Protein 6VS4 (pdb70)

Secondary structure (DSSP, 8-state):
-GGGTTHHHHHHHHHHHHHHHHHHHHHHHHHTT-SS-EEEEEEEETTSSHHHHHHHHS-TTT--EEP-SSTTEEEEEETTEEEEEEEE--S-GGGGGGGGGGTT--EEEEEEESS-GGGHHHHHHHHHHHHHH-SSS-EEEEEE-GGGGT--HHHHHT-HHHHHHHHHHH----B--GGGSS-EEEEE--TTSGGGG-TTSHHHHHHHHHHHHHHHHHHHHT-/-HHHHHHHHHHHHHHHHHHHHHHHHHHHHHHHHHH-SS-EEEEEEEETTSSHHHHHHHHS-TTT--EEP-SSTTEEEEEETTEEEEEEEE-S--S-TTTTGGGGTT--EEEEEEESS-GGGHHHHHHHHHHHHHH-SSS-EEEEEE-GGGGT--HHHHHH-HHHHHHHHHHH----B--GGGSS-EEEEE--TTSGGGG-TTSHHHHHHHHHHHHHHHHHHH-

Radius of gyration: 28.8 Å; Cα contacts (8 Å, |Δi|>4): 722; chains: 2; bounding box: 73×77×48 Å

Nearest PDB structures (foldseek):
  6vs4-assembly1_A  TM=1.005E+00  e=1.409E-46  Encephalitozoon cuniculi GB-M1
  1hur-assembly1_B  TM=7.925E-01  e=3.790E-11  Homo sapiens
  3lrp-assembly1_A  TM=7.724E-01  e=7.446E-11  Plasmodium falciparum
  2h17-assembly1_A  TM=8.233E-01  e=2.619E-09  Homo sapiens
  1yzg-assembly1_A  TM=8.126E-01  e=1.374E-08  Homo sapiens

Foldseek 3Di:
DCVCPCVVVVVVVVVVVVLVVLLVVLLVLLLVLDPAQAEEEEEEAPPLCRVVLVVSNADPVPKDKDDDDDPQWTFIDSNSYTYIYGHDFFPDPCLVVCLVSQVRHAAYEYGGALVPLVCLVRLLRRVVSVCVSHFAHEYEYEHEPCVVVVDDQVVVVVPVVSVVVSCVSNVADADCDVVVGHGYYYGYHHSPDSCCSPCPDRVNVSSNSNSVRSVVVVVVVVD/DVVVVVVVVVVVVVVVVVVVLVVLLVVLLVLLLVLDPAQAEEEEEEAPPLCRVVLVVSNADPPPKDWDDDDDPQWTWIDSNSYTYIYGHFFDDDPVLVVCLVSCVRHAEYEYGGALVPLVRLVRLLVRVVSVCVSDFAHAYEYEHEDCVVVVDDQVRVVVPVVSVVVSCVSNVDDADCDVVVGHGYYYGYYYSPDSCCSPCPDRVVVSSNSNSVRSVVVVVVD

Structure (mmCIF, N/CA/C/O backbone):
data_6VS4
#
_entry.id   6VS4
#
_cell.length_a   65.190
_cell.length_b   65.190
_cell.length_c   307.710
_cell.angle_alpha   90.000
_cell.angle_beta   90.000
_cell.angle_gamma   90.000
#
_symmetry.space_group_name_H-M   'P 43 21 2'
#
loop_
_entity.id
_entity.type
_entity.pdbx_description
1 polymer 'Small COPII coat GTPase SAR1'
2 non-polymer DI(HYDROXYETHYL)ETHER
3 non-polymer "GUANOSINE-5'-DIPHOSPHATE"
4 non-polymer 'MAGNESIUM ION'
5 water water
#
loop_
_atom_site.group_PDB
_atom_site.id
_atom_site.type_symbol
_atom_site.label_atom_id
_atom_site.label_alt_id
_atom_site.label_comp_id
_atom_site.label_asym_id
_atom_site.label_entity_id
_atom_site.label_seq_id
_atom_site.pdbx_PDB_ins_code
_atom_site.Cartn_x
_atom_site.Cartn_y
_atom_site.Cartn_z
_atom_site.occupancy
_atom_site.B_iso_or_equiv
_atom_site.auth_seq_id
_atom_site.auth_comp_id
_atom_site.auth_asym_id
_atom_site.auth_atom_id
_atom_site.pdbx_PDB_model_num
ATOM 1 N N . GLY A 1 3 ? 47.36948 11.67603 154.84803 1.000 118.80987 -1 GLY A N 1
ATOM 2 C CA . GLY A 1 3 ? 46.35609 11.51974 153.81818 1.000 120.85269 -1 GLY A CA 1
ATOM 3 C C . GLY A 1 3 ? 44.94030 11.64550 154.35141 1.000 111.94847 -1 GLY A C 1
ATOM 4 O O . GLY A 1 3 ? 44.08977 12.30759 153.75226 1.000 102.62733 -1 GLY A O 1
ATOM 5 N N . SER A 1 4 ? 44.69926 11.01077 155.50057 1.000 109.62617 0 SER A N 1
ATOM 6 C CA . SER A 1 4 ? 43.40430 11.06116 156.16974 1.000 102.25782 0 SER A CA 1
ATOM 7 C C . SER A 1 4 ? 43.06753 12.45131 156.69521 1.000 84.59765 0 SER A C 1
ATOM 8 O O . SER A 1 4 ? 41.91372 12.69804 157.06283 1.000 86.93955 0 SER A O 1
ATOM 11 N N . MET A 1 5 ? 44.04491 13.35143 156.75519 1.000 64.06217 1 MET A N 1
ATOM 12 C CA . MET A 1 5 ? 43.82857 14.70596 157.24315 1.000 59.99611 1 MET A CA 1
ATOM 13 C C . MET A 1 5 ? 43.10966 15.59917 156.22835 1.000 59.22760 1 MET A C 1
ATOM 14 O O . MET A 1 5 ? 42.52396 16.61856 156.61485 1.000 53.30655 1 MET A O 1
ATOM 19 N N . LEU A 1 6 ? 43.17395 15.26505 154.94460 1.000 56.04687 2 LEU A N 1
ATOM 20 C CA . LEU A 1 6 ? 42.45433 15.95996 153.88343 1.000 57.36095 2 LEU A CA 1
ATOM 21 C C . LEU A 1 6 ? 41.03404 15.43534 153.67912 1.000 66.23923 2 LEU A C 1
ATOM 22 O O . LEU A 1 6 ? 40.32201 15.95009 152.81064 1.000 72.34032 2 LEU A O 1
ATOM 27 N N . ASP A 1 7 ? 40.62927 14.39755 154.41329 1.000 67.14206 3 ASP A N 1
ATOM 28 C CA . ASP A 1 7 ? 39.33313 13.75643 154.20295 1.000 71.97903 3 ASP A CA 1
ATOM 29 C C . ASP A 1 7 ? 38.16959 14.71931 154.38862 1.000 65.16331 3 ASP A C 1
ATOM 30 O O . ASP A 1 7 ? 38.01033 15.31648 155.45848 1.000 54.60233 3 ASP A O 1
ATOM 35 N N . ASN A 1 8 ? 37.35092 14.85182 153.33757 1.000 64.28957 4 ASN A N 1
ATOM 36 C CA . ASN A 1 8 ? 36.10585 15.61631 153.30732 1.000 56.25949 4 ASN A CA 1
ATOM 37 C C . ASN A 1 8 ? 36.30990 17.12007 153.32120 1.000 45.95380 4 ASN A C 1
ATOM 38 O O . ASN A 1 8 ? 35.32099 17.85485 153.34922 1.000 47.01180 4 ASN A O 1
ATOM 43 N N . ILE A 1 9 ? 37.54894 17.60465 153.34452 1.000 50.53052 5 ILE A N 1
ATOM 44 C CA . ILE A 1 9 ? 37.77819 19.04439 153.32273 1.000 42.91268 5 ILE A CA 1
ATOM 45 C C . ILE A 1 9 ? 37.19394 19.65677 152.05348 1.000 44.25652 5 ILE A C 1
ATOM 46 O O . ILE A 1 9 ? 36.54905 20.71106 152.09022 1.000 49.47530 5 ILE A O 1
ATOM 51 N N . GLN A 1 10 ? 37.40594 18.99998 150.91084 1.000 41.03621 6 GLN A N 1
ATOM 52 C CA . GLN A 1 10 ? 36.91699 19.52579 149.64527 1.000 44.23334 6 GLN A CA 1
ATOM 53 C C . GLN A 1 10 ? 35.38658 19.51694 149.58762 1.000 44.89807 6 GLN A C 1
ATOM 54 O O . GLN A 1 10 ? 34.77526 20.45477 149.05911 1.000 47.03262 6 GLN A O 1
ATOM 60 N N . GLU A 1 11 ? 34.74675 18.46672 150.11914 1.000 45.16215 7 GLU A N 1
ATOM 61 C CA . GLU A 1 11 ? 33.28293 18.41899 150.12770 1.000 46.52271 7 GLU A CA 1
ATOM 62 C C . GLU A 1 11 ? 32.68969 19.58184 150.91901 1.000 49.02963 7 GLU A C 1
ATOM 63 O O . GLU A 1 11 ? 31.66201 20.14358 150.52400 1.000 52.22263 7 GLU A O 1
ATOM 69 N N . TYR A 1 12 ? 33.32493 19.95858 152.03748 1.000 38.06507 8 TYR A N 1
ATOM 70 C CA . TYR A 1 12 ? 32.86138 21.11022 152.80897 1.000 43.91812 8 TYR A CA 1
ATOM 71 C C . TYR A 1 12 ? 33.07021 22.41845 152.05486 1.000 40.67471 8 TYR A C 1
ATOM 72 O O . TYR A 1 12 ? 32.20673 23.29933 152.09306 1.000 49.84747 8 TYR A O 1
ATOM 81 N N . LEU A 1 13 ? 34.21620 22.58461 151.38954 1.000 39.73847 9 LEU A N 1
ATOM 82 C CA . LEU A 1 13 ? 34.41029 23.78422 150.58202 1.000 37.68648 9 LEU A CA 1
ATOM 83 C C . LEU A 1 13 ? 33.33380 23.89235 149.50497 1.000 42.54692 9 LEU A C 1
ATOM 84 O O . LEU A 1 13 ? 32.81049 24.98115 149.24342 1.000 42.92875 9 LEU A O 1
ATOM 89 N N . GLY A 1 14 ? 32.95550 22.76262 148.90299 1.000 35.65681 10 GLY A N 1
ATOM 90 C CA . GLY A 1 14 ? 31.92211 22.79659 147.88252 1.000 36.80783 10 GLY A CA 1
ATOM 91 C C . GLY A 1 14 ? 30.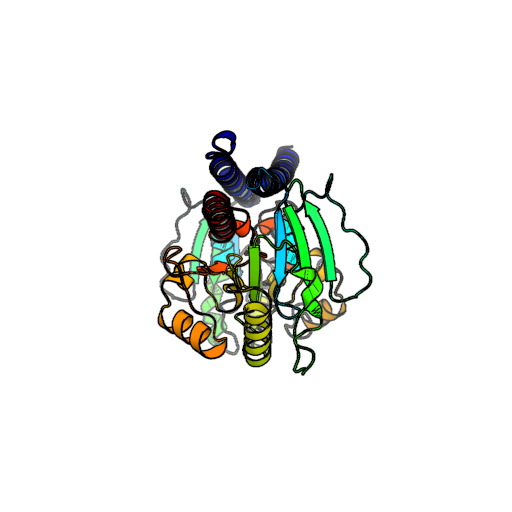55088 23.12716 148.43669 1.000 45.54428 10 GLY A C 1
ATOM 92 O O . GLY A 1 14 ? 29.80448 23.90865 147.83803 1.000 43.49808 10 GLY A O 1
ATOM 93 N N . VAL A 1 15 ? 30.20088 22.54471 149.58702 1.000 44.95791 11 VAL A N 1
ATOM 94 C CA . VAL A 1 15 ? 28.90895 22.82706 150.21287 1.000 39.13311 11 VAL A CA 1
ATOM 95 C C . VAL A 1 15 ? 28.80089 24.30533 150.57279 1.000 41.45856 11 VAL A C 1
ATOM 96 O O . VAL A 1 15 ? 27.77649 24.95368 150.31799 1.000 43.32887 11 VAL A O 1
ATOM 100 N N . VAL A 1 16 ? 29.86273 24.87027 151.14349 1.000 41.87948 12 VAL A N 1
ATOM 101 C CA . VAL A 1 16 ? 29.82559 26.27805 151.51801 1.000 38.92818 12 VAL A CA 1
ATOM 102 C C . VAL A 1 16 ? 29.73041 27.15178 150.27956 1.000 39.91958 12 VAL A C 1
ATOM 103 O O . VAL A 1 16 ? 28.93767 28.10037 150.23354 1.000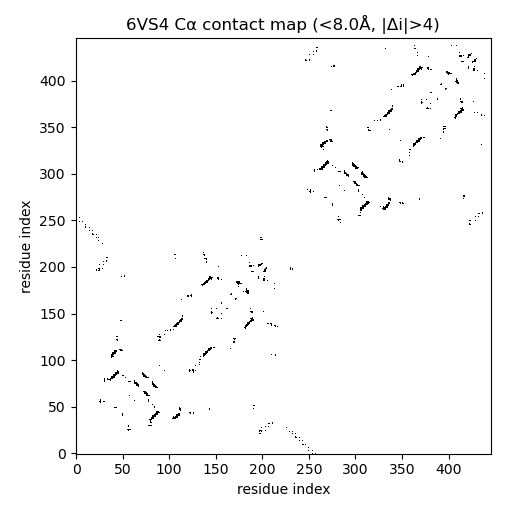 45.41089 12 VAL A O 1
ATOM 107 N N . LYS A 1 17 ? 30.53042 26.84575 149.25406 1.000 41.37447 13 LYS A N 1
ATOM 108 C CA . LYS A 1 17 ? 30.46216 27.61727 148.01956 1.000 40.27102 13 LYS A CA 1
ATOM 109 C C . LYS A 1 17 ? 29.05869 27.58139 147.43855 1.000 39.85877 13 LYS A C 1
ATOM 110 O O . LYS A 1 17 ? 28.54058 28.60732 146.98668 1.000 45.18370 13 LYS A O 1
ATOM 116 N N . ALA A 1 18 ? 28.39906 26.42533 147.50685 1.000 42.82351 14 ALA A N 1
ATOM 117 C CA . ALA A 1 18 ? 27.03944 26.33749 146.98929 1.000 45.46193 14 ALA A CA 1
ATOM 118 C C . ALA A 1 18 ? 26.08483 27.22488 147.78175 1.000 51.29193 14 ALA A C 1
ATOM 119 O O . ALA A 1 18 ? 25.22296 27.89181 147.19568 1.000 53.72239 14 ALA A O 1
ATOM 121 N N . LYS A 1 19 ? 26.22515 27.26183 149.11438 1.000 46.63198 15 LYS A N 1
ATOM 122 C CA . LYS A 1 19 ? 25.36288 28.14527 149.89763 1.000 43.29424 15 LYS A CA 1
ATOM 123 C C . LYS A 1 19 ? 25.64899 29.60266 149.57420 1.000 40.82507 15 LYS A C 1
ATOM 124 O O . LYS A 1 19 ? 24.72022 30.41087 149.47728 1.000 43.04690 15 LYS A O 1
ATOM 130 N N . LEU A 1 20 ? 26.92426 29.94791 149.35634 1.000 38.70938 16 LEU A N 1
ATOM 131 C CA . LEU A 1 20 ? 27.26258 31.32020 148.98619 1.000 39.09441 16 LEU A CA 1
ATOM 132 C C . LEU A 1 20 ? 26.64143 31.70517 147.64635 1.000 42.90457 16 LEU A C 1
ATOM 133 O O . LEU A 1 20 ? 26.16294 32.83424 147.47426 1.000 42.77586 16 LEU A O 1
ATOM 138 N N . THR A 1 21 ? 26.60932 30.77037 146.69730 1.000 42.71798 17 THR A N 1
ATOM 139 C CA . THR A 1 21 ? 26.00812 31.05227 145.39638 1.000 41.39187 17 THR A CA 1
ATOM 140 C C . THR A 1 21 ? 24.49751 31.27758 145.51264 1.000 49.32366 17 THR A C 1
ATOM 141 O O . THR A 1 21 ? 23.96099 32.23441 144.94178 1.000 49.84371 17 THR A O 1
ATOM 145 N N . GLU A 1 22 ? 23.79618 30.42077 146.26948 1.000 48.25908 18 GLU A N 1
ATOM 146 C CA . GLU A 1 22 ? 22.36657 30.63291 146.50052 1.000 48.70780 18 GLU A CA 1
ATOM 147 C C . GLU A 1 22 ? 22.11209 31.98028 147.16033 1.000 51.03809 18 GLU A C 1
ATOM 148 O O . GLU A 1 22 ? 21.17191 32.69384 146.79378 1.000 55.38021 18 GLU A O 1
ATOM 154 N N . PHE A 1 23 ? 22.93816 32.32791 148.15229 1.000 43.34610 19 PHE A N 1
ATOM 155 C CA . PHE A 1 23 ? 22.81452 33.60180 148.84735 1.000 41.24183 19 PHE A CA 1
ATOM 156 C C . PHE A 1 23 ? 23.01891 34.76730 147.88364 1.000 44.73748 19 PHE A C 1
ATOM 157 O O . PHE A 1 23 ? 22.22511 35.71542 147.85372 1.000 45.67769 19 PHE A O 1
ATOM 165 N N . TYR A 1 24 ? 24.05251 34.67420 147.04725 1.000 43.05668 20 TYR A N 1
ATOM 166 C CA . TYR A 1 24 ? 24.33137 35.69887 146.05218 1.000 40.57167 20 TYR A CA 1
ATOM 167 C C . TYR A 1 24 ? 23.13154 35.90782 145.13993 1.000 46.67682 20 TYR A C 1
ATOM 168 O O . TYR A 1 24 ? 22.74074 37.04751 144.86253 1.000 48.52157 20 TYR A O 1
ATOM 177 N N . GLU A 1 25 ? 22.49157 34.81556 144.71962 1.000 40.77099 21 GLU A N 1
ATOM 178 C CA . GLU A 1 25 ? 21.32380 34.93228 143.85337 1.000 43.59346 21 GLU A CA 1
ATOM 179 C C . GLU A 1 25 ? 20.13840 35.52472 144.59734 1.000 47.22291 21 GLU A C 1
ATOM 180 O O . GLU A 1 25 ? 19.35098 36.28056 144.01452 1.000 55.99435 21 GLU A O 1
ATOM 186 N N . LYS A 1 26 ? 19.97873 35.16962 145.87648 1.000 45.89560 22 LYS A N 1
ATOM 187 C CA . LYS A 1 26 ? 18.85117 35.67534 146.65356 1.000 43.87120 22 LYS A CA 1
ATOM 188 C C . LYS A 1 26 ? 18.89785 37.19171 146.77152 1.000 40.98233 22 LYS A C 1
ATOM 189 O O . LYS A 1 26 ? 17.86462 37.85919 146.65990 1.000 45.12625 22 LYS A O 1
ATOM 195 N N . VAL A 1 27 ? 20.09775 37.75501 146.94297 1.000 43.75876 23 VAL A N 1
ATOM 196 C CA . VAL A 1 27 ? 20.23833 39.20595 147.03401 1.000 44.33743 23 VAL A CA 1
ATOM 197 C C . VAL A 1 27 ? 19.75764 39.87173 145.75096 1.000 50.84584 23 VAL A C 1
ATOM 198 O O . VAL A 1 27 ? 19.07520 40.90231 145.78650 1.000 58.89373 23 VAL A O 1
ATOM 202 N N . PHE A 1 28 ? 20.08419 39.28240 144.60047 1.000 40.30878 24 PHE A N 1
ATOM 203 C CA . PHE A 1 28 ? 19.60537 39.82633 143.33692 1.000 43.85099 24 PHE A CA 1
ATOM 204 C C . PHE A 1 28 ? 18.08729 39.78338 143.26696 1.000 47.72562 24 PHE A C 1
ATOM 205 O O . PHE A 1 28 ? 17.44570 40.78371 142.93489 1.000 50.90244 24 PHE A O 1
ATOM 213 N N . GLN A 1 29 ? 17.49340 38.64655 143.63699 1.000 52.65562 25 GLN A N 1
ATOM 214 C CA . GLN A 1 29 ? 16.03875 38.52156 143.61744 1.000 45.38548 25 GLN A CA 1
ATOM 215 C C . GLN A 1 29 ? 15.38155 39.54239 144.53576 1.000 55.06834 25 GLN A C 1
ATOM 216 O O . GLN A 1 29 ? 14.34542 40.12006 144.19113 1.000 54.06289 25 GLN A O 1
ATOM 222 N N . ASN A 1 30 ? 15.96319 39.76656 145.71865 1.000 54.76516 26 ASN A N 1
ATOM 223 C CA . ASN A 1 30 ? 15.42507 40.76129 146.63948 1.000 50.05492 26 ASN A CA 1
ATOM 224 C C . ASN A 1 30 ? 15.57591 42.17064 146.08878 1.000 59.87742 26 ASN A C 1
ATOM 225 O O . ASN A 1 30 ? 14.64555 42.97874 146.16727 1.000 62.11464 26 ASN A O 1
ATOM 230 N N . PHE A 1 31 ? 16.74217 42.47911 145.52220 1.000 54.23221 27 PHE A N 1
ATOM 231 C CA . PHE A 1 31 ? 16.98139 43.82046 145.01196 1.000 57.88591 27 PHE A CA 1
ATOM 232 C C . PHE A 1 31 ? 15.99774 44.16915 143.90485 1.000 62.72429 27 PHE A C 1
ATOM 233 O O . PHE A 1 31 ? 15.43080 45.26782 143.88745 1.000 70.60087 27 PHE A O 1
ATOM 241 N N . VAL A 1 32 ? 15.76045 43.23249 142.99001 1.000 56.45073 28 VAL A N 1
ATOM 242 C CA . VAL A 1 32 ? 14.87299 43.49952 141.86695 1.000 61.32009 28 VAL A CA 1
ATOM 243 C C . VAL A 1 32 ? 13.43120 43.59633 142.33949 1.000 65.06638 28 VAL A C 1
ATOM 244 O O . VAL A 1 32 ? 12.69197 44.50380 141.94124 1.000 68.61787 28 VAL A O 1
ATOM 248 N N . LYS A 1 33 ? 13.01760 42.67823 143.21296 1.000 68.23535 29 LYS A N 1
ATOM 249 C CA . LYS A 1 33 ? 11.66260 42.70698 143.74881 1.000 67.12508 29 LYS A CA 1
ATOM 250 C C . LYS A 1 33 ? 11.37244 44.02060 144.47162 1.000 68.26039 29 LYS A C 1
ATOM 251 O O . LYS A 1 33 ? 10.22764 44.48650 144.47601 1.000 80.68504 29 LYS A O 1
ATOM 257 N N . SER A 1 34 ? 12.38933 44.63244 145.08144 1.000 61.97306 30 SER A N 1
ATOM 258 C CA . SER A 1 34 ? 12.21638 45.88098 145.81675 1.000 59.04549 30 SER A CA 1
ATOM 259 C C . SER A 1 34 ? 12.25122 47.11642 144.92600 1.000 66.30798 30 SER A C 1
ATOM 260 O O . SER A 1 34 ? 11.97940 48.21800 145.41496 1.000 66.92789 30 SER A O 1
ATOM 263 N N . LEU A 1 35 ? 12.58262 46.96359 143.64266 1.000 65.48415 31 LEU A N 1
ATOM 264 C CA . LEU A 1 35 ? 12.68705 48.11423 142.75112 1.000 64.39594 31 LEU A CA 1
ATOM 265 C C . LEU A 1 35 ? 11.33076 48.73976 142.47453 1.000 60.31744 31 LEU A C 1
ATOM 266 O O . LEU A 1 35 ? 11.23218 49.95898 142.30785 1.000 66.26508 31 LEU A O 1
ATOM 271 N N . PHE A 1 36 ? 10.28450 47.93313 142.42099 1.000 57.83530 32 PHE A N 1
ATOM 272 C CA . PHE A 1 36 ? 8.96752 48.38668 142.00878 1.000 59.86663 32 PHE A CA 1
ATOM 273 C C . PHE A 1 36 ? 8.11894 48.57599 143.25932 1.000 70.30782 32 PHE A C 1
ATOM 274 O O . PHE A 1 36 ? 7.75269 47.60046 143.92138 1.000 72.80365 32 PHE A O 1
ATOM 282 N N . GLY A 1 37 ? 7.81929 49.83792 143.58497 1.000 76.85843 33 GLY A N 1
ATOM 283 C CA . GLY A 1 37 ? 7.01155 50.14909 144.75073 1.000 75.67058 33 GLY A CA 1
ATOM 284 C C . GLY A 1 37 ? 5.52047 50.06987 144.52102 1.000 80.47701 33 GLY A C 1
ATOM 285 O O . GLY A 1 37 ? 4.76255 49.95376 145.48762 1.000 90.00682 33 GLY A O 1
ATOM 286 N N . LYS A 1 38 ? 5.08437 50.13820 143.27417 1.000 77.38051 34 LYS A N 1
ATOM 287 C CA . LYS A 1 38 ? 3.69349 49.96831 142.88870 1.000 73.16364 34 LYS A CA 1
ATOM 288 C C . LYS A 1 38 ? 3.63187 48.88859 141.82500 1.000 68.76956 34 LYS A C 1
ATOM 289 O O . LYS A 1 38 ? 4.63966 48.60005 141.16953 1.000 67.85653 34 LYS A O 1
ATOM 291 N N . PRO A 1 39 ? 2.47872 48.24223 141.64481 1.000 64.40556 35 PRO A N 1
ATOM 292 C CA . PRO A 1 39 ? 2.37475 47.21119 140.60485 1.000 65.65292 35 PRO A CA 1
ATOM 293 C C . PRO A 1 39 ? 2.71008 47.77425 139.22618 1.000 66.26240 35 PRO A C 1
ATOM 294 O O . PRO A 1 39 ? 2.15367 48.78466 138.78924 1.000 66.53730 35 PRO A O 1
ATOM 298 N N . SER A 1 40 ? 3.62534 47.10215 138.53681 1.000 54.95992 36 SER A N 1
ATOM 299 C CA . SER A 1 40 ? 4.15875 47.58830 137.27397 1.000 63.66748 36 SER A CA 1
ATOM 300 C C . SER A 1 40 ? 4.11718 46.46351 136.25424 1.000 60.93664 36 SER A C 1
ATOM 301 O O . SER A 1 40 ? 4.63988 45.37250 136.50757 1.000 60.23998 36 SER A O 1
ATOM 304 N N . SER A 1 41 ? 3.46303 46.71708 135.12501 1.000 55.85192 37 SER A N 1
ATOM 305 C CA . SER A 1 41 ? 3.43667 45.76456 134.02144 1.000 63.18481 37 SER A CA 1
ATOM 306 C C . SER A 1 41 ? 4.70198 45.94477 133.18724 1.000 61.52355 37 SER A C 1
ATOM 307 O O . SER A 1 41 ? 4.89056 46.98294 132.54503 1.000 60.92788 37 SER A O 1
ATOM 310 N N . ILE A 1 42 ? 5.57787 44.94472 133.20334 1.000 59.55799 38 ILE A N 1
ATOM 311 C CA . ILE A 1 42 ? 6.80113 44.95342 132.41424 1.000 57.45190 38 ILE A CA 1
ATOM 312 C C . ILE A 1 42 ? 6.68689 43.88180 131.33450 1.000 61.68742 38 ILE A C 1
ATOM 313 O O . ILE A 1 42 ? 6.40209 42.71516 131.63237 1.000 62.93162 38 ILE A O 1
ATOM 318 N N . LEU A 1 43 ? 6.91643 44.27292 130.08545 1.000 59.93694 39 LEU A N 1
ATOM 319 C CA . LEU A 1 43 ? 6.86252 43.35616 128.95269 1.000 54.46619 39 LEU A CA 1
ATOM 320 C C . LEU A 1 43 ? 8.27626 42.90881 128.59872 1.000 52.62397 39 LEU A C 1
ATOM 321 O O . LEU A 1 43 ? 9.15027 43.74351 128.33968 1.000 55.06166 39 LEU A O 1
ATOM 326 N N . PHE A 1 44 ? 8.49924 41.59704 128.58941 1.000 50.30952 40 PHE A N 1
ATOM 327 C CA . PHE A 1 44 ? 9.77773 41.01890 128.19147 1.000 44.85661 40 PHE A CA 1
ATOM 328 C C . PHE A 1 44 ? 9.61521 40.49822 126.76653 1.000 56.30925 40 PHE A C 1
ATOM 329 O O . PHE A 1 44 ? 8.85748 39.55183 126.52646 1.000 53.65871 40 PHE A O 1
ATOM 337 N N . LEU A 1 45 ? 10.32404 41.11642 125.82408 1.000 56.15230 41 LEU A N 1
ATOM 338 C CA . LEU A 1 45 ? 10.04054 40.94505 124.41057 1.000 56.72659 41 LEU A CA 1
ATOM 339 C C . LEU A 1 45 ? 11.31720 40.59464 123.65734 1.000 59.49357 41 LEU A C 1
ATOM 340 O O . LEU A 1 45 ? 12.43246 40.84545 124.12000 1.000 64.32509 41 LEU A O 1
ATOM 345 N N . GLY A 1 46 ? 11.13476 40.02824 122.46899 1.000 58.09505 42 GLY A N 1
ATOM 346 C CA . GLY A 1 46 ? 12.24127 39.54169 121.66904 1.000 51.13648 42 GLY A CA 1
ATOM 347 C C . GLY A 1 46 ? 11.84260 38.30743 120.88997 1.000 64.95643 42 GLY A C 1
ATOM 348 O O . GLY A 1 46 ? 10.80781 37.70510 121.18269 1.000 68.59979 42 GLY A O 1
ATOM 349 N N . ILE A 1 47 ? 12.63577 37.91126 119.89446 1.000 62.44932 43 ILE A N 1
ATOM 350 C CA . ILE A 1 47 ? 12.32276 36.68193 119.17550 1.000 63.16669 43 ILE A CA 1
ATOM 351 C C . ILE A 1 47 ? 12.70162 35.50933 120.07204 1.000 63.00066 43 ILE A C 1
ATOM 352 O O . ILE A 1 47 ? 13.38756 35.68833 121.08496 1.000 59.65501 43 ILE A O 1
ATOM 357 N N . ASP A 1 48 ? 12.24369 34.30945 119.72114 1.000 67.04992 44 ASP A N 1
ATOM 358 C CA . ASP A 1 48 ? 12.50512 33.13589 120.54571 1.000 72.56746 44 ASP A CA 1
ATOM 359 C C . ASP A 1 48 ? 13.99960 32.82150 120.60025 1.000 72.02235 44 ASP A C 1
ATOM 360 O O . ASP A 1 48 ? 14.76000 33.14535 119.68166 1.000 74.03253 44 ASP A O 1
ATOM 365 N N . ASN A 1 49 ? 14.41052 32.17204 121.69550 1.000 65.35983 45 ASN A N 1
ATOM 366 C CA . ASN A 1 49 ? 15.78414 31.76269 121.99022 1.000 66.64831 45 ASN A CA 1
ATOM 367 C C . ASN A 1 49 ? 16.67373 32.93454 122.39756 1.000 67.20297 45 ASN A C 1
ATOM 368 O O . ASN A 1 49 ? 17.89775 32.77159 122.49380 1.000 68.06391 45 ASN A O 1
ATOM 373 N N . ALA A 1 50 ? 16.09973 34.11643 122.64194 1.000 53.66056 46 ALA A N 1
ATOM 374 C CA . ALA A 1 50 ? 16.90262 35.27090 123.03472 1.000 60.60857 46 ALA A CA 1
ATOM 375 C C . ALA A 1 50 ? 17.31905 35.23630 124.50470 1.000 55.87372 46 ALA A C 1
ATOM 376 O O . ALA A 1 50 ? 18.32303 35.86169 124.86739 1.000 49.98537 46 ALA A O 1
ATOM 378 N N . GLY A 1 51 ? 16.58997 34.51650 125.34508 1.000 59.05158 47 GLY A N 1
ATOM 379 C CA . GLY A 1 51 ? 16.87592 34.43558 126.75681 1.000 55.77856 47 GLY A CA 1
ATOM 380 C C . GLY A 1 51 ? 15.82468 35.05023 127.66632 1.000 56.52820 47 GLY A C 1
ATOM 381 O O . GLY A 1 51 ? 16.14896 35.37872 128.81380 1.000 54.26861 47 GLY A O 1
ATOM 382 N N . LYS A 1 52 ? 14.58567 35.20468 127.19240 1.000 54.08720 48 LYS A N 1
ATOM 383 C CA . LYS A 1 52 ? 13.54288 35.85821 127.97723 1.000 52.50762 48 LYS A CA 1
ATOM 384 C C . LYS A 1 52 ? 13.12866 35.00238 129.16361 1.000 52.28178 48 LYS A C 1
ATOM 385 O O . LYS A 1 52 ? 13.09962 35.47680 130.30437 1.000 53.53240 48 LYS A O 1
ATOM 391 N N . THR A 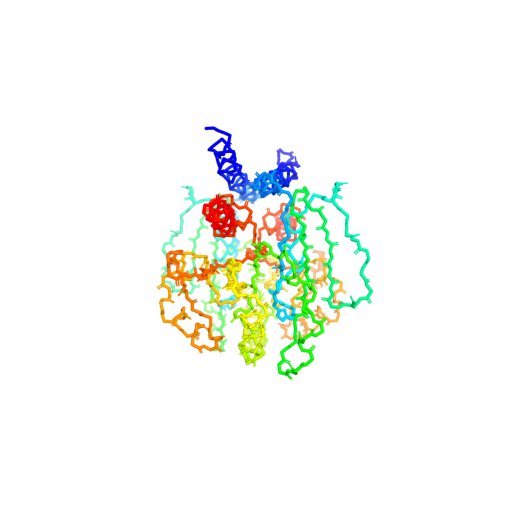1 53 ? 12.77852 33.74153 128.90107 1.000 55.10366 49 THR A N 1
ATOM 392 C CA . THR A 1 53 ? 12.37149 32.83372 129.96731 1.000 57.24076 49 THR A CA 1
ATOM 393 C C . THR A 1 53 ? 13.49486 32.63767 130.97704 1.000 53.20235 49 THR A C 1
ATOM 394 O O . THR A 1 53 ? 13.24791 32.54320 132.18590 1.000 54.41032 49 THR A O 1
ATOM 398 N N . THR A 1 54 ? 14.73914 32.60421 130.49546 1.000 46.98937 50 THR A N 1
ATOM 399 C CA . THR A 1 54 ? 15.89121 32.48695 131.38245 1.000 45.48957 50 THR A CA 1
ATOM 400 C C . THR A 1 54 ? 15.97912 33.67644 132.33111 1.000 47.19283 50 THR A C 1
ATOM 401 O O . THR A 1 54 ? 16.22679 33.50493 133.52994 1.000 47.86990 50 THR A O 1
ATOM 405 N N . LEU A 1 55 ? 15.76647 34.88892 131.81446 1.000 45.41572 51 LEU A N 1
ATOM 406 C CA . LEU A 1 55 ? 15.83906 36.07883 132.65418 1.000 40.09516 51 LEU A CA 1
ATOM 407 C C . LEU A 1 55 ? 14.73950 36.08396 133.70692 1.000 51.69329 51 LEU A C 1
ATOM 408 O O . LEU A 1 55 ? 14.99770 36.38324 134.88139 1.000 50.83122 51 LEU A O 1
ATOM 413 N N . VAL A 1 56 ? 13.50669 35.76103 133.30897 1.000 41.42364 52 VAL A N 1
ATOM 414 C CA . VAL A 1 56 ? 12.40513 35.81755 134.26151 1.000 41.90459 52 VAL A CA 1
ATOM 415 C C . VAL A 1 56 ? 12.57047 34.73957 135.32742 1.000 46.09489 52 VAL A C 1
ATOM 416 O O . VAL A 1 56 ? 12.28586 34.96862 136.51028 1.000 44.12394 52 VAL A O 1
ATOM 420 N N . ASN A 1 57 ? 13.06877 33.56333 134.93482 1.000 46.04532 53 ASN A N 1
ATOM 421 C CA . ASN A 1 57 ? 13.40094 32.54053 135.91681 1.000 52.20972 53 ASN A CA 1
ATOM 422 C C . ASN A 1 57 ? 14.49848 33.01418 136.85929 1.000 51.39251 53 ASN A C 1
ATOM 423 O O . ASN A 1 57 ? 14.54318 32.59688 138.02052 1.000 52.89970 53 ASN A O 1
ATOM 428 N N . LYS A 1 58 ? 15.38123 33.89003 136.38204 1.000 52.23006 54 LYS A N 1
ATOM 429 C CA . LYS A 1 58 ? 16.43253 34.42259 137.23603 1.000 55.47947 54 LYS A CA 1
ATOM 430 C C . LYS A 1 58 ? 15.87277 35.37735 138.28543 1.000 50.94199 54 LYS A C 1
ATOM 431 O O . LYS A 1 58 ? 16.38732 35.43207 139.40450 1.000 52.13606 54 LYS A O 1
ATOM 437 N N . LEU A 1 59 ? 14.79832 36.09802 137.95781 1.000 50.83022 55 LEU A N 1
ATOM 438 C CA . LEU A 1 59 ? 14.24538 37.10217 138.85694 1.000 51.21359 55 LEU A CA 1
ATOM 439 C C . LEU A 1 59 ? 13.32054 36.50521 139.90536 1.000 54.00924 55 LEU A C 1
ATOM 440 O O . LEU A 1 59 ? 13.19061 37.06552 140.99502 1.000 64.79781 55 LEU A O 1
ATOM 445 N N . LYS A 1 60 ? 12.67808 35.38443 139.60481 1.000 55.02491 56 LYS A N 1
ATOM 446 C CA . LYS A 1 60 ? 11.61656 34.87520 140.45493 1.000 58.44549 56 LYS A CA 1
ATOM 447 C C . LYS A 1 60 ? 12.17706 34.10645 141.64692 1.000 63.56691 56 LYS A C 1
ATOM 448 O O . LYS A 1 60 ? 13.28597 33.56627 141.60612 1.000 75.62203 56 LYS A O 1
ATOM 454 N N . SER A 1 61 ? 11.40076 34.08205 142.72643 1.000 68.98258 57 SER A N 1
ATOM 455 C CA . SER A 1 61 ? 11.66863 33.22258 143.87490 1.000 79.45963 57 SER A CA 1
ATOM 456 C C . SER A 1 61 ? 10.83587 31.95951 143.69803 1.000 82.07602 57 SER A C 1
ATOM 457 O O . SER A 1 61 ? 9.60191 32.01642 143.71738 1.000 79.33597 57 SER A O 1
ATOM 460 N N . ASP A 1 62 ? 11.51002 30.81896 143.53730 1.000 91.17424 58 ASP A N 1
ATOM 461 C CA . ASP A 1 62 ? 10.81142 29.56829 143.25725 1.000 103.14428 58 ASP A CA 1
ATOM 462 C C . ASP A 1 62 ? 9.80714 29.20830 144.34558 1.000 104.91264 58 ASP A C 1
ATOM 463 O O . ASP A 1 62 ? 8.91422 28.38952 144.10415 1.000 103.85413 58 ASP A O 1
ATOM 468 N N . SER A 1 63 ? 9.92450 29.81354 145.52854 1.000 105.81362 59 SER A N 1
ATOM 469 C CA . SER A 1 63 ? 9.03366 29.50174 146.64147 1.000 109.83001 59 SER A CA 1
ATOM 470 C C . SER A 1 63 ? 7.70015 30.23591 146.52953 1.000 108.59226 59 SER A C 1
ATOM 471 O O . SER A 1 63 ? 6.64005 29.64884 146.77230 1.000 115.50440 59 SER A O 1
ATOM 474 N N . THR A 1 64 ? 7.73208 31.52855 146.19588 1.000 94.85240 60 THR A N 1
ATOM 475 C CA . THR A 1 64 ? 6.54029 32.36277 146.26642 1.000 85.85638 60 THR A CA 1
ATOM 476 C C . THR A 1 64 ? 5.92542 32.72447 144.91769 1.000 87.69216 60 THR A C 1
ATOM 477 O O . THR A 1 64 ? 4.73678 33.05227 144.87693 1.000 87.32717 60 THR A O 1
ATOM 481 N N . ASP A 1 65 ? 6.68531 32.68383 143.82512 1.000 84.15316 61 ASP A N 1
ATOM 482 C CA . ASP A 1 65 ? 6.21772 33.17324 142.53312 1.000 81.84722 61 ASP A CA 1
ATOM 483 C C . ASP A 1 65 ? 5.87250 32.01039 141.60858 1.000 76.34630 61 ASP A C 1
ATOM 484 O O . ASP A 1 65 ? 6.66859 31.08166 141.44343 1.000 80.80051 61 ASP A O 1
ATOM 489 N N . VAL A 1 66 ? 4.69620 32.07826 140.98907 1.000 66.68334 62 VAL A N 1
ATOM 490 C CA . VAL A 1 66 ? 4.13942 30.96957 140.22339 1.000 64.59036 62 VAL A CA 1
ATOM 491 C C . VAL A 1 66 ? 3.69445 31.48011 138.85598 1.000 68.95856 62 VAL A C 1
ATOM 492 O O . VAL A 1 66 ? 2.93224 32.45121 138.76451 1.000 70.11078 62 VAL A O 1
ATOM 496 N N . TYR A 1 67 ? 4.14919 30.80961 137.79729 1.000 62.14245 63 TYR A N 1
ATOM 497 C CA . TYR A 1 67 ? 3.68562 31.13669 136.45601 1.000 62.78638 63 TYR A CA 1
ATOM 498 C C . TYR A 1 67 ? 2.19337 30.85402 136.33244 1.000 67.47171 63 TYR A C 1
ATOM 499 O O . TYR A 1 67 ? 1.68550 29.86236 136.86607 1.000 61.52949 63 TYR A O 1
ATOM 508 N N . MET A 1 68 ? 1.48975 31.73778 135.62201 1.000 58.01768 64 MET A N 1
ATOM 509 C CA . MET A 1 68 ? 0.06494 31.54470 135.38910 1.000 66.48802 64 MET A CA 1
ATOM 510 C C . MET A 1 68 ? -0.14088 30.99440 133.98803 1.000 75.07543 64 MET A C 1
ATOM 511 O O . MET A 1 68 ? 0.58241 31.37500 133.05758 1.000 68.91030 64 MET A O 1
ATOM 516 N N . PRO A 1 69 ? -1.08700 30.08365 133.78660 1.000 76.01717 65 PRO A N 1
ATOM 517 C CA . PRO A 1 69 ? -1.27756 29.53362 132.44257 1.000 74.04824 65 PRO A CA 1
ATOM 518 C C . PRO A 1 69 ? -1.85011 30.58004 131.50186 1.000 73.21343 65 PRO A C 1
ATOM 519 O O . PRO A 1 69 ? -2.86185 31.21953 131.79653 1.000 76.99060 65 PRO A O 1
ATOM 523 N N . THR A 1 70 ? -1.19798 30.73880 130.35999 1.000 70.52970 66 THR A N 1
ATOM 524 C CA . THR A 1 70 ? -1.74549 31.52037 129.27179 1.000 74.59783 66 THR A CA 1
ATOM 525 C C . THR A 1 70 ? -2.18913 30.51849 128.22445 1.000 87.52317 66 THR A C 1
ATOM 526 O O . THR A 1 70 ? -1.83776 29.33566 128.28123 1.000 95.96756 66 THR A O 1
ATOM 530 N N . HIS A 1 71 ? -3.00654 30.97647 127.29559 1.000 87.29830 67 HIS A N 1
ATOM 531 C CA . HIS A 1 71 ? -3.49149 30.05756 126.28285 1.000 102.09230 67 HIS A CA 1
ATOM 532 C C . HIS A 1 71 ? -2.72159 30.14464 124.96921 1.000 101.35355 67 HIS A C 1
ATOM 533 O O . HIS A 1 71 ? -2.66854 29.15509 124.23125 1.000 108.64641 67 HIS A O 1
ATOM 540 N N . HIS A 1 72 ? -2.11094 31.28592 124.66169 1.000 93.72897 68 HIS A N 1
ATOM 541 C CA . HIS A 1 72 ? -1.19692 31.32050 123.52511 1.000 91.32333 68 HIS A CA 1
ATOM 542 C C . HIS A 1 72 ? 0.13973 30.70827 123.93975 1.000 90.01407 68 HIS A C 1
ATOM 543 O O . HIS A 1 72 ? 0.68044 31.07269 124.98758 1.000 93.07546 68 HIS A O 1
ATOM 550 N N . PRO A 1 73 ? 0.71548 29.80508 123.13846 1.000 93.51408 69 PRO A N 1
ATOM 551 C CA . PRO A 1 73 ? 2.03104 29.23655 123.49231 1.000 88.55050 69 PRO A CA 1
ATOM 552 C C . PRO A 1 73 ? 3.18390 30.22758 123.43299 1.000 83.98521 69 PRO A C 1
ATOM 553 O O . PRO A 1 73 ? 4.26823 29.91133 123.93720 1.000 77.21433 69 PRO A O 1
ATOM 557 N N . SER A 1 74 ? 3.01288 31.38661 122.79693 1.000 83.42629 70 SER A N 1
ATOM 558 C CA . SER A 1 74 ? 4.09086 32.36402 122.69674 1.000 74.31272 70 SER A CA 1
ATOM 559 C C . SER A 1 74 ? 4.19869 33.27716 123.91252 1.000 71.18312 70 SER A C 1
ATOM 560 O O . SER A 1 74 ? 5.14093 34.07415 123.97701 1.000 70.74518 70 SER A O 1
ATOM 563 N N . THR A 1 75 ? 3.27356 33.18820 124.86691 1.000 69.59663 71 THR A N 1
ATOM 564 C CA . THR A 1 75 ? 3.22073 34.11422 125.98896 1.000 66.86773 71 THR A CA 1
ATOM 565 C C . THR A 1 75 ? 3.43566 33.39993 127.31657 1.000 66.78564 71 THR A C 1
ATOM 566 O O . THR A 1 75 ? 3.14941 32.20789 127.46528 1.000 69.90482 71 THR A O 1
ATOM 570 N N . SER A 1 76 ? 3.95101 34.15945 128.27716 1.000 67.22174 72 SER A N 1
ATOM 571 C CA . SER A 1 76 ? 4.13944 33.72419 129.64889 1.000 63.67178 72 SER A CA 1
ATOM 572 C C . SER A 1 76 ? 3.74713 34.87979 130.55304 1.000 67.48513 72 SER A C 1
ATOM 573 O O . SER A 1 76 ? 3.82880 36.04640 130.15662 1.000 62.42865 72 SER A O 1
ATOM 576 N N . TYR A 1 77 ? 3.32337 34.54998 131.77249 1.000 63.13703 73 TYR A N 1
ATOM 577 C CA . TYR A 1 77 ? 2.94446 35.57169 132.73728 1.000 60.43008 73 TYR A CA 1
ATOM 578 C C . TYR A 1 77 ? 3.23623 35.07790 134.14756 1.000 63.07118 73 TYR A C 1
ATOM 579 O O . TYR A 1 77 ? 2.82556 33.97328 134.52205 1.000 63.26034 73 TYR A O 1
ATOM 588 N N . ILE A 1 78 ? 3.93706 35.90208 134.92426 1.000 61.29587 74 ILE A N 1
ATOM 589 C CA . ILE A 1 78 ? 4.21230 35.59717 136.32541 1.000 57.07876 74 ILE A CA 1
ATOM 590 C C . ILE A 1 78 ? 4.28749 36.90506 137.10151 1.000 50.95872 74 ILE A C 1
ATOM 591 O O . ILE A 1 78 ? 4.85305 37.89601 136.62892 1.000 57.59741 74 ILE A O 1
ATOM 596 N N . GLU A 1 79 ? 3.70550 36.90795 138.29302 1.000 63.21413 75 GLU A N 1
ATOM 597 C CA . GLU A 1 79 ? 3.75975 38.05822 139.18332 1.000 65.85540 75 GLU A CA 1
ATOM 598 C C . GLU A 1 79 ? 4.90269 37.86275 140.16765 1.000 60.47140 75 GLU A C 1
ATOM 599 O O . GLU A 1 79 ? 4.87124 36.93771 140.98468 1.000 67.50144 75 GLU A O 1
ATOM 605 N N . ILE A 1 80 ? 5.90371 38.73120 140.08554 1.000 55.26122 76 ILE A N 1
ATOM 606 C CA . ILE A 1 80 ? 7.04149 38.70936 140.99571 1.000 51.18895 76 ILE A CA 1
ATOM 607 C C . ILE A 1 80 ? 6.97521 39.94176 141.88591 1.000 52.10552 76 ILE A C 1
ATOM 608 O O . ILE A 1 80 ? 7.51782 40.99587 141.53727 1.000 51.48905 76 ILE A O 1
ATOM 613 N N . GLY A 1 81 ? 6.30113 39.82976 143.02844 1.000 57.81730 77 GLY A N 1
ATOM 614 C CA . GLY A 1 81 ? 6.05637 41.02130 143.82479 1.000 58.43350 77 GLY A CA 1
ATOM 615 C C . GLY A 1 81 ? 5.22786 42.01315 143.02925 1.000 65.76268 77 GLY A C 1
ATOM 616 O O . GLY A 1 81 ? 4.17022 41.67868 142.48392 1.000 68.45869 77 GLY A O 1
ATOM 617 N N . ASN A 1 82 ? 5.72266 43.24563 142.92314 1.000 62.36912 78 ASN A N 1
ATOM 618 C CA . ASN A 1 82 ? 5.03394 44.25647 142.13104 1.000 63.37937 78 ASN A CA 1
ATOM 619 C C . ASN A 1 82 ? 5.34533 44.17026 140.63767 1.000 59.90324 78 ASN A C 1
ATOM 620 O O . ASN A 1 82 ? 4.73386 44.89410 139.84535 1.000 62.41294 78 ASN A O 1
ATOM 625 N N . LEU A 1 83 ? 6.27012 43.31103 140.23595 1.000 51.15057 79 LEU A N 1
ATOM 626 C CA . LEU A 1 83 ? 6.61649 43.14264 138.83228 1.000 55.98250 79 LEU A CA 1
ATOM 627 C C . LEU A 1 83 ? 5.60436 42.19868 138.19071 1.000 61.71602 79 LEU A C 1
ATOM 628 O O . LEU A 1 83 ? 5.57903 41.00232 138.49596 1.000 58.13185 79 LEU A O 1
ATOM 633 N N . LYS A 1 84 ? 4.74238 42.73090 137.33063 1.000 68.54777 80 LYS A N 1
ATOM 634 C CA . LYS A 1 84 ? 3.83802 41.88758 136.55420 1.000 54.13031 80 LYS A CA 1
ATOM 635 C C . LYS A 1 84 ? 4.53511 41.62424 135.22815 1.000 59.89250 80 LYS A C 1
ATOM 636 O O . LYS A 1 84 ? 4.49308 42.44516 134.30683 1.000 63.63079 80 LYS A O 1
ATOM 642 N N . ALA A 1 85 ? 5.19796 40.47728 135.14035 1.000 50.74191 81 ALA A N 1
ATOM 643 C CA . ALA A 1 85 ? 6.07795 40.17950 134.02109 1.000 47.63114 81 ALA A CA 1
ATOM 644 C C . ALA A 1 85 ? 5.28183 39.43659 132.95926 1.000 57.34622 81 ALA A C 1
ATOM 645 O O . ALA A 1 85 ? 4.80382 38.32182 133.19846 1.000 57.51088 81 ALA A O 1
ATOM 647 N N . GLN A 1 86 ? 5.12182 40.06967 131.80056 1.000 54.69514 82 GLN A N 1
ATOM 648 C CA . GLN A 1 86 ? 4.46076 39.47689 130.64652 1.000 52.51536 82 GLN A CA 1
ATOM 649 C C . GLN A 1 86 ? 5.53499 39.19013 129.60339 1.000 55.70835 82 GLN A C 1
ATOM 650 O O . GLN A 1 86 ? 6.18610 40.11774 129.10855 1.000 58.71403 82 GLN A O 1
ATOM 656 N N . VAL A 1 87 ? 5.72878 37.91477 129.27836 1.000 53.98388 83 VAL A N 1
ATOM 657 C CA . VAL A 1 87 ? 6.75720 37.49296 128.33222 1.000 58.82146 83 VAL A CA 1
ATOM 658 C C . VAL A 1 87 ? 6.09096 37.14207 127.00917 1.000 70.42006 83 VAL A C 1
ATOM 659 O O . VAL A 1 87 ? 5.09233 36.41514 126.98797 1.000 79.03023 83 VAL A O 1
ATOM 663 N N . ILE A 1 88 ? 6.63580 37.64958 125.90233 1.000 65.11195 84 ILE A N 1
ATOM 664 C CA . ILE A 1 88 ? 6.08591 37.38027 124.57479 1.000 60.06705 84 ILE A CA 1
ATOM 665 C C . ILE A 1 88 ? 7.21519 37.02928 123.61720 1.000 65.16057 84 ILE A C 1
ATOM 666 O O . ILE A 1 88 ? 8.12547 37.84023 123.39785 1.000 67.84572 84 ILE A O 1
ATOM 671 N N . ASP A 1 89 ? 7.13062 35.84632 123.01223 1.000 60.67936 85 ASP A N 1
ATOM 672 C CA . ASP A 1 89 ? 8.04333 35.46179 121.94152 1.000 59.67225 85 ASP A CA 1
ATOM 673 C C . ASP A 1 89 ? 7.54363 36.12842 120.66472 1.000 62.16095 85 ASP A C 1
ATOM 674 O O . ASP A 1 89 ? 6.50710 35.73842 120.11851 1.000 62.83779 85 ASP A O 1
ATOM 679 N N . LEU A 1 90 ? 8.26505 37.13807 120.18537 1.000 64.47512 86 LEU A N 1
ATOM 680 C CA . LEU A 1 90 ? 7.82358 37.80337 118.97177 1.000 75.97158 86 LEU A CA 1
ATOM 681 C C . LEU A 1 90 ? 8.22350 36.99619 117.73638 1.000 84.61307 86 LEU A C 1
ATOM 682 O O . LEU A 1 90 ? 9.01184 36.04883 117.80015 1.000 82.83545 86 LEU A O 1
ATOM 687 N N . GLY A 1 91 ? 7.71186 37.42039 116.58694 1.000 93.01181 87 GLY A N 1
ATOM 688 C CA . GLY A 1 91 ? 8.05282 36.76536 115.34201 1.000 99.74730 87 GLY A CA 1
ATOM 689 C C . GLY A 1 91 ? 8.57929 37.72287 114.29767 1.000 104.78609 87 GLY A C 1
ATOM 690 O O . GLY A 1 91 ? 9.64960 37.50810 113.72435 1.000 106.18624 87 GLY A O 1
ATOM 691 N N . GLY A 1 92 ? 7.84273 38.79791 114.05758 1.000 108.61839 88 GLY A N 1
ATOM 692 C CA . GLY A 1 92 ? 8.22151 39.78035 113.06868 1.000 112.61209 88 GLY A CA 1
ATOM 693 C C . GLY A 1 92 ? 7.77728 39.40014 111.66775 1.000 118.77822 88 GLY A C 1
ATOM 694 O O . GLY A 1 92 ? 7.35054 38.27646 111.38676 1.000 121.54846 88 GLY A O 1
ATOM 695 N N . HIS A 1 93 ? 7.90103 40.37861 110.76932 1.000 115.63019 89 HIS A N 1
ATOM 696 C CA . HIS A 1 93 ? 7.57053 40.21783 109.35311 1.000 115.00689 89 HIS A CA 1
ATOM 697 C C . HIS A 1 93 ? 6.12252 39.75970 109.17396 1.000 109.47009 89 HIS A C 1
ATOM 698 O O . HIS A 1 93 ? 5.83528 38.79273 108.46303 1.000 118.68832 89 HIS A O 1
ATOM 700 N N . THR A 1 94 ? 5.20265 40.46375 109.83346 1.000 94.07577 90 THR A N 1
ATOM 701 C CA . THR A 1 94 ? 3.78393 40.16681 109.68499 1.000 94.03744 90 THR A CA 1
ATOM 702 C C . THR A 1 94 ? 2.97372 41.34872 110.19262 1.000 85.34968 90 THR A C 1
ATOM 703 O O . THR A 1 94 ? 3.38075 42.04754 111.12529 1.000 100.71113 90 THR A O 1
ATOM 707 N N . ALA A 1 95 ? 1.82872 41.56720 109.55089 1.000 94.29999 91 ALA A N 1
ATOM 708 C CA . ALA A 1 95 ? 0.89104 42.60433 109.94629 1.000 95.20828 91 ALA A CA 1
ATOM 709 C C . ALA A 1 95 ? -0.06837 42.12628 111.02053 1.000 97.64026 91 ALA A C 1
ATOM 710 O O . ALA A 1 95 ? -0.87759 42.92131 111.51272 1.000 89.11263 91 ALA A O 1
ATOM 712 N N . ALA A 1 96 ? 0.03512 40.86058 111.42807 1.000 102.17559 92 ALA A N 1
ATOM 713 C CA . ALA A 1 96 ? -0.78819 40.35012 112.50633 1.000 86.78662 92 ALA A CA 1
ATOM 714 C C . ALA A 1 96 ? -0.22953 40.72939 113.84574 1.000 84.91416 92 ALA A C 1
ATOM 715 O O . ALA A 1 96 ? -0.64982 40.18654 114.87350 1.000 85.77853 92 ALA A O 1
ATOM 717 N N . ARG A 1 97 ? 0.69230 41.69178 113.82733 1.000 83.92680 93 ARG A N 1
ATOM 718 C CA . ARG A 1 97 ? 1.28261 42.24693 115.03014 1.000 78.12987 93 ARG A CA 1
ATOM 719 C C . ARG A 1 97 ? 0.25359 43.01879 115.83271 1.000 85.16603 93 ARG A C 1
ATOM 720 O O . ARG A 1 97 ? 0.46156 43.26789 117.02499 1.000 84.21992 93 ARG A O 1
ATOM 722 N N . LEU A 1 98 ? -0.86685 43.37432 115.20238 1.000 83.98587 94 LEU A N 1
ATOM 723 C CA . LEU A 1 98 ? -1.91648 44.10481 115.89025 1.000 86.69723 94 LEU A CA 1
ATOM 724 C C . LEU A 1 98 ? -2.66941 43.20101 116.85128 1.000 83.86511 94 LEU A C 1
ATOM 725 O O . LEU A 1 98 ? -3.43244 43.69795 117.68417 1.000 89.59603 94 LEU A O 1
ATOM 730 N N . ALA A 1 99 ? -2.48478 41.88275 116.72836 1.000 92.27228 95 ALA A N 1
ATOM 731 C CA . ALA A 1 99 ? -3.10556 40.93267 117.64540 1.000 90.87157 95 ALA A CA 1
ATOM 732 C C . ALA A 1 99 ? -2.64150 41.16105 119.07776 1.000 81.44933 95 ALA A C 1
ATOM 733 O O . ALA A 1 99 ? -3.36538 40.83084 120.02333 1.000 87.49526 95 ALA A O 1
ATOM 735 N N . TRP A 1 100 ? -1.43964 41.71305 119.25446 1.000 81.56002 96 TRP A N 1
ATOM 736 C CA . TRP A 1 100 ? -0.83070 41.89572 120.56597 1.000 88.80790 96 TRP A CA 1
ATOM 737 C C . TRP A 1 100 ? -1.09790 43.27446 121.14934 1.000 85.51458 96 TRP A C 1
ATOM 738 O O . TRP A 1 100 ? -0.55625 43.59375 122.21317 1.000 80.30026 96 TRP A O 1
ATOM 749 N N . ARG A 1 101 ? -1.92901 44.08680 120.49141 1.000 84.59757 97 ARG A N 1
ATOM 750 C CA . ARG A 1 101 ? -2.08481 45.47889 120.90451 1.000 85.08075 97 ARG A CA 1
ATOM 751 C C . ARG A 1 101 ? -2.56902 45.57944 122.35099 1.000 85.22724 97 ARG A C 1
ATOM 752 O O . ARG A 1 101 ? -2.14893 46.47546 123.09258 1.000 82.07920 97 ARG A O 1
ATOM 760 N N . ASP A 1 102 ? -3.42173 44.64530 122.78011 1.000 81.06377 98 ASP A N 1
ATOM 761 C CA . ASP A 1 102 ? -3.96458 44.70286 124.13236 1.000 91.93874 98 ASP A CA 1
ATOM 762 C C . ASP A 1 102 ? -2.86776 44.58545 125.18444 1.000 90.33661 98 ASP A C 1
ATOM 763 O O . ASP A 1 102 ? -2.99591 45.14669 126.27954 1.000 88.92360 98 ASP A O 1
ATOM 768 N N . TYR A 1 103 ? -1.78302 43.86925 124.87193 1.000 84.27606 99 TYR A N 1
ATOM 769 C CA . TYR A 1 103 ? -0.69512 43.70562 125.82867 1.000 77.86641 99 TYR A CA 1
ATOM 770 C C . TYR A 1 103 ? 0.04626 45.00553 126.10958 1.000 83.75734 99 TYR A C 1
ATOM 771 O O . TYR A 1 103 ? 0.78335 45.08039 127.09831 1.000 86.03204 99 TYR A O 1
ATOM 780 N N . PHE A 1 104 ? -0.11641 46.02239 125.26856 1.000 93.54136 100 PHE A N 1
ATOM 781 C CA . PHE A 1 104 ? 0.55723 47.29522 125.47270 1.000 95.86263 100 PHE A CA 1
ATOM 782 C C . PHE A 1 104 ? -0.34785 48.35119 126.09836 1.000 107.48615 100 PHE A C 1
ATOM 783 O O . PHE A 1 104 ? 0.07792 49.50020 126.25360 1.000 116.14989 100 PHE A O 1
ATOM 791 N N . TYR A 1 105 ? -1.58339 47.99698 126.45010 1.000 104.09031 101 TYR A N 1
ATOM 792 C CA . TYR A 1 105 ? -2.43033 48.89857 127.21972 1.000 103.54917 101 TYR A CA 1
ATOM 793 C C . TYR A 1 105 ? -1.92934 48.95778 128.65658 1.000 110.17306 101 TYR A C 1
ATOM 794 O O . TYR A 1 105 ? -1.72880 47.91989 129.29514 1.000 108.46398 101 TYR A O 1
ATOM 796 N N . ASP A 1 106 ? -1.71980 50.17488 129.16130 1.000 120.89167 102 ASP A N 1
ATOM 797 C CA . ASP A 1 106 ? -1.20218 50.39863 130.51678 1.000 121.48445 102 ASP A CA 1
ATOM 798 C C . ASP A 1 106 ? 0.10636 49.64123 130.75040 1.000 112.57965 102 ASP A C 1
ATOM 799 O O . ASP A 1 106 ? 0.41812 49.22251 131.86557 1.000 116.29061 102 ASP A O 1
ATOM 804 N N . CYS A 1 107 ? 0.87783 49.46704 129.68519 1.000 101.49639 103 CYS A N 1
ATOM 805 C CA . CYS A 1 107 ? 2.22689 48.93108 129.78166 1.000 83.34989 103 CYS A CA 1
ATOM 806 C C . CYS A 1 107 ? 3.15029 49.97119 130.40806 1.000 77.71959 103 CYS A C 1
ATOM 807 O O . CYS A 1 107 ? 3.18371 51.12432 129.96978 1.000 90.61148 103 CYS A O 1
ATOM 810 N N . HIS A 1 108 ? 3.90462 49.56962 131.43417 1.000 64.26220 104 HIS A N 1
ATOM 811 C CA . HIS A 1 108 ? 4.76898 50.51237 132.13889 1.000 66.10906 104 HIS A CA 1
ATOM 812 C C . HIS A 1 108 ? 6.20085 50.53192 131.62027 1.000 67.92316 104 HIS A C 1
ATOM 813 O O . HIS A 1 108 ? 6.85264 51.58162 131.66809 1.000 71.30103 104 HIS A O 1
ATOM 820 N N . GLY A 1 109 ? 6.71445 49.40083 131.15124 1.000 59.18051 105 GLY A N 1
ATOM 821 C CA . GLY A 1 109 ? 8.08187 49.34467 130.67696 1.000 56.69488 105 GLY A CA 1
ATOM 822 C C . GLY A 1 109 ? 8.30596 48.09170 129.86835 1.000 58.22899 105 GLY A C 1
ATOM 823 O O . GLY A 1 109 ? 7.55208 47.11911 129.96717 1.000 62.93884 105 GLY A O 1
ATOM 824 N N . ILE A 1 110 ? 9.36141 48.12210 129.06593 1.000 54.41323 106 ILE A N 1
ATOM 825 C CA . ILE A 1 110 ? 9.68711 47.02626 128.16917 1.000 54.07909 106 ILE A CA 1
ATOM 826 C C . ILE A 1 110 ? 11.13301 46.61053 128.38789 1.000 55.31290 106 ILE A C 1
ATOM 827 O O . ILE A 1 110 ? 12.02523 47.45738 128.51242 1.000 55.35556 106 ILE A O 1
ATOM 832 N N . VAL A 1 111 ? 11.35348 45.30260 128.45776 1.000 51.90722 107 VAL A N 1
ATOM 833 C CA . VAL A 1 111 ? 12.67949 44.70790 128.39869 1.000 45.63078 107 VAL A CA 1
ATOM 834 C C . VAL A 1 111 ? 12.76657 43.95027 127.07946 1.000 47.58759 107 VAL A C 1
ATOM 835 O O . VAL A 1 111 ? 12.09466 42.92897 126.88932 1.000 50.10959 107 VAL A O 1
ATOM 839 N N . PHE A 1 112 ? 13.57644 44.45952 126.15805 1.000 46.54101 108 PHE A N 1
ATOM 840 C CA . PHE A 1 112 ? 13.75842 43.85648 124.84666 1.000 46.30324 108 PHE A CA 1
ATOM 841 C C . PHE A 1 112 ? 15.11543 43.16258 124.81404 1.000 53.22827 108 PHE A C 1
ATOM 842 O O . PHE A 1 112 ? 16.14503 43.79906 125.06610 1.000 50.88952 108 PHE A O 1
ATOM 850 N N . ILE A 1 113 ? 15.11356 41.86376 124.51321 1.000 50.43370 109 ILE A N 1
ATOM 851 C CA . ILE A 1 113 ? 16.30139 41.02121 124.60733 1.000 48.54826 109 ILE A CA 1
ATOM 852 C C . ILE A 1 113 ? 16.71092 40.55178 123.21658 1.000 51.69754 109 ILE A C 1
ATOM 853 O O . ILE A 1 113 ? 15.87105 40.07307 122.44288 1.000 56.09181 109 ILE A O 1
ATOM 858 N N . VAL A 1 114 ? 18.00840 40.65527 122.91411 1.000 46.65617 110 VAL A N 1
ATOM 859 C CA . VAL A 1 114 ? 18.56966 40.24924 121.62978 1.000 44.92305 110 VAL A CA 1
ATOM 860 C C . VAL A 1 114 ? 19.69220 39.24547 121.86564 1.000 55.09275 110 VAL A C 1
ATOM 861 O O . VAL A 1 114 ? 20.54967 39.45169 122.73178 1.000 50.67336 110 VAL A O 1
ATOM 865 N N . ASP A 1 115 ? 19.70272 38.17330 121.07227 1.000 55.31702 111 ASP A N 1
ATOM 866 C CA . ASP A 1 115 ? 20.82008 37.23153 121.03851 1.000 53.28437 111 ASP A CA 1
ATOM 867 C C . ASP A 1 115 ? 21.86077 37.76699 120.05406 1.000 55.50293 111 ASP A C 1
ATOM 868 O O . ASP A 1 115 ? 21.66989 37.69207 118.83713 1.000 62.52189 111 ASP A O 1
ATOM 873 N N . VAL A 1 116 ? 22.97315 38.28613 120.57925 1.000 46.22124 112 VAL A N 1
ATOM 874 C CA . VAL A 1 116 ? 23.98997 38.89083 119.72757 1.000 55.10401 112 VAL A CA 1
ATOM 875 C C . VAL A 1 116 ? 24.72900 37.84984 118.90157 1.000 59.22330 112 VAL A C 1
ATOM 876 O O . VAL A 1 116 ? 25.39054 38.19930 117.91801 1.000 69.18516 112 VAL A O 1
ATOM 880 N N . HIS A 1 117 ? 24.62016 36.57216 119.26097 1.000 57.86241 113 HIS A N 1
ATOM 881 C CA . HIS A 1 117 ? 25.32821 35.53619 118.52065 1.000 67.65472 113 HIS A CA 1
ATOM 882 C C . HIS A 1 117 ? 24.56196 35.11373 117.26977 1.000 75.21737 113 HIS A C 1
ATOM 883 O O . HIS A 1 117 ? 25.17175 34.80254 116.23915 1.000 75.41811 113 HIS A O 1
ATOM 890 N N . ASP A 1 118 ? 23.22851 35.08007 117.34577 1.000 76.27439 114 ASP A N 1
ATOM 891 C CA . ASP A 1 118 ? 22.38093 34.64812 116.22980 1.000 75.11337 114 ASP A CA 1
ATOM 892 C C . ASP A 1 118 ? 22.28344 35.76193 115.18238 1.000 73.83244 114 ASP A C 1
ATOM 893 O O . ASP A 1 118 ? 21.25276 36.41624 115.00417 1.000 72.99742 114 ASP A O 1
ATOM 898 N N . VAL A 1 119 ? 23.39078 35.96090 114.46131 1.000 72.78771 115 VAL A N 1
ATOM 899 C CA . VAL A 1 119 ? 23.45552 37.07883 113.52097 1.000 70.60719 115 VAL A CA 1
ATOM 900 C C . VAL A 1 119 ? 22.51607 36.88228 112.33675 1.000 75.30927 115 VAL A C 1
ATOM 901 O O . VAL A 1 119 ? 21.97066 37.85788 111.80977 1.000 77.18464 115 VAL A O 1
ATOM 905 N N . GLU A 1 120 ? 22.29760 35.63821 111.90098 1.000 77.86232 116 GLU A N 1
ATOM 906 C CA . GLU A 1 120 ? 21.47144 35.40232 110.71693 1.000 82.62338 116 GLU A CA 1
ATOM 907 C C . GLU A 1 120 ? 20.01924 35.81788 110.92125 1.000 83.98467 116 GLU A C 1
ATOM 908 O O . GLU A 1 120 ? 19.32325 36.10499 109.93748 1.000 80.21123 116 GLU A O 1
ATOM 914 N N . ARG A 1 121 ? 19.54515 35.85155 112.16853 1.000 80.45815 117 ARG A N 1
ATOM 915 C CA . ARG A 1 121 ? 18.17026 36.21584 112.47466 1.000 80.79176 117 ARG A CA 1
ATOM 916 C C . ARG A 1 121 ? 18.03922 37.67941 112.87868 1.000 81.79788 117 ARG A C 1
ATOM 917 O O . ARG A 1 121 ? 17.01766 38.06894 113.45368 1.000 81.35233 117 ARG A O 1
ATOM 925 N N . PHE A 1 122 ? 19.04169 38.50316 112.55369 1.000 83.59541 118 PHE A N 1
ATOM 926 C CA . PHE A 1 122 ? 19.00017 39.92561 112.87729 1.000 79.77342 118 PHE A CA 1
ATOM 927 C C . PHE A 1 122 ? 17.89211 40.65088 112.13027 1.000 83.20264 118 PHE A C 1
ATOM 928 O O . PHE A 1 122 ? 17.43977 41.70651 112.58695 1.000 84.87688 118 PHE A O 1
ATOM 936 N N . GLN A 1 123 ? 17.45585 40.11510 110.98860 1.000 89.45780 119 GLN A N 1
ATOM 937 C CA . GLN A 1 123 ? 16.34524 40.72099 110.26524 1.000 86.98154 119 GLN A CA 1
ATOM 938 C C . GLN A 1 123 ? 15.03323 40.54909 111.02064 1.000 81.84794 119 GLN A C 1
ATOM 939 O O . GLN A 1 123 ? 14.21921 41.47793 111.07536 1.000 83.31764 119 GLN A O 1
ATOM 945 N N . GLU A 1 124 ? 14.81294 39.37601 111.62094 1.000 81.83240 120 GLU A N 1
ATOM 946 C CA . GLU A 1 124 ? 13.66074 39.21546 112.50275 1.000 87.77537 120 GLU A CA 1
ATOM 947 C C . GLU A 1 124 ? 13.73790 40.17021 113.68398 1.000 76.27142 120 GLU A C 1
ATOM 948 O O . GLU A 1 124 ? 12.72616 40.75647 114.08218 1.000 79.20178 120 GLU A O 1
ATOM 954 N N . VAL A 1 125 ? 14.93252 40.33955 114.25578 1.000 68.25552 121 VAL A N 1
ATOM 955 C CA . VAL A 1 125 ? 15.07989 41.19778 115.42995 1.000 67.32566 121 VAL A CA 1
ATOM 956 C C . VAL A 1 125 ? 14.67987 42.62625 115.09690 1.000 68.57814 121 VAL A C 1
ATOM 957 O O . VAL A 1 125 ? 13.94046 43.27176 115.84753 1.000 67.26402 121 VAL A O 1
ATOM 961 N N . ARG A 1 126 ? 15.15229 43.13934 113.96057 1.000 70.35099 122 ARG A N 1
ATOM 962 C CA . ARG A 1 126 ? 14.83652 44.52025 113.61542 1.000 77.10189 122 ARG A CA 1
ATOM 963 C C . ARG A 1 126 ? 13.34704 44.68101 113.33882 1.000 78.35690 122 ARG A C 1
ATOM 964 O O . ARG A 1 126 ? 12.75469 45.70759 113.69029 1.000 71.31700 122 ARG A O 1
ATOM 972 N N . GLU A 1 127 ? 12.72496 43.67751 112.70931 1.000 82.38445 123 GLU A N 1
ATOM 973 C CA . GLU A 1 127 ? 11.27682 43.70674 112.52152 1.000 83.77103 123 GLU A CA 1
ATOM 974 C C . GLU A 1 127 ? 10.55066 43.57339 113.85516 1.000 74.82848 123 GLU A C 1
ATOM 975 O O . GLU A 1 127 ? 9.59216 44.30623 114.12191 1.000 75.76538 123 GLU A O 1
ATOM 981 N N . ALA A 1 128 ? 10.99348 42.64898 114.71009 1.000 73.33689 124 ALA A N 1
ATOM 982 C CA . ALA A 1 128 ? 10.41067 42.56016 116.04668 1.000 73.08309 124 ALA A CA 1
ATOM 983 C C . ALA A 1 128 ? 10.55834 43.88280 116.79113 1.000 67.56335 124 ALA A C 1
ATOM 984 O O . ALA A 1 128 ? 9.60393 44.36028 117.41402 1.000 66.26595 124 ALA A O 1
ATOM 986 N N . TYR A 1 129 ? 11.73865 44.50827 116.70646 1.000 67.23138 125 TYR A N 1
ATOM 987 C CA . TYR A 1 129 ? 11.94956 45.78301 117.38729 1.000 68.39535 125 TYR A CA 1
ATOM 988 C C . TYR A 1 129 ? 11.08644 46.88356 116.79235 1.000 72.52925 125 TYR A C 1
ATOM 989 O O . TYR A 1 129 ? 10.50171 47.68654 117.53006 1.000 75.14233 125 TYR A O 1
ATOM 998 N N . GLU A 1 130 ? 10.99655 46.93701 115.46189 1.000 74.15858 126 GLU A N 1
ATOM 999 C CA . GLU A 1 130 ? 10.12979 47.91575 114.81686 1.000 75.41556 126 GLU A CA 1
ATOM 1000 C C . GLU A 1 130 ? 8.67709 47.70634 115.22139 1.000 77.90202 126 GLU A C 1
ATOM 1001 O O . GLU A 1 130 ? 7.93998 48.67553 115.43973 1.000 86.38615 126 GLU A O 1
ATOM 1003 N N . THR A 1 131 ? 8.25103 46.44522 115.33754 1.000 72.04112 127 THR A N 1
ATOM 1004 C CA . THR A 1 131 ? 6.89317 46.16427 115.79059 1.000 77.69197 127 THR A CA 1
ATOM 1005 C C . THR A 1 131 ? 6.63661 46.77238 117.16728 1.000 78.85742 127 THR A C 1
ATOM 1006 O O . THR A 1 131 ? 5.60014 47.41157 117.38788 1.000 77.82761 127 THR A O 1
ATOM 1010 N N . VAL A 1 132 ? 7.59037 46.61351 118.09237 1.000 65.49977 128 VAL A N 1
ATOM 1011 C CA . VAL A 1 132 ? 7.41780 47.11580 119.45501 1.000 75.74574 128 VAL A CA 1
ATOM 1012 C C . VAL A 1 132 ? 7.27494 48.63356 119.45828 1.000 75.52015 128 VAL A C 1
ATOM 1013 O O . VAL A 1 132 ? 6.36598 49.18472 120.09015 1.000 69.34496 128 VAL A O 1
ATOM 1017 N N . LEU A 1 133 ? 8.17927 49.33555 118.76422 1.000 76.61739 129 LEU A N 1
ATOM 1018 C CA . LEU A 1 133 ? 8.15750 50.79624 118.79768 1.000 78.72452 129 LEU A CA 1
ATOM 1019 C C . LEU A 1 133 ? 6.89294 51.38147 118.17396 1.000 84.62791 129 LEU A C 1
ATOM 1020 O O . LEU A 1 133 ? 6.54519 52.52954 118.47324 1.000 88.30062 129 LEU A O 1
ATOM 1025 N N . SER A 1 134 ? 6.19858 50.62950 117.31800 1.000 80.68462 130 SER A N 1
ATOM 1026 C CA . SER A 1 134 ? 4.95723 51.11488 116.72960 1.000 91.92332 130 SER A CA 1
ATOM 1027 C C . SER A 1 134 ? 3.72981 50.85299 117.59662 1.000 94.95795 130 SER A C 1
ATOM 1028 O O . SER A 1 134 ? 2.71671 51.54372 117.43266 1.000 96.22858 130 SER A O 1
ATOM 1031 N N . LEU A 1 135 ? 3.78960 49.88236 118.51038 1.000 91.64011 131 LEU A N 1
ATOM 1032 C CA . LEU A 1 135 ? 2.66297 49.60054 119.39471 1.000 90.23181 131 LEU A CA 1
ATOM 1033 C C . LEU A 1 135 ? 2.75290 50.33297 120.72663 1.000 88.36956 131 LEU A C 1
ATOM 1034 O O . LEU A 1 135 ? 1.71717 50.63716 121.32953 1.000 92.82804 131 LEU A O 1
ATOM 1039 N N . GLU A 1 136 ? 3.96300 50.62467 121.19608 1.000 82.81225 132 GLU A N 1
ATOM 1040 C CA . GLU A 1 136 ? 4.18665 51.34516 122.44704 1.000 83.87674 132 GLU A CA 1
ATOM 1041 C C . GLU A 1 136 ? 5.06155 52.55074 122.13368 1.000 81.87363 132 GLU A C 1
ATOM 1042 O O . GLU A 1 136 ? 6.23015 52.39258 121.76454 1.000 87.45534 132 GLU A O 1
ATOM 1048 N N . LYS A 1 137 ? 4.50146 53.75094 122.27706 1.000 74.46125 133 LYS A N 1
ATOM 1049 C CA . LYS A 1 137 ? 5.19002 54.97846 121.90116 1.000 79.73131 133 LYS A CA 1
ATOM 1050 C C . LYS A 1 137 ? 5.52836 55.87613 123.08678 1.000 90.44700 133 LYS A C 1
ATOM 1051 O O . LYS A 1 137 ? 6.00109 56.99952 122.88163 1.000 103.34154 133 LYS A O 1
ATOM 1057 N N . ARG A 1 138 ? 5.31505 55.41359 124.31025 1.000 86.73835 134 ARG A N 1
ATOM 1058 C CA . ARG A 1 138 ? 5.55402 56.22984 125.49661 1.000 86.73251 134 ARG A CA 1
ATOM 1059 C C . ARG A 1 138 ? 6.45666 55.55091 126.52068 1.000 83.03117 134 ARG A C 1
ATOM 1060 O O . ARG A 1 138 ? 7.26754 56.22795 127.15789 1.000 82.47452 134 ARG A O 1
ATOM 1062 N N . ALA A 1 139 ? 6.33911 54.23420 126.69149 1.000 73.82843 135 ALA A N 1
ATOM 1063 C CA . ALA A 1 139 ? 7.01538 53.54591 127.78121 1.000 63.61738 135 ALA A CA 1
ATOM 1064 C C . ALA A 1 139 ? 8.51829 53.41541 127.52695 1.000 68.26494 135 ALA A C 1
ATOM 1065 O O . ALA A 1 139 ? 8.95701 53.22733 126.38919 1.000 67.42892 135 ALA A O 1
ATOM 1067 N N . PRO A 1 140 ? 9.32690 53.47681 128.58249 1.000 65.60372 136 PRO A N 1
ATOM 1068 C CA . PRO A 1 140 ? 10.77108 53.28088 128.41487 1.000 56.07683 136 PRO A CA 1
ATOM 1069 C C . PRO A 1 140 ? 11.09942 51.87061 127.93819 1.000 57.76945 136 PRO A C 1
ATOM 1070 O O . PRO A 1 140 ? 10.43407 50.89352 128.28696 1.000 57.59772 136 PRO A O 1
ATOM 1074 N N . VAL A 1 141 ? 12.13908 51.77305 127.12040 1.000 52.19689 137 VAL A N 1
ATOM 1075 C CA . VAL A 1 141 ? 12.58824 50.50413 126.56061 1.000 52.25929 137 VAL A CA 1
ATOM 1076 C C . VAL A 1 141 ? 14.03897 50.30400 126.96915 1.000 51.77175 137 VAL A C 1
ATOM 1077 O O . VAL A 1 141 ? 14.90701 51.10923 126.61232 1.000 61.21394 137 VAL A O 1
ATOM 1081 N N . VAL A 1 142 ? 14.30462 49.23958 127.70859 1.000 44.91940 138 VAL A N 1
ATOM 1082 C CA . VAL A 1 142 ? 15.66817 48.82321 127.99722 1.000 43.43935 138 VAL A CA 1
ATOM 1083 C C . VAL A 1 142 ? 15.98990 47.63003 127.10706 1.000 48.62607 138 VAL A C 1
ATOM 1084 O O . VAL A 1 142 ? 15.18178 46.70191 126.97486 1.000 51.04252 138 VAL A O 1
ATOM 1088 N N . VAL A 1 143 ? 17.13720 47.68881 126.43740 1.000 43.61448 139 VAL A N 1
ATOM 1089 C CA . VAL A 1 143 ? 17.56090 46.65546 125.50342 1.000 43.93850 139 VAL A CA 1
ATOM 1090 C C . VAL A 1 143 ? 18.71685 45.87907 126.12032 1.000 44.28336 139 VAL A C 1
ATOM 1091 O O . VAL A 1 143 ? 19.73570 46.46354 126.51363 1.000 44.79552 139 VAL A O 1
ATOM 1095 N N . LEU A 1 144 ? 18.55611 44.56474 126.20613 1.000 37.95256 140 LEU A N 1
ATOM 1096 C CA . LEU A 1 144 ? 19.60451 43.67333 126.67794 1.000 38.14663 140 LEU A CA 1
ATOM 1097 C C . LEU A 1 144 ? 20.21828 42.97647 125.47426 1.000 41.33474 140 LEU A C 1
ATOM 1098 O O . LEU A 1 144 ? 19.57980 42.12988 124.84470 1.000 52.07208 140 LEU A O 1
ATOM 1103 N N . MET A 1 145 ? 21.43684 43.36015 125.12614 1.000 46.01230 141 MET A N 1
ATOM 1104 C CA . MET A 1 145 ? 22.21827 42.58357 124.16848 1.000 45.98941 141 MET A CA 1
ATOM 1105 C C . MET A 1 145 ? 22.79007 41.40026 124.94208 1.000 44.63257 141 MET A C 1
ATOM 1106 O O . MET A 1 145 ? 23.72424 41.54904 125.73377 1.000 45.69318 141 MET A O 1
ATOM 1111 N N . ASN A 1 146 ? 22.19798 40.22913 124.74842 1.000 41.59280 142 ASN A N 1
ATOM 1112 C CA . ASN A 1 146 ? 22.46357 39.06193 125.57502 1.000 43.70824 142 ASN A CA 1
ATOM 1113 C C . ASN A 1 146 ? 23.39909 38.09362 124.86090 1.000 48.43967 142 ASN A C 1
ATOM 1114 O O . ASN A 1 146 ? 23.60910 38.17731 123.64931 1.000 56.48058 142 ASN A O 1
ATOM 1119 N N . LYS A 1 147 ? 23.95889 37.16387 125.64433 1.000 52.37542 143 LYS A N 1
ATOM 1120 C CA . LYS A 1 147 ? 24.84431 36.10040 125.16406 1.000 48.55493 143 LYS A CA 1
ATOM 1121 C C . LYS A 1 147 ? 26.17808 36.63924 124.64818 1.000 50.79937 143 LYS A C 1
ATOM 1122 O O . LYS A 1 147 ? 26.78522 36.04918 123.75129 1.000 48.44154 143 LYS A O 1
ATOM 1128 N N . ILE A 1 148 ? 26.67428 37.73480 125.23227 1.000 45.09261 144 ILE A N 1
ATOM 1129 C CA . ILE A 1 148 ? 27.94849 38.28135 124.78769 1.000 44.94279 144 ILE A CA 1
ATOM 1130 C C . ILE A 1 148 ? 29.09562 37.32284 125.06046 1.000 57.67430 144 ILE A C 1
ATOM 1131 O O . ILE A 1 148 ? 30.16033 37.45281 124.44439 1.000 64.96747 144 ILE A O 1
ATOM 1136 N N . ASP A 1 149 ? 28.90885 36.35634 125.96704 1.000 55.92253 145 ASP A N 1
ATOM 1137 C CA . ASP A 1 149 ? 29.93530 35.34063 126.19588 1.000 55.73582 145 ASP A CA 1
ATOM 1138 C C . ASP A 1 149 ? 30.20378 34.51052 124.94095 1.000 59.78013 145 ASP A C 1
ATOM 1139 O O . ASP A 1 149 ? 31.31646 34.00173 124.76346 1.000 61.09430 145 ASP A O 1
ATOM 1144 N N . LEU A 1 150 ? 29.20300 34.35113 124.06655 1.000 60.95466 146 LEU A N 1
ATOM 1145 C CA . LEU A 1 150 ? 29.40854 33.58562 122.84118 1.000 60.18660 146 LEU A CA 1
ATOM 1146 C C . LEU A 1 150 ? 30.31990 34.30568 121.85454 1.000 59.05257 146 LEU A C 1
ATOM 1147 O O . LEU A 1 150 ? 30.84870 33.66351 120.93668 1.000 64.35515 146 LEU A O 1
ATOM 1152 N N . GLU A 1 151 ? 30.51316 35.61539 122.01777 1.000 53.21647 147 GLU A N 1
ATOM 1153 C CA . GLU A 1 151 ? 31.50881 36.36431 121.25839 1.000 52.62014 147 GLU A CA 1
ATOM 1154 C C . GLU A 1 151 ? 32.81782 36.51546 122.01416 1.000 55.36186 147 GLU A C 1
ATOM 1155 O O . GLU A 1 151 ? 33.70097 37.25246 121.56378 1.000 59.60848 147 GLU A O 1
ATOM 1161 N N . GLY A 1 152 ? 32.95177 35.84762 123.15859 1.000 56.21974 148 GLY A N 1
ATOM 1162 C CA . GLY A 1 152 ? 34.12654 35.96044 124.00101 1.000 56.74020 148 GLY A CA 1
ATOM 1163 C C . GLY A 1 152 ? 34.22274 37.23948 124.80267 1.000 52.12682 148 GLY A C 1
ATOM 1164 O O . GLY A 1 152 ? 35.30775 37.57565 125.28697 1.000 58.17617 148 GLY A O 1
ATOM 1165 N N . HIS A 1 153 ? 33.10842 37.93432 125.00710 1.000 49.34742 149 HIS A N 1
ATOM 1166 C CA . HIS A 1 153 ? 33.08392 39.21137 125.70503 1.000 51.73265 149 HIS A CA 1
ATOM 1167 C C . HIS A 1 153 ? 32.55920 39.04150 127.12506 1.000 53.82654 149 HIS A C 1
ATOM 1168 O O . HIS A 1 153 ? 31.70897 38.18446 127.39061 1.000 53.66544 149 HIS A O 1
ATOM 1175 N N . THR A 1 154 ? 33.10603 39.84208 128.02815 1.000 53.92105 150 THR A N 1
ATOM 1176 C CA . THR A 1 154 ? 32.47876 40.20117 129.29162 1.000 44.95006 150 THR A CA 1
ATOM 1177 C C . THR A 1 154 ? 31.75505 41.52594 129.12366 1.000 57.37963 150 THR A C 1
ATOM 1178 O O . THR A 1 154 ? 31.90773 42.20309 128.10349 1.000 60.25963 150 THR A O 1
ATOM 1182 N N . PRO A 1 155 ? 30.94015 41.93684 130.10004 1.000 56.90685 151 PRO A N 1
ATOM 1183 C CA . PRO A 1 155 ? 30.35044 43.28141 130.00596 1.000 52.69367 151 PRO A CA 1
ATOM 1184 C C . PRO A 1 155 ? 31.38046 44.39054 129.84712 1.000 51.30769 151 PRO A C 1
ATOM 1185 O O . PRO A 1 155 ? 31.09937 45.38928 129.17173 1.000 57.84731 151 PRO A O 1
ATOM 1189 N N . GLU A 1 156 ? 32.57712 44.23855 130.41868 1.000 56.54656 152 GLU A N 1
ATOM 1190 C CA . GLU A 1 156 ? 33.57010 45.30388 130.32371 1.000 60.33487 152 GLU A CA 1
ATOM 1191 C C . GLU A 1 156 ? 34.17930 45.37654 128.92759 1.000 61.80807 152 GLU A C 1
ATOM 1192 O O . GLU A 1 156 ? 34.22729 46.45410 128.32275 1.000 57.73422 152 GLU A O 1
ATOM 1194 N N . THR A 1 157 ? 34.63960 44.23770 128.39097 1.000 58.01485 153 THR A N 1
ATOM 1195 C CA . THR A 1 157 ? 35.26215 44.26553 127.06911 1.000 62.16219 153 THR A CA 1
ATOM 1196 C C . THR A 1 157 ? 34.23996 44.55169 125.97386 1.000 57.83608 153 THR A C 1
ATOM 1197 O O . THR A 1 157 ? 34.58795 45.15342 124.95424 1.000 64.36546 153 THR A O 1
ATOM 1201 N N . ALA A 1 158 ? 32.97710 44.16449 126.17713 1.000 54.34731 154 ALA A N 1
ATOM 1202 C CA . ALA A 1 158 ? 31.93558 44.51002 125.21498 1.000 59.61282 154 ALA A CA 1
ATOM 1203 C C . ALA A 1 158 ? 31.71373 46.01620 125.16625 1.000 70.74125 154 ALA A C 1
ATOM 1204 O O . ALA A 1 158 ? 31.53424 46.58849 124.08443 1.000 71.34369 154 ALA A O 1
ATOM 1206 N N . GLU A 1 159 ? 31.73871 46.67599 126.32823 1.000 70.77636 155 GLU A N 1
ATOM 1207 C CA . GLU A 1 159 ? 31.49376 48.11299 126.37657 1.000 73.60959 155 GLU A CA 1
ATOM 1208 C C . GLU A 1 159 ? 32.59644 48.89038 125.66890 1.000 72.20206 155 GLU A C 1
ATOM 1209 O O . GLU A 1 159 ? 32.36328 50.00864 125.19710 1.000 75.36742 155 GLU A O 1
ATOM 1215 N N . ALA A 1 160 ? 33.80028 48.32542 125.60099 1.000 66.39902 156 ALA A N 1
ATOM 1216 C CA . ALA A 1 160 ? 34.93064 48.95298 124.93602 1.000 65.18168 156 ALA A CA 1
ATOM 1217 C C . ALA A 1 160 ? 35.02412 48.60908 123.45193 1.000 67.27521 156 ALA A C 1
ATOM 1218 O O . ALA A 1 160 ? 35.86036 49.18805 122.75057 1.000 64.96048 156 ALA A O 1
ATOM 1220 N N . ASP A 1 161 ? 34.19702 47.68336 122.96385 1.000 64.84882 157 ASP A N 1
ATOM 1221 C CA . ASP A 1 161 ? 34.24151 47.23105 121.57051 1.000 64.37488 157 ASP A CA 1
ATOM 1222 C C . ASP A 1 161 ? 33.31688 48.10545 120.71952 1.000 61.23610 157 ASP A C 1
ATOM 1223 O O . ASP A 1 161 ? 32.25492 47.68459 120.25433 1.000 57.13300 157 ASP A O 1
ATOM 1228 N N . TYR A 1 162 ? 33.74807 49.35839 120.52467 1.000 62.03457 158 TYR A N 1
ATOM 1229 C CA . TYR A 1 162 ? 32.87546 50.34106 119.88792 1.000 65.56700 158 TYR A CA 1
ATOM 1230 C C . TYR A 1 162 ? 32.51397 49.95023 118.45821 1.000 67.40044 158 TYR A C 1
ATOM 1231 O O . TYR A 1 162 ? 31.41886 50.28602 117.99069 1.000 64.58790 158 TYR A O 1
ATOM 1240 N N . GLN A 1 163 ? 33.40434 49.24385 117.75160 1.000 61.51659 159 GLN A N 1
ATOM 1241 C CA . GLN A 1 163 ? 33.05989 48.75646 116.41771 1.000 63.78127 159 GLN A CA 1
ATOM 1242 C C . GLN A 1 163 ? 31.87339 47.79872 116.47181 1.000 62.62488 159 GLN A C 1
ATOM 1243 O O . GLN A 1 163 ? 30.89853 47.95329 115.73043 1.000 65.72742 159 GLN A O 1
ATOM 1249 N N . TRP A 1 164 ? 31.92128 46.82749 117.38413 1.000 61.91582 160 TRP A N 1
ATOM 1250 C CA . TRP A 1 164 ? 30.87794 45.81012 117.45671 1.000 57.71345 160 TRP A CA 1
ATOM 1251 C C . TRP A 1 164 ? 29.56623 46.39980 117.95730 1.000 62.77092 160 TRP A C 1
ATOM 1252 O O . TRP A 1 164 ? 28.48713 46.00282 117.50210 1.000 63.94366 160 TRP A O 1
ATOM 1263 N N . LYS A 1 165 ? 29.63467 47.35627 118.88563 1.000 64.97930 161 LYS A N 1
ATOM 1264 C CA . LYS A 1 165 ? 28.41483 48.02103 119.33273 1.000 59.85399 161 LYS A CA 1
ATOM 1265 C C . LYS A 1 165 ? 27.74766 48.77004 118.18249 1.000 61.68093 161 LYS A C 1
ATOM 1266 O O . LYS A 1 165 ? 26.52372 48.70843 118.02007 1.000 66.11371 161 LYS A O 1
ATOM 1272 N N . SER A 1 166 ? 28.53939 49.44404 117.34427 1.000 63.59408 162 SER A N 1
ATOM 1273 C CA . SER A 1 166 ? 27.96594 50.12219 116.18673 1.000 72.89268 162 SER A CA 1
ATOM 1274 C C . SER A 1 166 ? 27.34725 49.12900 115.21158 1.000 66.47412 162 SER A C 1
ATOM 1275 O O . SER A 1 166 ? 26.24965 49.36082 114.69750 1.000 66.26223 162 SER A O 1
ATOM 1278 N N . TRP A 1 167 ? 28.02242 48.00315 114.96871 1.000 66.25416 163 TRP A N 1
ATOM 1279 C CA . TRP A 1 167 ? 27.50861 47.01016 114.02773 1.000 69.66231 163 TRP A CA 1
ATOM 1280 C C . TRP A 1 167 ? 26.21139 46.38239 114.52912 1.000 71.64789 163 TRP A C 1
ATOM 1281 O O . TRP A 1 167 ? 25.29444 46.12924 113.73849 1.000 73.30716 163 TRP A O 1
ATOM 1292 N N . LEU A 1 168 ? 26.11748 46.11325 115.83558 1.000 70.19901 164 LEU A N 1
ATOM 1293 C CA . LEU A 1 168 ? 24.88074 45.57093 116.39166 1.000 61.18813 164 LEU A CA 1
ATOM 1294 C C . LEU A 1 168 ? 23.72970 46.54584 116.20154 1.000 61.82818 164 LEU A C 1
ATOM 1295 O O . LEU A 1 168 ? 22.63172 46.15644 115.78876 1.000 71.96832 164 LEU A O 1
ATOM 1300 N N . SER A 1 169 ? 23.96512 47.82416 116.50417 1.000 61.60443 165 SER A N 1
ATOM 1301 C CA A SER A 1 169 ? 22.92268 48.82489 116.31591 0.617 62.71090 165 SER A CA 1
ATOM 1302 C CA B SER A 1 169 ? 22.93117 48.83585 116.31282 0.383 62.94978 165 SER A CA 1
ATOM 1303 C C . SER A 1 169 ? 22.55377 48.96796 114.84412 1.000 64.88493 165 SER A C 1
ATOM 1304 O O . SER A 1 169 ? 21.38050 49.17453 114.51133 1.000 68.13428 165 SER A O 1
ATOM 1309 N N . GLN A 1 170 ? 23.53913 48.84871 113.94673 1.000 66.62909 166 GLN A N 1
ATOM 1310 C CA . GLN A 1 170 ? 23.26579 48.98941 112.51689 1.000 65.60738 166 GLN A CA 1
ATOM 1311 C C . GLN A 1 170 ? 22.38950 47.85117 112.00783 1.000 70.04849 166 GLN A C 1
ATOM 1312 O O . GLN A 1 170 ? 21.47614 48.07426 111.20851 1.000 74.55239 166 GLN A O 1
ATOM 1318 N N . GLU A 1 171 ? 22.62744 46.62954 112.48988 1.000 70.08765 167 GLU A N 1
ATOM 1319 C CA . GLU A 1 171 ? 21.92771 45.46450 111.96043 1.000 70.33138 167 GLU A CA 1
ATOM 1320 C C . GLU A 1 171 ? 20.54273 45.27756 112.57097 1.000 76.39312 167 GLU A C 1
ATOM 1321 O O . GLU A 1 171 ? 19.66803 44.70419 111.91612 1.000 81.93499 167 GLU A O 1
ATOM 1327 N N . THR A 1 172 ? 20.31169 45.74663 113.80234 1.000 70.77539 168 THR A N 1
ATOM 1328 C CA . THR A 1 172 ? 19.01169 45.57958 114.44376 1.000 69.07928 168 THR A CA 1
ATOM 1329 C C . THR A 1 172 ? 18.16675 46.84442 114.42413 1.000 73.99704 168 THR A C 1
ATOM 1330 O O . THR A 1 172 ? 16.98189 46.78273 114.76855 1.000 77.59592 168 THR A O 1
ATOM 1334 N N . GLY A 1 173 ? 18.74195 47.98719 114.06474 1.000 78.80071 169 GLY A N 1
ATOM 1335 C CA . GLY A 1 173 ? 18.00230 49.22813 114.10430 1.000 80.26287 169 GLY A CA 1
ATOM 1336 C C . GLY A 1 173 ? 17.79981 49.79808 115.48822 1.000 76.65606 169 GLY A C 1
ATOM 1337 O O . GLY A 1 173 ? 17.11913 50.82305 115.62449 1.000 79.37368 169 GLY A O 1
ATOM 1338 N N . ILE A 1 174 ? 18.35575 49.16482 116.51524 1.000 68.19847 170 ILE A N 1
ATOM 1339 C CA . ILE A 1 174 ? 18.18640 49.60466 117.89249 1.000 61.11441 170 ILE A CA 1
ATOM 1340 C C . ILE A 1 174 ? 19.23154 50.67054 118.19430 1.000 64.25626 170 ILE A C 1
ATOM 1341 O O . ILE A 1 174 ? 20.43716 50.41513 118.10191 1.000 69.71069 170 ILE A O 1
ATOM 1346 N N . GLU A 1 175 ? 18.77359 51.86843 118.54863 1.000 62.52865 171 GLU A N 1
ATOM 1347 C CA . GLU A 1 175 ? 19.66391 52.96669 118.89042 1.000 66.10800 171 GLU A CA 1
ATOM 1348 C C . GLU A 1 175 ? 19.25856 53.56063 120.23262 1.000 69.96689 171 GLU A C 1
ATOM 1349 O O . GLU A 1 175 ? 18.08818 53.52177 120.62159 1.000 74.06938 171 GLU A O 1
ATOM 1351 N N . ASN A 1 176 ? 20.23860 54.13548 120.92275 1.000 70.49959 172 ASN A N 1
ATOM 1352 C CA . ASN A 1 176 ? 20.00728 54.73580 122.22611 1.000 66.67655 172 ASN A CA 1
ATOM 1353 C C . ASN A 1 176 ? 19.31025 56.08461 122.08441 1.000 70.57925 172 ASN A C 1
ATOM 1354 O O . ASN A 1 176 ? 19.52590 56.82477 121.12099 1.000 70.74562 172 ASN A O 1
ATOM 1359 N N . GLN A 1 177 ? 18.45785 56.39350 123.06657 1.000 71.66684 173 GLN A N 1
ATOM 1360 C CA . GLN A 1 177 ? 17.81254 57.69516 123.24291 1.000 72.68122 173 GLN A CA 1
ATOM 1361 C C . GLN A 1 177 ? 17.65390 57.86329 124.75471 1.000 73.02294 173 GLN A C 1
ATOM 1362 O O . GLN A 1 177 ? 16.62394 57.53086 125.33904 1.000 71.68770 173 GLN A O 1
ATOM 1368 N N . GLU A 1 178 ? 18.71752 58.34182 125.39773 1.000 75.94505 174 GLU A N 1
ATOM 1369 C CA . GLU A 1 178 ? 18.78912 58.38287 126.85351 1.000 77.31154 174 GLU A CA 1
ATOM 1370 C C . GLU A 1 178 ? 18.29528 59.69404 127.45925 1.000 84.15719 174 GLU A C 1
ATOM 1371 O O . GLU A 1 178 ? 18.32838 59.83309 128.68618 1.000 85.38039 174 GLU A O 1
ATOM 1377 N N . ASP A 1 179 ? 17.83903 60.65372 126.64376 1.000 84.69545 175 ASP A N 1
ATOM 1378 C CA . ASP A 1 179 ? 17.35138 61.93011 127.15416 1.000 96.05472 175 ASP A CA 1
ATOM 1379 C C . ASP A 1 179 ? 15.83769 61.87317 127.31138 1.000 99.30755 175 ASP A C 1
ATOM 1380 O O . ASP A 1 179 ? 15.12137 61.83152 126.29663 1.000 97.00012 175 ASP A O 1
ATOM 1385 N N . PRO A 1 180 ? 15.30361 61.88858 128.53958 1.000 99.24841 176 PRO A N 1
ATOM 1386 C CA . PRO A 1 180 ? 13.84135 61.81628 128.71026 1.000 100.96305 176 PRO A CA 1
ATOM 1387 C C . PRO A 1 180 ? 13.10247 63.06208 128.25540 1.000 110.82829 176 PRO A C 1
ATOM 1388 O O . PRO A 1 180 ? 11.89509 62.98239 127.99129 1.000 111.22792 176 PRO A O 1
ATOM 1392 N N . GLU A 1 181 ? 13.77713 64.20974 128.16370 1.000 112.92566 177 GLU A N 1
ATOM 1393 C CA . GLU A 1 181 ? 13.12304 65.39824 127.63147 1.000 110.23238 177 GLU A CA 1
ATOM 1394 C C . GLU A 1 181 ? 12.84168 65.25917 126.14110 1.000 114.39189 177 GLU A C 1
ATOM 1395 O O . GLU A 1 181 ? 11.90668 65.88414 125.62973 1.000 122.56997 177 GLU A O 1
ATOM 1397 N N . ARG A 1 182 ? 13.62487 64.44415 125.43417 1.000 112.05904 178 ARG A N 1
ATOM 1398 C CA . ARG A 1 182 ? 13.49339 64.27489 123.99151 1.000 110.83446 178 ARG A CA 1
ATOM 1399 C C . ARG A 1 182 ? 12.47862 63.20413 123.59657 1.000 109.55533 178 ARG A C 1
ATOM 1400 O O . ARG A 1 182 ? 12.44107 62.80964 122.42652 1.000 108.64792 178 ARG A O 1
ATOM 1402 N N . GLY A 1 183 ? 11.66858 62.71393 124.54142 1.000 107.23536 179 GLY A N 1
ATOM 1403 C CA . GLY A 1 183 ? 10.59196 61.78718 124.24282 1.000 103.26152 179 GLY A CA 1
ATOM 1404 C C . GLY A 1 183 ? 10.81699 60.42068 124.87542 1.000 97.75589 179 GLY A C 1
ATOM 1405 O O . GLY A 1 183 ? 11.32803 60.31519 125.99977 1.000 99.96612 179 GLY A O 1
ATOM 1406 N N . GLN A 1 184 ? 10.41049 59.38011 124.15335 1.000 87.78384 180 GLN A N 1
ATOM 1407 C CA . GLN A 1 184 ? 10.58439 58.01126 124.61697 1.000 76.65018 180 GLN A CA 1
ATOM 1408 C C . GLN A 1 184 ? 12.06653 57.66774 124.73856 1.000 78.13008 180 GLN A C 1
ATOM 1409 O O . GLN A 1 184 ? 12.88216 58.07964 123.90964 1.000 87.48504 180 GLN A O 1
ATOM 1415 N N . VAL A 1 185 ? 12.41908 56.90450 125.77693 1.000 61.43840 181 VAL A N 1
ATOM 1416 C CA . VAL A 1 185 ? 13.81540 56.60520 126.06944 1.000 59.10026 181 VAL A CA 1
ATOM 1417 C C . VAL A 1 185 ? 14.12919 55.15162 125.72773 1.000 60.67422 181 VAL A C 1
ATOM 1418 O O . VAL A 1 185 ? 13.28766 54.25537 125.86476 1.000 59.47627 181 VAL A O 1
ATOM 1422 N N . VAL A 1 186 ? 15.36328 54.93082 125.27008 1.000 59.85361 182 VAL A N 1
ATOM 1423 C CA . VAL A 1 186 ? 15.89585 53.61205 124.93420 1.000 56.89914 182 VAL A CA 1
ATOM 1424 C C . VAL A 1 186 ? 17.33662 53.56065 125.43454 1.000 55.61511 182 VAL A C 1
ATOM 1425 O O . VAL A 1 186 ? 18.11360 54.48577 125.17810 1.000 59.31325 182 VAL A O 1
ATOM 1429 N N . LYS A 1 187 ? 17.70406 52.49075 126.14312 1.000 47.41262 183 LYS A N 1
ATOM 1430 C CA . LYS A 1 187 ? 19.08648 52.32808 126.57948 1.000 45.90709 183 LYS A CA 1
ATOM 1431 C C . LYS A 1 187 ? 19.52154 50.87874 126.42253 1.000 47.37893 183 LYS A C 1
ATOM 1432 O O . LYS A 1 187 ? 18.80905 49.95970 126.84082 1.000 47.93094 183 LYS A O 1
ATOM 1438 N N . ILE A 1 188 ? 20.71127 50.68697 125.85355 1.000 48.14000 184 ILE A N 1
ATOM 1439 C CA . ILE A 1 188 ? 21.23288 49.36996 125.50189 1.000 43.90448 184 ILE A CA 1
ATOM 1440 C C . ILE A 1 188 ? 22.21163 48.91127 126.57302 1.000 45.16451 184 ILE A C 1
ATOM 1441 O O . ILE A 1 188 ? 23.10455 49.66554 126.97862 1.000 49.51048 184 ILE A O 1
ATOM 1446 N N . PHE A 1 189 ? 22.05374 47.67357 127.02717 1.000 41.23421 185 PHE A N 1
ATOM 1447 C CA . PHE A 1 189 ? 22.98013 47.07008 127.97344 1.000 42.27173 185 PHE A CA 1
ATOM 1448 C C . PHE A 1 189 ? 23.50641 45.75973 127.40424 1.000 40.71121 185 PHE A C 1
ATOM 1449 O O . PHE A 1 189 ? 22.80320 45.05784 126.67055 1.000 50.45446 185 PHE A O 1
ATOM 1457 N N . TYR A 1 190 ? 24.75076 45.43837 127.74428 1.000 43.77312 186 TYR A N 1
ATOM 1458 C CA . TYR A 1 190 ? 25.42992 44.24598 127.24827 1.000 44.32460 186 TYR A CA 1
ATOM 1459 C C . TYR A 1 190 ? 25.63715 43.28976 128.41511 1.000 44.02774 186 TYR A C 1
ATOM 1460 O O . TYR A 1 190 ? 26.29587 43.63899 129.40095 1.000 47.54724 186 TYR A O 1
ATOM 1469 N N . VAL A 1 191 ? 25.04123 42.10056 128.31621 1.000 42.94470 187 VAL A N 1
ATOM 1470 C CA . VAL A 1 191 ? 24.92797 41.18416 129.44158 1.000 43.42850 187 VAL A CA 1
ATOM 1471 C C . VAL A 1 191 ? 25.13216 39.74785 128.97242 1.000 49.40789 187 VAL A C 1
ATOM 1472 O O . VAL A 1 191 ? 25.02940 39.43110 127.78464 1.000 54.68329 187 VAL A O 1
ATOM 1476 N N . THR A 1 192 ? 25.43153 38.87888 129.93582 1.000 48.91686 188 THR A N 1
ATOM 1477 C CA . THR A 1 192 ? 25.32381 37.42440 129.80221 1.000 51.99802 188 THR A CA 1
ATOM 1478 C C . THR A 1 192 ? 24.38584 36.99182 130.92162 1.000 55.34628 188 THR A C 1
ATOM 1479 O O . THR A 1 192 ? 24.78546 36.93065 132.08948 1.000 53.29058 188 THR A O 1
ATOM 1483 N N . ILE A 1 193 ? 23.13196 36.72098 130.56028 1.000 51.84090 189 ILE A N 1
ATOM 1484 C CA . ILE A 1 193 ? 22.10369 36.49187 131.56155 1.000 46.03866 189 ILE A CA 1
ATOM 1485 C C . ILE A 1 193 ? 22.37468 35.20688 132.32953 1.000 52.94181 189 ILE A C 1
ATOM 1486 O O . ILE A 1 193 ? 22.03804 35.10583 133.51320 1.000 58.03574 189 ILE A O 1
ATOM 1491 N N . THR A 1 194 ? 23.01929 34.22421 131.69701 1.000 51.30029 190 THR A N 1
ATOM 1492 C CA . THR A 1 194 ? 23.28899 32.94688 132.35002 1.000 53.43685 190 THR A CA 1
ATOM 1493 C C . THR A 1 194 ? 24.53917 32.94141 133.22747 1.000 54.72862 190 THR A C 1
ATOM 1494 O O . THR A 1 194 ? 24.79210 31.93242 133.88776 1.000 66.01819 190 THR A O 1
ATOM 1498 N N . SER A 1 195 ? 25.35706 33.98887 133.21614 1.000 51.96105 191 SER A N 1
ATOM 1499 C CA . SER A 1 195 ? 26.52937 33.97263 134.07891 1.000 57.71010 191 SER A CA 1
ATOM 1500 C C . SER A 1 195 ? 26.12885 34.23946 135.53022 1.000 65.07260 191 SER A C 1
ATOM 1501 O O . SER A 1 195 ? 25.10076 34.86119 135.82137 1.000 62.24742 191 SER A O 1
ATOM 1504 N N . GLY A 1 196 ? 26.96655 33.76078 136.45014 1.000 64.72831 192 GLY A N 1
ATOM 1505 C CA . GLY A 1 196 ? 26.69809 33.98323 137.85946 1.000 71.00337 192 GLY A CA 1
ATOM 1506 C C . GLY A 1 196 ? 26.87446 35.42819 138.27113 1.000 69.58922 192 GLY A C 1
ATOM 1507 O O . GLY A 1 196 ? 26.16181 35.91417 139.16025 1.000 55.16699 192 GLY A O 1
ATOM 1508 N N . SER A 1 197 ? 27.82504 36.12850 137.63740 1.000 68.78123 193 SER A N 1
ATOM 1509 C CA . SER A 1 197 ? 28.05283 37.54405 137.89956 1.000 64.51691 193 SER A CA 1
ATOM 1510 C C . SER A 1 197 ? 26.89612 38.41760 137.43808 1.000 57.22861 193 SER A C 1
ATOM 1511 O O . SER A 1 197 ? 26.80383 39.57593 137.86048 1.000 61.68095 193 SER A O 1
ATOM 1514 N N . ALA A 1 198 ? 26.01305 37.89838 136.58538 1.000 53.30614 194 ALA A N 1
ATOM 1515 C CA . ALA A 1 198 ? 24.83177 38.65899 136.20033 1.000 50.59746 194 ALA A CA 1
ATOM 1516 C C . ALA A 1 198 ? 23.89166 38.91480 137.37641 1.000 51.38295 194 ALA A C 1
ATOM 1517 O O . ALA A 1 198 ? 23.00033 39.76475 137.26303 1.000 51.39904 194 ALA A O 1
ATOM 1519 N N . ASN A 1 199 ? 24.06449 38.20423 138.49098 1.000 51.59646 195 ASN A N 1
ATOM 1520 C CA . ASN A 1 199 ? 23.29297 38.43656 139.70769 1.000 50.29536 195 ASN A CA 1
ATOM 1521 C C . ASN A 1 199 ? 23.82719 39.59870 140.54347 1.000 50.37724 195 ASN A C 1
ATOM 1522 O O . ASN A 1 199 ? 23.24781 39.90104 141.59253 1.000 61.70469 195 ASN A O 1
ATOM 1527 N N . SER A 1 200 ? 24.91752 40.23834 140.12685 1.000 48.35968 196 SER A N 1
ATOM 1528 C CA . SER A 1 200 ? 25.46650 41.36069 140.87928 1.000 49.58488 196 SER A CA 1
ATOM 1529 C C . SER A 1 200 ? 24.53381 42.55993 140.80624 1.000 53.55916 196 SER A C 1
ATOM 1530 O O . SER A 1 200 ? 24.18403 43.01907 139.71290 1.000 60.91285 196 SER A O 1
ATOM 1533 N N . ILE A 1 201 ? 24.14929 43.09429 141.97350 1.000 55.06542 197 ILE A N 1
ATOM 1534 C CA . ILE A 1 201 ? 23.20387 44.21126 141.98833 1.000 48.13075 197 ILE A CA 1
ATOM 1535 C C . ILE A 1 201 ? 23.83921 45.52850 141.57425 1.000 49.78121 197 ILE A C 1
ATOM 1536 O O . ILE A 1 201 ? 23.14494 46.55103 141.53077 1.000 52.49199 197 ILE A O 1
ATOM 1541 N N . THR A 1 202 ? 25.12467 45.53086 141.22547 1.000 52.79638 198 THR A N 1
ATOM 1542 C CA . THR A 1 202 ? 25.74792 46.65792 140.54546 1.000 54.15437 198 THR A CA 1
ATOM 1543 C C . THR A 1 202 ? 26.20915 46.29085 139.13969 1.000 56.69121 198 THR A C 1
ATOM 1544 O O . THR A 1 202 ? 26.86918 47.10379 138.48486 1.000 68.97612 198 THR A O 1
ATOM 1548 N N . GLY A 1 203 ? 25.89491 45.08651 138.66725 1.000 54.77454 199 GLY A N 1
ATOM 1549 C CA . GLY A 1 203 ? 26.24116 44.68096 137.32507 1.000 55.03533 199 GLY A CA 1
ATOM 1550 C C . GLY A 1 203 ? 25.27048 45.23236 136.30076 1.000 56.69220 199 GLY A C 1
ATOM 1551 O O . GLY A 1 203 ? 24.19593 45.77700 136.62252 1.000 55.35027 199 GLY A O 1
ATOM 1552 N N . PRO A 1 204 ? 25.64337 45.10000 135.02674 1.000 52.80362 200 PRO A N 1
ATOM 1553 C CA . PRO A 1 204 ? 24.80817 45.67378 133.95676 1.000 45.99146 200 PRO A CA 1
ATOM 1554 C C . PRO A 1 204 ? 23.36090 45.21331 133.97984 1.000 42.58137 200 PRO A C 1
ATOM 1555 O O . PRO A 1 204 ? 22.45792 46.03425 133.77528 1.000 46.74228 200 PRO A O 1
ATOM 1559 N N . LEU A 1 205 ? 23.10993 43.92494 134.21010 1.000 42.81467 201 LEU A N 1
ATOM 1560 C CA . LEU A 1 205 ? 21.73264 43.44447 134.24564 1.000 39.12479 201 LEU A CA 1
ATOM 1561 C C . LEU A 1 205 ? 20.92602 44.17757 135.31125 1.000 49.60469 201 LEU A C 1
ATOM 1562 O O . LEU A 1 205 ? 19.81399 44.65497 135.04528 1.000 50.25601 201 LEU A O 1
ATOM 1567 N N . ALA A 1 206 ? 21.48712 44.30579 136.52326 1.000 48.08245 202 ALA A N 1
ATOM 1568 C CA . ALA A 1 206 ? 20.78429 45.01344 137.59271 1.000 41.61197 202 ALA A CA 1
ATOM 1569 C C . ALA A 1 206 ? 20.69807 46.51056 137.31283 1.000 45.62447 202 ALA A C 1
ATOM 1570 O O . ALA A 1 206 ? 19.67611 47.14209 137.61032 1.000 49.02806 202 ALA A O 1
ATOM 1572 N N . ARG A 1 207 ? 21.74403 47.09757 136.71787 1.000 41.84498 203 ARG A N 1
ATOM 1573 C CA . ARG A 1 207 ? 21.66510 48.51852 136.38755 1.000 48.42797 203 ARG A CA 1
ATOM 1574 C C . ARG A 1 207 ? 20.62478 48.78215 135.30705 1.000 49.76903 203 ARG A C 1
ATOM 1575 O O . ARG A 1 207 ? 20.02372 49.86510 135.28042 1.000 47.97227 203 ARG A O 1
ATOM 1583 N N . ALA A 1 208 ? 20.37866 47.80073 134.43103 1.000 45.57654 204 ALA A N 1
ATOM 1584 C CA . ALA A 1 208 ? 19.33414 47.95852 133.42431 1.000 42.90831 204 ALA A CA 1
ATOM 1585 C C . ALA A 1 208 ? 17.96396 48.08275 134.07806 1.000 41.10704 204 ALA A C 1
ATOM 1586 O O . ALA A 1 208 ? 17.15193 48.92372 133.67779 1.000 44.29429 204 ALA A O 1
ATOM 1588 N N . PHE A 1 209 ? 17.69711 47.27607 135.10854 1.000 45.02895 205 PHE A N 1
ATOM 1589 C CA . PHE A 1 209 ? 16.41880 47.38620 135.80673 1.000 42.27258 205 PHE A CA 1
ATOM 1590 C C . PHE A 1 209 ? 16.32844 48.67210 136.62265 1.000 44.81423 205 PHE A C 1
ATOM 1591 O O . PHE A 1 209 ? 15.25025 49.26865 136.72206 1.000 52.23397 205 PHE A O 1
ATOM 1599 N N . LYS A 1 210 ? 17.43938 49.11726 137.21898 1.000 49.21520 206 LYS A N 1
ATOM 1600 C CA . LYS A 1 210 ? 17.39873 50.38228 137.95021 1.000 51.46711 206 LYS A CA 1
ATOM 1601 C C . LYS A 1 210 ? 17.16179 51.55324 137.00179 1.000 46.82611 206 LYS A C 1
ATOM 1602 O O . LYS A 1 210 ? 16.42040 52.48539 137.33194 1.000 56.54597 206 LYS A O 1
ATOM 1604 N N . TRP A 1 211 ? 17.75768 51.51371 135.80724 1.000 53.38531 207 TRP A N 1
ATOM 1605 C CA . TRP A 1 211 ? 17.48862 52.56109 134.82445 1.000 52.50586 207 TRP A CA 1
ATOM 1606 C C . TRP A 1 211 ? 16.03042 52.53019 134.38123 1.000 54.24534 207 TRP A C 1
ATOM 1607 O O . TRP A 1 211 ? 15.37021 53.57292 134.31742 1.000 58.45570 207 TRP A O 1
ATOM 1618 N N . LEU A 1 212 ? 15.49734 51.33703 134.11407 1.000 52.94413 208 LEU A N 1
ATOM 1619 C CA . LEU A 1 212 ? 14.10562 51.23243 133.69058 1.000 53.67664 208 LEU A CA 1
ATOM 1620 C C . LEU A 1 212 ? 13.16680 51.75520 134.76781 1.000 54.57340 208 LEU A C 1
ATOM 1621 O O . LEU A 1 212 ? 12.23066 52.51061 134.47159 1.000 56.48034 208 LEU A O 1
ATOM 1626 N N . GLU A 1 213 ? 13.42129 51.39222 136.02959 1.000 51.56746 209 GLU A N 1
ATOM 1627 C CA . GLU A 1 213 ? 12.57226 51.86431 137.12075 1.000 53.17758 209 GLU A CA 1
ATOM 1628 C C . GLU A 1 213 ? 12.62875 53.37939 137.25348 1.000 53.32995 209 GLU A C 1
ATOM 1629 O O . GLU A 1 213 ? 11.59398 54.03489 137.43206 1.000 60.21886 209 GLU A O 1
ATOM 1635 N N . ALA A 1 214 ? 13.82682 53.95747 137.15674 1.000 51.13880 210 ALA A N 1
ATOM 1636 C CA . ALA A 1 214 ? 13.94344 55.40835 137.25261 1.000 56.76471 210 ALA A CA 1
ATOM 1637 C C . ALA A 1 214 ? 13.18425 56.09447 136.12374 1.000 62.83372 210 ALA A C 1
ATOM 1638 O O . ALA A 1 214 ? 12.57163 57.14946 136.32672 1.000 73.32086 210 ALA A O 1
ATOM 1640 N N . MET A 1 215 ? 13.20176 55.49939 134.92813 1.000 60.16633 211 MET A N 1
ATOM 1641 C CA . MET A 1 215 ? 12.47925 56.07562 133.79977 1.000 60.51617 211 MET A CA 1
ATOM 1642 C C . MET A 1 215 ? 10.97200 55.93010 133.96881 1.000 63.81716 211 MET A C 1
ATOM 1643 O O . MET A 1 215 ? 10.21491 56.82190 133.57480 1.000 69.86669 211 MET A O 1
ATOM 1648 N N . ILE A 1 216 ? 10.51352 54.81411 134.54210 1.000 64.99446 212 ILE A N 1
ATOM 1649 C CA . ILE A 1 216 ? 9.08753 54.66821 134.82791 1.000 63.92344 212 ILE A CA 1
ATOM 1650 C C . ILE A 1 216 ? 8.65133 55.70100 135.86040 1.000 70.00905 212 ILE A C 1
ATOM 1651 O O . ILE A 1 216 ? 7.55132 56.26195 135.77416 1.000 70.50286 212 ILE A O 1
ATOM 1656 N N . THR A 1 217 ? 9.52070 55.98622 136.83776 1.000 68.43307 213 THR A N 1
ATOM 1657 C CA . THR A 1 217 ? 9.22355 57.00326 137.84328 1.000 67.63365 213 THR A CA 1
ATOM 1658 C C . THR A 1 217 ? 9.18352 58.39292 137.22005 1.000 73.46548 213 THR A C 1
ATOM 1659 O O . THR A 1 217 ? 8.36937 59.23388 137.61865 1.000 77.43138 213 THR A O 1
ATOM 1663 N N . TYR A 1 218 ? 10.06459 58.65240 136.24647 1.000 70.56882 214 TYR A N 1
ATOM 1664 C CA . TYR A 1 218 ? 10.01829 59.90953 135.50147 1.000 71.87225 214 TYR A CA 1
ATOM 1665 C C . TYR A 1 218 ? 8.68486 60.06659 134.77759 1.000 75.45154 214 TYR A C 1
ATOM 1666 O O . TYR A 1 218 ? 8.09537 61.15552 134.77121 1.000 74.52181 214 TYR A O 1
ATOM 1675 N N . ASN A 1 219 ? 8.20213 58.99174 134.14635 1.000 80.69017 215 ASN A N 1
ATOM 1676 C CA . ASN A 1 219 ? 6.90654 59.04621 133.47626 1.000 95.81784 215 ASN A CA 1
ATOM 1677 C C . ASN A 1 219 ? 5.77899 59.30839 134.46584 1.000 95.06844 215 ASN A C 1
ATOM 1678 O O . ASN A 1 219 ? 4.88594 60.12167 134.19951 1.000 98.67383 215 ASN A O 1
ATOM 1683 N N . ASN A 1 220 ? 5.79717 58.62300 135.61066 1.000 90.58496 216 ASN A N 1
ATOM 1684 C CA . ASN A 1 220 ? 4.71902 58.78776 136.57793 1.000 91.16324 216 ASN A CA 1
ATOM 1685 C C . ASN A 1 220 ? 4.70290 60.19198 137.17187 1.000 91.68565 216 ASN A C 1
ATOM 1686 O O . ASN A 1 220 ? 3.62889 60.71130 137.49575 1.000 97.95605 216 ASN A O 1
ATOM 1691 N N . LYS A 1 221 ? 5.87205 60.82393 137.31449 1.000 87.14583 217 LYS A N 1
ATOM 1692 C CA . LYS A 1 221 ? 5.92245 62.20042 137.79815 1.000 96.24365 217 LYS A CA 1
ATOM 1693 C C . LYS A 1 221 ? 5.52081 63.19785 136.72070 1.000 105.52201 217 LYS A C 1
ATOM 1694 O O . LYS A 1 221 ? 4.92310 64.23519 137.03202 1.000 110.03926 217 LYS A O 1
ATOM 1696 N N . LYS A 1 222 ? 5.82301 62.88724 135.45551 1.000 103.21210 218 LYS A N 1
ATOM 1697 C CA . LYS A 1 222 ? 5.46649 63.76696 134.34679 1.000 100.59796 218 LYS A CA 1
ATOM 1698 C C . LYS A 1 222 ? 3.97727 63.69998 134.04032 1.000 97.92561 218 LYS A C 1
ATOM 1699 O O . LYS A 1 222 ? 3.37279 64.71521 133.66904 1.000 97.58462 218 LYS A O 1
ATOM 1705 N N . GLU A 1 223 ? 3.37016 62.52149 134.20077 1.000 87.84714 219 GLU A N 1
ATOM 1706 C CA . GLU A 1 223 ? 1.93742 62.38389 133.98442 1.000 91.70703 219 GLU A CA 1
ATOM 1707 C C . GLU A 1 223 ? 1.12557 62.99652 135.11999 1.000 99.11567 219 GLU A C 1
ATOM 1708 O O . GLU A 1 223 ? -0.06028 63.28977 134.92650 1.000 102.96729 219 GLU A O 1
ATOM 1710 N N . SER A 1 224 ? 1.73705 63.21061 136.28751 1.000 100.96721 220 SER A N 1
ATOM 1711 C CA . SER A 1 224 ? 1.09206 63.89046 137.40596 1.000 108.18404 220 SER A CA 1
ATOM 1712 C C . SER A 1 224 ? 1.20099 65.40572 137.32119 1.000 118.92045 220 SER A C 1
ATOM 1713 O O . SER A 1 224 ? 0.64333 66.10141 138.17615 1.000 124.44494 220 SER A O 1
ATOM 1716 N N . LEU A 1 225 ? 1.90670 65.92804 136.32488 1.000 121.30997 221 LEU A N 1
ATOM 1717 C CA . LEU A 1 225 ? 2.07608 67.36510 136.16776 1.000 125.19210 221 LEU A CA 1
ATOM 1718 C C . LEU A 1 225 ? 1.61175 67.80215 134.77908 1.000 119.72599 221 LEU A C 1
ATOM 1719 O O . LEU A 1 225 ? 1.06378 67.00406 134.01624 1.000 112.84089 221 LEU A O 1
ATOM 1725 N N . GLY B 1 1 ? 21.86047 53.44725 153.19923 1.000 118.48698 -3 GLY B N 1
ATOM 1726 C CA . GLY B 1 1 ? 20.71092 52.58363 153.40011 1.000 113.44917 -3 GLY B CA 1
ATOM 1727 C C . GLY B 1 1 ? 20.97909 51.10173 153.18453 1.000 104.93662 -3 GLY B C 1
ATOM 1728 O O . GLY B 1 1 ? 22.11616 50.64008 153.30458 1.000 97.21852 -3 GLY B O 1
ATOM 1729 N N . PRO B 1 2 ? 19.93085 50.35036 152.85424 1.000 100.70781 -2 PRO B N 1
ATOM 1730 C CA . PRO B 1 2 ? 20.08681 48.89816 152.70202 1.000 89.01925 -2 PRO B CA 1
ATOM 1731 C C . PRO B 1 2 ? 20.69479 48.49746 151.36665 1.000 80.21301 -2 PRO B C 1
ATOM 1732 O O . PRO B 1 2 ? 21.31561 47.43269 151.26157 1.000 67.56901 -2 PRO B O 1
ATOM 1736 N N . GLY B 1 3 ? 20.50545 49.33275 150.33795 1.000 82.39309 -1 GLY B N 1
ATOM 1737 C CA . GLY B 1 3 ? 21.08222 49.03179 149.03605 1.000 79.21556 -1 GLY B CA 1
ATOM 1738 C C . GLY B 1 3 ? 22.59739 48.93623 149.07016 1.000 79.55465 -1 GLY B C 1
ATOM 1739 O O . GLY B 1 3 ? 23.18469 48.01321 148.49665 1.000 75.42812 -1 GLY B O 1
ATOM 1740 N N . SER B 1 4 ? 23.25386 49.88585 149.74536 1.000 86.33659 0 SER B N 1
ATOM 1741 C CA . SER B 1 4 ? 24.70116 49.80287 149.89079 1.000 80.54124 0 SER B CA 1
ATOM 1742 C C . SER B 1 4 ? 25.11477 48.65429 150.79620 1.000 66.55255 0 SER B C 1
ATOM 1743 O O . SER B 1 4 ? 26.23503 48.15183 150.66534 1.000 65.31477 0 SER B O 1
ATOM 1746 N N . MET B 1 5 ? 24.22186 48.19058 151.67185 1.000 59.17256 1 MET B N 1
ATOM 1747 C CA . MET B 1 5 ? 24.57448 47.06185 152.51820 1.000 53.07045 1 MET B CA 1
ATOM 1748 C C . MET B 1 5 ? 24.46439 45.74793 151.76352 1.000 50.37522 1 MET B C 1
ATOM 1749 O O . MET B 1 5 ? 25.24723 44.82446 152.00848 1.000 53.09260 1 MET B O 1
ATOM 1754 N N . LEU B 1 6 ? 23.56352 45.65680 150.79198 1.000 55.78228 2 LEU B N 1
ATOM 1755 C CA . LEU B 1 6 ? 23.49520 44.39046 150.08564 1.000 60.09976 2 LEU B CA 1
ATOM 1756 C C . LEU B 1 6 ? 24.59028 44.27736 149.04632 1.000 55.86777 2 LEU B C 1
ATOM 1757 O O . LEU B 1 6 ? 25.06241 43.16570 148.78052 1.000 51.60937 2 LEU B O 1
ATOM 1762 N N . ASP B 1 7 ? 25.04172 45.40496 148.48967 1.000 52.60665 3 ASP B N 1
ATOM 1763 C CA . ASP B 1 7 ? 26.16063 45.33186 147.56226 1.000 53.36914 3 ASP B CA 1
ATOM 1764 C C . ASP B 1 7 ? 27.42345 44.88841 148.28987 1.000 54.24632 3 ASP B C 1
ATOM 1765 O O . ASP B 1 7 ? 28.20821 44.09812 147.75029 1.000 58.62099 3 ASP B O 1
ATOM 1770 N N . ASN B 1 8 ? 27.61699 45.35860 149.53406 1.000 53.10927 4 ASN B N 1
ATOM 1771 C CA . ASN B 1 8 ? 28.77260 44.90744 150.30633 1.000 52.05197 4 ASN B CA 1
ATOM 1772 C C . ASN B 1 8 ? 28.66165 43.43565 150.67168 1.000 45.81733 4 ASN B C 1
ATOM 1773 O O . ASN B 1 8 ? 29.67140 42.72570 150.69149 1.000 53.42488 4 ASN B O 1
ATOM 1778 N N . ILE B 1 9 ? 27.44800 42.95582 150.95713 1.000 45.30569 5 ILE B N 1
ATOM 1779 C CA . ILE B 1 9 ? 27.26549 41.53059 151.22571 1.000 43.74369 5 ILE B CA 1
ATOM 1780 C C . ILE B 1 9 ? 27.59232 40.71019 149.98862 1.000 44.91093 5 ILE B C 1
ATOM 1781 O O . ILE B 1 9 ? 28.32267 39.71446 150.06439 1.000 49.29498 5 ILE B O 1
ATOM 1786 N N . GLN B 1 10 ? 27.09456 41.13556 148.82077 1.000 42.18548 6 GLN B N 1
ATOM 1787 C CA . GLN B 1 10 ? 27.37366 40.37583 147.60888 1.000 44.39915 6 GLN B CA 1
ATOM 1788 C C . GLN B 1 10 ? 28.85453 40.40708 147.26070 1.000 49.56491 6 GLN B C 1
ATOM 1789 O O . GLN B 1 10 ? 29.43766 39.36483 146.94729 1.000 54.80105 6 GLN B O 1
ATOM 1795 N N . GLU B 1 11 ? 29.49309 41.57727 147.35371 1.000 48.54120 7 GLU B N 1
ATOM 1796 C CA . GLU B 1 11 ? 30.91973 41.64762 147.05987 1.000 44.69326 7 GLU B CA 1
ATOM 1797 C C . GLU B 1 11 ? 31.71518 40.74636 148.00062 1.000 49.21836 7 GLU B C 1
ATOM 1798 O O . GLU B 1 11 ? 32.65670 40.06758 147.57619 1.000 60.89586 7 GLU B O 1
ATOM 1800 N N . TYR B 1 12 ? 31.32469 40.69032 149.27672 1.000 45.98982 8 TYR B N 1
ATOM 1801 C CA . TYR B 1 12 ? 32.04071 39.83639 150.21777 1.000 39.72574 8 TYR B CA 1
ATOM 1802 C C . TYR B 1 12 ? 31.82012 38.35960 149.90842 1.000 45.20059 8 TYR B C 1
ATOM 1803 O O . TYR B 1 12 ? 32.76055 37.56208 149.98440 1.000 42.85804 8 TYR B O 1
ATOM 1812 N N . LEU B 1 13 ? 30.59174 37.97129 149.55546 1.000 47.41941 9 LEU B N 1
ATOM 1813 C CA . LEU B 1 13 ? 30.34212 36.57211 149.20986 1.000 51.68835 9 LEU B CA 1
ATOM 1814 C C . LEU B 1 13 ? 31.21631 36.12447 148.04864 1.000 45.48710 9 LEU B C 1
ATOM 1815 O O . LEU B 1 13 ? 31.67324 34.97923 148.01168 1.000 46.03764 9 LEU B O 1
ATOM 1820 N N . GLY B 1 14 ? 31.43928 37.00965 147.07916 1.000 45.38180 10 GLY B N 1
ATOM 1821 C CA . GLY B 1 14 ? 32.29059 36.66213 145.95506 1.000 51.43045 10 GLY B CA 1
ATOM 1822 C C . GLY B 1 14 ? 33.74945 36.54392 146.34471 1.000 56.20450 10 GLY B C 1
ATOM 1823 O O . GLY B 1 14 ? 34.45846 35.65731 145.86502 1.000 62.31200 10 GLY B O 1
ATOM 1824 N N . VAL B 1 15 ? 34.22425 37.44925 147.20080 1.000 54.72689 11 VAL B N 1
ATOM 1825 C CA . VAL B 1 15 ? 35.60207 37.36980 147.67357 1.000 54.81020 11 VAL B CA 1
ATOM 1826 C C . VAL B 1 15 ? 35.83216 36.05626 148.41430 1.000 52.18093 11 VAL B C 1
ATOM 1827 O O . VAL B 1 15 ? 36.84384 35.37347 148.20665 1.000 54.61277 11 VAL B O 1
ATOM 1831 N N . VAL B 1 16 ? 34.88249 35.66883 149.26486 1.000 41.34649 12 VAL B N 1
ATOM 1832 C CA . VAL B 1 16 ? 35.00625 34.42325 150.01513 1.000 41.67200 12 VAL B CA 1
ATOM 1833 C C . VAL B 1 16 ? 34.97389 33.21969 149.08143 1.000 48.52052 12 VAL B C 1
ATOM 1834 O O . VAL B 1 16 ? 35.76903 32.28599 149.22239 1.000 50.17158 12 VAL B O 1
ATOM 1838 N N . LYS B 1 17 ? 34.04083 33.21257 148.12987 1.000 47.73238 13 LYS B N 1
ATOM 1839 C CA . LYS B 1 17 ? 33.93462 32.08286 147.21476 1.000 53.45822 13 LYS B CA 1
ATOM 1840 C C . LYS B 1 17 ? 35.23310 31.87269 146.43923 1.000 51.15122 13 LYS B C 1
ATOM 1841 O O . LYS B 1 17 ? 35.66591 30.73311 146.24071 1.000 49.55068 13 LYS B O 1
ATOM 1847 N N . ALA B 1 18 ? 35.88708 32.96052 146.02665 1.000 43.13188 14 ALA B N 1
ATOM 1848 C CA . ALA B 1 18 ? 37.16744 32.83950 145.33071 1.000 41.29243 14 ALA B CA 1
ATOM 1849 C C . ALA B 1 18 ? 38.25764 32.29869 146.24973 1.000 49.79092 14 ALA B C 1
ATOM 1850 O O . ALA B 1 18 ? 39.09176 31.49638 145.81951 1.000 49.59064 14 ALA B O 1
ATOM 1852 N N . LYS B 1 19 ? 38.28862 32.74251 147.51029 1.000 47.02674 15 LYS B N 1
ATOM 1853 C CA . LYS B 1 19 ? 39.28398 32.21840 148.44307 1.000 44.40433 15 LYS B CA 1
ATOM 1854 C C . LYS B 1 19 ? 39.03447 30.74416 148.74569 1.000 45.98523 15 LYS B C 1
ATOM 1855 O O . LYS B 1 19 ? 39.98304 29.96844 148.89176 1.000 50.22149 15 LYS B O 1
ATOM 1861 N N . LEU B 1 20 ? 37.76766 30.33800 148.86117 1.000 44.44877 16 LEU B N 1
ATOM 1862 C CA . LEU B 1 20 ? 37.47177 28.92120 149.05801 1.000 40.25080 16 LEU B CA 1
ATOM 1863 C C . LEU B 1 20 ? 37.89604 28.10542 147.83573 1.000 51.16567 16 LEU B C 1
ATOM 1864 O O . LEU B 1 20 ? 38.38857 26.97707 147.96745 1.000 48.73555 16 LEU B O 1
ATOM 1869 N N . THR B 1 21 ? 37.73753 28.67538 146.63860 1.000 50.37486 17 THR B N 1
ATOM 1870 C CA . THR B 1 21 ? 38.18699 27.99579 145.42804 1.000 48.48567 17 THR B CA 1
ATOM 1871 C C . THR B 1 21 ? 39.69474 27.79570 145.45361 1.000 48.64670 17 THR B C 1
ATOM 1872 O O . THR B 1 21 ? 40.19366 26.71512 145.12326 1.000 49.19428 17 THR B O 1
ATOM 1876 N N . GLU B 1 22 ? 40.43207 28.82501 145.86614 1.000 46.58850 18 GLU B N 1
ATOM 1877 C CA . GLU B 1 22 ? 41.87513 28.70071 146.02026 1.000 46.67043 18 GLU B CA 1
ATOM 1878 C C . GLU B 1 22 ? 42.23949 27.59619 147.01142 1.000 50.29139 18 GLU B C 1
ATOM 1879 O O . GLU B 1 22 ? 43.17978 26.83089 146.77564 1.000 59.08752 18 GLU B O 1
ATOM 1885 N N . PHE B 1 23 ? 41.5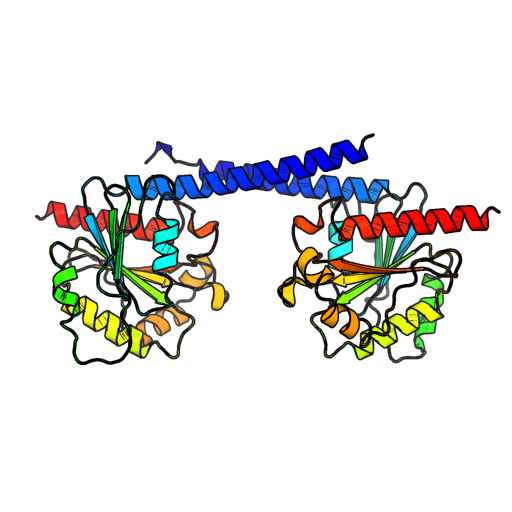0979 27.50112 148.12925 1.000 46.42738 19 PHE B N 1
ATOM 1886 C CA . PHE B 1 23 ? 41.75382 26.43366 149.10172 1.000 44.86370 19 PHE B CA 1
ATOM 1887 C C . PHE B 1 23 ? 41.48381 25.05942 148.49572 1.000 42.52944 19 PHE B C 1
ATOM 1888 O O . PHE B 1 23 ? 42.19797 24.09219 148.78112 1.000 46.17573 19 PHE B O 1
ATOM 1896 N N . TYR B 1 24 ? 40.42548 24.94867 147.69336 1.000 43.26480 20 TYR B N 1
ATOM 1897 C CA . TYR B 1 24 ? 40.12323 23.69688 147.00657 1.000 44.95314 20 TYR B CA 1
ATOM 1898 C C . TYR B 1 24 ? 41.31018 23.23555 146.15892 1.000 50.73979 20 TYR B C 1
ATOM 1899 O O . TYR B 1 24 ? 41.62031 22.03775 146.10375 1.000 54.07784 20 TYR B O 1
ATOM 1908 N N . GLU B 1 25 ? 41.98865 24.17652 145.49640 1.000 47.06278 21 GLU B N 1
ATOM 1909 C CA . GLU B 1 25 ? 43.16175 23.83172 144.70000 1.000 50.66256 21 GLU B CA 1
ATOM 1910 C C . GLU B 1 25 ? 44.33804 23.44468 145.59068 1.000 52.41618 21 GLU B C 1
ATOM 1911 O O . GLU B 1 25 ? 45.06394 22.48524 145.29613 1.000 55.80582 21 GLU B O 1
ATOM 1917 N N . LYS B 1 26 ? 44.53076 24.17249 146.69330 1.000 49.84158 22 LYS B N 1
ATOM 1918 C CA . LYS B 1 26 ? 45.62821 23.87323 147.60664 1.000 50.30230 22 LYS B CA 1
ATOM 1919 C C . LYS B 1 26 ? 45.49696 22.47519 148.19418 1.000 45.41568 22 LYS B C 1
ATOM 1920 O O . LYS B 1 26 ? 46.50967 21.80414 148.42344 1.000 52.88116 22 LYS B O 1
ATOM 1926 N N . VAL B 1 27 ? 44.26950 22.01300 148.43285 1.000 41.62401 23 VAL B N 1
ATOM 1927 C CA . VAL B 1 27 ? 44.08859 20.64482 148.91364 1.000 49.56039 23 VAL B CA 1
ATOM 1928 C C . VAL B 1 27 ? 44.59833 19.64667 147.87521 1.000 50.08909 23 VAL B C 1
ATOM 1929 O O . VAL B 1 27 ? 45.23176 18.64030 148.21699 1.000 52.76770 23 VAL B O 1
ATOM 1933 N N . PHE B 1 28 ? 44.33531 19.90922 146.58969 1.000 46.99684 24 PHE B N 1
ATOM 1934 C CA . PHE B 1 28 ? 44.85906 19.03623 145.54112 1.000 44.84059 24 PHE B CA 1
ATOM 1935 C C . PHE B 1 28 ? 46.38104 19.06357 145.52553 1.000 48.45261 24 PHE B C 1
ATOM 1936 O O . PHE B 1 28 ? 47.02683 18.01848 145.40325 1.000 51.92707 24 PHE B O 1
ATOM 1944 N N . GLN B 1 29 ? 46.97025 20.25384 145.65556 1.000 51.54079 25 GLN B N 1
ATOM 1945 C CA . GLN B 1 29 ? 48.42486 20.37194 145.64672 1.000 51.52491 25 GLN B CA 1
ATOM 1946 C C . GLN B 1 29 ? 49.05375 19.63170 146.81805 1.000 48.25258 25 GLN B C 1
ATOM 1947 O O . GLN B 1 29 ? 50.05040 18.92077 146.64609 1.000 54.81567 25 GLN B O 1
ATOM 1953 N N . ASN B 1 30 ? 48.47357 19.77209 148.01670 1.000 54.54890 26 ASN B N 1
ATOM 1954 C CA . ASN B 1 30 ? 49.00191 19.07475 149.18740 1.000 50.73850 26 ASN B CA 1
ATOM 1955 C C . ASN B 1 30 ? 48.81505 17.57039 149.06507 1.000 51.85475 26 ASN B C 1
ATOM 1956 O O . ASN B 1 30 ? 49.69151 16.79532 149.46943 1.000 54.71225 26 ASN B O 1
ATOM 1961 N N . PHE B 1 31 ? 47.68431 17.13954 148.50439 1.000 52.62184 27 PHE B N 1
ATOM 1962 C CA . PHE B 1 31 ? 47.45987 15.71437 148.29599 1.000 50.35677 27 PHE B CA 1
ATOM 1963 C C . PHE B 1 31 ? 48.54124 15.10721 147.40541 1.000 55.58275 27 PHE B C 1
ATOM 1964 O O . PHE B 1 31 ? 49.00548 13.98919 147.65353 1.000 56.24845 27 PHE B O 1
ATOM 1972 N N . VAL B 1 32 ? 48.95525 15.82744 146.36152 1.000 52.23181 28 VAL B N 1
ATOM 1973 C CA . VAL B 1 32 ? 49.94724 15.28558 145.43818 1.000 54.09533 28 VAL B CA 1
ATOM 1974 C C . VAL B 1 32 ? 51.32071 15.20269 146.09800 1.000 57.70092 28 VAL B C 1
ATOM 1975 O O . VAL B 1 32 ? 52.02404 14.19478 145.96774 1.000 60.75013 28 VAL B O 1
ATOM 1979 N N . LYS B 1 33 ? 51.72802 16.25230 146.81583 1.000 60.07538 29 LYS B N 1
ATOM 1980 C CA . LYS B 1 33 ? 53.01747 16.20724 147.50086 1.000 64.02772 29 LYS B CA 1
ATOM 1981 C C . LYS B 1 33 ? 53.08417 15.06688 148.51211 1.000 71.25124 29 LYS B C 1
ATOM 1982 O O . LYS B 1 33 ? 54.15481 14.47966 148.71912 1.000 69.91296 29 LYS B O 1
ATOM 1988 N N . SER B 1 34 ? 51.95663 14.72300 149.13217 1.000 66.91417 30 SER B N 1
ATOM 1989 C CA . SER B 1 34 ? 51.96876 13.68616 150.15118 1.000 71.12035 30 SER B CA 1
ATOM 1990 C C . SER B 1 34 ? 51.92966 12.28193 149.56807 1.000 74.58736 30 SER B C 1
ATOM 1991 O O . SER B 1 34 ? 52.12508 11.31620 150.31606 1.000 77.35489 30 SER B O 1
ATOM 1994 N N . LEU B 1 35 ? 51.70428 12.14538 148.25850 1.000 72.11549 31 LEU B N 1
ATOM 1995 C CA . LEU B 1 35 ? 51.65653 10.81879 147.65064 1.000 72.32618 31 LEU B CA 1
ATOM 1996 C C . LEU B 1 35 ? 53.03767 10.18031 147.60453 1.000 80.32794 31 LEU B C 1
ATOM 1997 O O . LEU B 1 35 ? 53.17501 8.96553 147.78511 1.000 86.54169 31 LEU B O 1
ATOM 2002 N N . PHE B 1 36 ? 54.07161 10.97845 147.37742 1.000 58.90359 32 PHE B N 1
ATOM 2003 C CA . PHE B 1 36 ? 55.41480 10.46773 147.14780 1.000 62.90721 32 PHE B CA 1
ATOM 2004 C C . PHE B 1 36 ? 56.23121 10.66082 148.41300 1.000 69.95929 32 PHE B C 1
ATOM 2005 O O . PHE B 1 36 ? 56.57811 11.79178 148.76806 1.000 77.81592 32 PHE B O 1
ATOM 2013 N N . GLY B 1 37 ? 56.53297 9.54833 149.09045 1.000 74.12825 33 GLY B N 1
ATOM 2014 C CA . GLY B 1 37 ? 57.31534 9.58420 150.31353 1.000 69.25724 33 GLY B CA 1
ATOM 2015 C C . GLY B 1 37 ? 58.81100 9.59481 150.10296 1.000 78.65003 33 GLY B C 1
ATOM 2016 O O . GLY B 1 37 ? 59.55238 9.95792 151.02105 1.000 87.37612 33 GLY B O 1
ATOM 2017 N N . LYS B 1 38 ? 59.27005 9.17651 148.93386 1.000 79.99476 34 LYS B N 1
ATOM 2018 C CA . LYS B 1 38 ? 60.66758 9.23115 148.54196 1.000 83.39505 34 LYS B CA 1
ATOM 2019 C C . LYS B 1 38 ? 60.76794 9.93897 147.19975 1.000 71.06216 34 LYS B C 1
ATOM 2020 O O . LYS B 1 38 ? 59.77732 10.03550 146.46791 1.000 60.72322 34 LYS B O 1
ATOM 2022 N N . PRO B 1 39 ? 61.93709 10.48716 146.87019 1.000 67.38708 35 PRO B N 1
ATOM 2023 C CA . PRO B 1 39 ? 62.10174 11.14253 145.56400 1.000 58.85083 35 PRO B CA 1
ATOM 2024 C C . PRO B 1 39 ? 61.81409 10.18217 144.41692 1.000 72.33008 35 PRO B C 1
ATOM 2025 O O . PRO B 1 39 ? 62.34440 9.07081 144.36929 1.000 78.89361 35 PRO B O 1
ATOM 2029 N N . SER B 1 40 ? 60.94818 10.61465 143.49702 1.000 58.66345 36 SER B N 1
ATOM 2030 C CA . SER B 1 40 ? 60.47657 9.77304 142.40462 1.000 61.38615 36 SER B CA 1
ATOM 2031 C C . SER B 1 40 ? 60.55314 10.55096 141.09845 1.000 59.48651 36 SER B C 1
ATOM 2032 O O . SER B 1 40 ? 59.91645 11.60006 140.95955 1.000 58.22833 36 SER B O 1
ATOM 2035 N N . SER B 1 41 ? 61.28916 10.01940 140.12872 1.000 60.16438 37 SER B N 1
ATOM 2036 C CA . SER B 1 41 ? 61.37546 10.65169 138.81684 1.000 56.98040 37 SER B CA 1
ATOM 2037 C C . SER B 1 41 ? 60.15601 10.25105 137.99981 1.000 53.75328 37 SER B C 1
ATOM 2038 O O . SER B 1 41 ? 60.00175 9.08202 137.62974 1.000 60.12800 37 SER B O 1
ATOM 2041 N N . ILE B 1 42 ? 59.28603 11.21724 137.72443 1.000 47.00998 38 ILE B N 1
ATOM 2042 C CA . ILE B 1 42 ? 58.09522 11.00946 136.91291 1.000 45.71794 38 ILE B CA 1
ATOM 2043 C C . ILE B 1 42 ? 58.25606 11.76946 135.60340 1.000 56.33707 38 ILE B C 1
ATOM 2044 O O . ILE B 1 42 ? 58.55059 12.97127 135.60114 1.000 56.67621 38 ILE B O 1
ATOM 2049 N N . LEU B 1 43 ? 58.06617 11.06852 134.49332 1.000 55.65607 39 LEU B N 1
ATOM 2050 C CA . LEU B 1 43 ? 58.14985 11.66396 133.16874 1.000 47.22451 39 LEU B CA 1
ATOM 2051 C C . LEU B 1 43 ? 56.74068 11.96375 132.67665 1.000 50.08931 39 LEU B C 1
ATOM 2052 O O . LEU B 1 43 ? 55.87235 11.08523 132.69735 1.000 49.75275 39 LEU B O 1
ATOM 2057 N N . PHE B 1 44 ? 56.50418 13.21898 132.30096 1.000 41.99551 40 PHE B N 1
ATOM 2058 C CA . PHE B 1 44 ? 55.23767 13.65356 131.72440 1.000 37.68677 40 PHE B CA 1
ATOM 2059 C C . PHE B 1 44 ? 55.45785 13.77237 130.22366 1.000 45.47246 40 PHE B C 1
ATOM 2060 O O . PHE B 1 44 ? 56.26868 14.58704 129.77092 1.000 45.19079 40 PHE B O 1
ATOM 2068 N N . LEU B 1 45 ? 54.77312 12.92734 129.46251 1.000 45.77713 41 LEU B N 1
ATOM 2069 C CA . LEU B 1 45 ? 55.08651 12.70532 128.05999 1.000 44.90920 41 LEU B CA 1
ATOM 2070 C C . LEU B 1 45 ? 53.83217 12.84153 127.20801 1.000 47.03704 41 LEU B C 1
ATOM 2071 O O . LEU B 1 45 ? 52.70358 12.78915 127.70474 1.000 49.19398 41 LEU B O 1
ATOM 2076 N N . GLY B 1 46 ? 54.05136 13.02471 125.91696 1.000 47.88944 42 GLY B N 1
ATOM 2077 C CA . GLY B 1 46 ? 52.97794 13.26384 124.96850 1.000 45.11071 42 GLY B CA 1
ATOM 2078 C C . GLY B 1 46 ? 53.44167 14.22076 123.89361 1.000 50.44969 42 GLY B C 1
ATOM 2079 O O . GLY B 1 46 ? 54.49231 14.84527 123.99838 1.000 59.59877 42 GLY B O 1
ATOM 2080 N N . ILE B 1 47 ? 52.65190 14.31302 122.82274 1.000 52.44494 43 ILE B N 1
ATOM 2081 C CA . ILE B 1 47 ? 53.00194 15.28118 121.78757 1.000 55.56649 43 ILE B CA 1
ATOM 2082 C C . ILE B 1 47 ? 52.61805 16.65532 122.32170 1.000 52.19308 43 ILE B C 1
ATOM 2083 O O . ILE B 1 47 ? 51.89991 16.75862 123.32245 1.000 51.53803 43 ILE B O 1
ATOM 2088 N N . ASP B 1 48 ? 53.09600 17.71653 121.67502 1.000 57.36724 44 ASP B N 1
ATOM 2089 C CA . ASP B 1 48 ? 52.78492 19.06269 122.13894 1.000 57.08179 44 ASP B CA 1
ATOM 2090 C C . ASP B 1 48 ? 51.28430 19.34774 122.02634 1.000 66.13266 44 ASP B C 1
ATOM 2091 O O . ASP B 1 48 ? 50.57265 18.75088 121.21029 1.000 68.82332 44 ASP B O 1
ATOM 2096 N N . ASN B 1 49 ? 50.80719 20.26291 122.87779 1.000 63.76974 45 ASN B N 1
ATOM 2097 C CA . ASN B 1 49 ? 49.41664 20.71368 122.97254 1.000 58.16506 45 ASN B CA 1
ATOM 2098 C C . ASN B 1 49 ? 48.49626 19.69289 123.63971 1.000 52.66763 45 ASN B C 1
ATOM 2099 O O . ASN B 1 49 ? 47.27358 19.86835 123.62289 1.000 57.27505 45 ASN B O 1
ATOM 2104 N N . ALA B 1 50 ? 49.04655 18.63066 124.22871 1.000 45.08502 46 ALA B N 1
ATOM 2105 C CA . ALA B 1 50 ? 48.24101 17.60095 124.87127 1.000 46.83267 46 ALA B CA 1
ATOM 2106 C C . ALA B 1 50 ? 47.75653 18.00612 126.25624 1.000 51.87908 46 ALA B C 1
ATOM 2107 O O . ALA B 1 50 ? 46.75085 17.46569 126.72385 1.000 55.29006 46 ALA B O 1
ATOM 2109 N N . GLY B 1 51 ? 48.43233 18.94156 126.90776 1.000 51.12862 47 GLY B N 1
ATOM 2110 C CA . GLY B 1 51 ? 48.08442 19.38270 128.24095 1.000 44.21364 47 GLY B CA 1
ATOM 2111 C C . GLY B 1 51 ? 49.10783 19.08316 129.34236 1.000 45.97240 47 GLY B C 1
ATOM 2112 O O . GLY B 1 51 ? 48.72808 19.06801 130.51778 1.000 49.46606 47 GLY B O 1
ATOM 2113 N N . LYS B 1 52 ? 50.37798 18.85771 128.99332 1.000 46.87854 48 LYS B N 1
ATOM 2114 C CA . LYS B 1 52 ? 51.38456 18.48156 129.97997 1.000 45.99985 48 LYS B CA 1
ATOM 2115 C C . LYS B 1 52 ? 51.73413 19.65521 130.88646 1.000 50.96607 48 LYS B C 1
ATOM 2116 O O . LYS B 1 52 ? 51.71626 19.53030 132.11614 1.000 49.61482 48 LYS B O 1
ATOM 2122 N N . THR B 1 53 ? 52.07693 20.79996 130.28873 1.000 44.67849 49 THR B N 1
ATOM 2123 C CA . THR B 1 53 ? 52.42193 21.98197 131.07204 1.000 46.71489 49 THR B CA 1
ATOM 2124 C C . THR B 1 53 ? 51.25532 22.42266 131.95052 1.000 50.68237 49 THR B C 1
ATOM 2125 O O . THR B 1 53 ? 51.45480 22.86779 133.08830 1.000 53.79309 49 THR B O 1
ATOM 2129 N N . THR B 1 54 ? 50.02837 22.28937 131.44213 1.000 50.25669 50 THR B N 1
ATOM 2130 C CA . THR B 1 54 ? 48.84436 22.61630 132.23055 1.000 44.97191 50 THR B CA 1
ATOM 2131 C C . THR B 1 54 ? 48.72589 21.71855 133.45687 1.000 49.04773 50 THR B C 1
ATOM 2132 O O . THR B 1 54 ? 48.40948 22.19200 134.55609 1.000 46.80516 50 THR B O 1
ATOM 2136 N N . LEU B 1 55 ? 48.97131 20.41778 133.28427 1.000 44.40545 51 LEU B N 1
ATOM 2137 C CA . LEU B 1 55 ? 48.85430 19.48407 134.39879 1.000 47.70617 51 LEU B CA 1
ATOM 2138 C C . LEU B 1 55 ? 49.88876 19.79142 135.47461 1.000 46.22201 51 LEU B C 1
ATOM 2139 O O . LEU B 1 55 ? 49.56137 19.87234 136.66410 1.000 52.92987 51 LEU B O 1
ATOM 2144 N N . VAL B 1 56 ? 51.13980 20.01054 135.06290 1.000 38.54428 52 VAL B N 1
ATOM 2145 C CA . VAL B 1 56 ? 52.21586 20.24424 136.01759 1.000 42.17257 52 VAL B CA 1
ATOM 2146 C C . VAL B 1 56 ? 52.02148 21.57549 136.74085 1.000 47.82106 52 VAL B C 1
ATOM 2147 O O . VAL B 1 56 ? 52.30091 21.68540 137.93893 1.000 51.97417 52 VAL B O 1
ATOM 2151 N N . ASN B 1 57 ? 51.51509 22.59838 136.04017 1.000 49.85906 53 ASN B N 1
ATOM 2152 C CA . ASN B 1 57 ? 51.17181 23.85406 136.70731 1.000 42.41903 53 ASN B CA 1
ATOM 2153 C C . ASN B 1 57 ? 50.06562 23.65826 137.73449 1.000 48.82697 53 ASN B C 1
ATOM 2154 O O . ASN B 1 57 ? 49.99611 24.39513 138.72099 1.000 47.98959 53 ASN B O 1
ATOM 2159 N N . LYS B 1 58 ? 49.16891 22.70307 137.49068 1.000 49.30511 54 LYS B N 1
ATOM 2160 C CA . LYS B 1 58 ? 48.10576 22.39310 138.43435 1.000 43.31627 54 LYS B CA 1
ATOM 2161 C C . LYS B 1 58 ? 48.66569 21.68825 139.66461 1.000 54.19522 54 LYS B C 1
ATOM 2162 O O . LYS B 1 58 ? 48.12747 21.83843 140.76631 1.000 57.02462 54 LYS B O 1
ATOM 2168 N N . LEU B 1 59 ? 49.76247 20.94344 139.49897 1.000 54.10286 55 LEU B N 1
ATOM 2169 C CA . LEU B 1 59 ? 50.33820 20.18765 140.60256 1.000 50.51518 55 LEU B CA 1
ATOM 2170 C C . LEU B 1 59 ? 51.21450 21.05353 141.49292 1.000 58.72181 55 LEU B C 1
ATOM 2171 O O . LEU B 1 59 ? 51.31872 20.78934 142.69611 1.000 57.36580 55 LEU B O 1
ATOM 2176 N N . LYS B 1 60 ? 51.83700 22.08656 140.93565 1.000 58.93706 56 LYS B N 1
ATOM 2177 C CA . LYS B 1 60 ? 52.84937 22.81949 141.67308 1.000 58.96996 56 LYS B CA 1
ATOM 2178 C C . LYS B 1 60 ? 52.20606 23.82854 142.60903 1.000 65.65823 56 LYS B C 1
ATOM 2179 O O . LYS B 1 60 ? 51.08922 24.30343 142.37925 1.000 78.18620 56 LYS B O 1
ATOM 2185 N N . SER B 1 61 ? 52.92525 24.14002 143.68059 1.000 62.84940 57 SER B N 1
ATOM 2186 C CA . SER B 1 61 ? 52.58698 25.23682 144.57327 1.000 71.78852 57 SER B CA 1
ATOM 2187 C C . SER B 1 61 ? 53.39085 26.45198 144.13416 1.000 78.47435 57 SER B C 1
ATOM 2188 O O . SER B 1 61 ? 54.62569 26.41920 144.15299 1.000 78.27326 57 SER B O 1
ATOM 2191 N N . ASP B 1 62 ? 52.69184 27.51033 143.71731 1.000 91.41390 58 ASP B N 1
ATOM 2192 C CA . ASP B 1 62 ? 53.35662 28.69487 143.18081 1.000 106.09574 58 ASP B CA 1
ATOM 2193 C C . ASP B 1 62 ? 54.33232 29.32870 144.16672 1.000 112.27783 58 ASP B C 1
ATOM 2194 O O . ASP B 1 62 ? 55.20802 30.09235 143.74686 1.000 118.49546 58 ASP B O 1
ATOM 2199 N N . SER B 1 63 ? 54.21144 29.02685 145.46113 1.000 111.53516 59 SER B N 1
ATOM 2200 C CA . SER B 1 63 ? 55.07258 29.65459 146.45783 1.000 113.13498 59 SER B CA 1
ATOM 2201 C C . SER B 1 63 ? 56.43584 28.97675 146.53870 1.000 112.15867 59 SER B C 1
ATOM 2202 O O . SER B 1 63 ? 57.47002 29.65150 146.58185 1.000 118.65543 59 SER B O 1
ATOM 2205 N N . THR B 1 64 ? 56.45824 27.64411 146.57148 1.000 104.68447 60 THR B N 1
ATOM 2206 C CA . THR B 1 64 ? 57.67984 26.90373 146.85239 1.000 99.51346 60 THR B CA 1
ATOM 2207 C C . THR B 1 64 ? 58.30015 26.21264 145.64380 1.000 95.47526 60 THR B C 1
ATOM 2208 O O . THR B 1 64 ? 59.49635 25.91040 145.67965 1.000 98.21772 60 THR B O 1
ATOM 2212 N N . ASP B 1 65 ? 57.53711 25.95028 144.58853 1.000 87.33240 61 ASP B N 1
ATOM 2213 C CA . ASP B 1 65 ? 58.01855 25.15642 143.46480 1.000 81.59408 61 ASP B CA 1
ATOM 2214 C C . ASP B 1 65 ? 58.36381 26.05816 142.28311 1.000 75.75062 61 ASP B C 1
ATOM 2215 O O . ASP B 1 65 ? 57.57164 26.92676 141.90061 1.000 67.56172 61 ASP B O 1
ATOM 2220 N N . VAL B 1 66 ? 59.55138 25.84704 141.71389 1.000 71.83065 62 VAL B N 1
ATOM 2221 C CA . VAL B 1 66 ? 60.12155 26.71864 140.69224 1.000 66.97316 62 VAL B CA 1
ATOM 2222 C C . VAL B 1 66 ? 60.62899 25.87419 139.52819 1.000 63.90301 62 VAL B C 1
ATOM 2223 O O . VAL B 1 66 ? 61.38902 24.91875 139.73138 1.000 59.57236 62 VAL B O 1
ATOM 2227 N N . TYR B 1 67 ? 60.22116 26.23333 138.31079 1.000 64.22448 63 TYR B N 1
ATOM 2228 C CA . TYR B 1 67 ? 60.76435 25.58199 137.12598 1.000 59.79853 63 TYR B CA 1
ATOM 2229 C C . TYR B 1 67 ? 62.25095 25.89072 136.98043 1.000 64.43996 63 TYR B C 1
ATOM 2230 O O . TYR B 1 67 ? 62.70043 27.01489 137.22385 1.000 63.21545 63 TYR B O 1
ATOM 2239 N N . MET B 1 68 ? 63.01432 24.88184 136.58682 1.000 58.58280 64 MET B N 1
ATOM 2240 C CA . MET B 1 68 ? 64.43499 25.06320 136.33892 1.000 62.42461 64 MET B CA 1
ATOM 2241 C C . MET B 1 68 ? 64.72596 25.10941 134.84303 1.000 66.32408 64 MET B C 1
ATOM 2242 O O . MET B 1 68 ? 64.06364 24.42258 134.05758 1.000 63.95164 64 MET B O 1
ATOM 2247 N N . PRO B 1 69 ? 65.68580 25.92778 134.41619 1.000 68.32232 65 PRO B N 1
ATOM 2248 C CA . PRO B 1 69 ? 65.97369 26.03418 132.98141 1.000 69.49612 65 PRO B CA 1
ATOM 2249 C C . PRO B 1 69 ? 66.56525 24.73985 132.44433 1.000 76.13874 65 PRO B C 1
ATOM 2250 O O . PRO B 1 69 ? 67.46474 24.14986 133.04568 1.000 78.65542 65 PRO B O 1
ATOM 2254 N N . THR B 1 70 ? 66.02421 24.29028 131.32026 1.000 74.06220 66 THR B N 1
ATOM 2255 C CA . THR B 1 70 ? 66.53641 23.15558 130.57767 1.000 70.01860 66 THR B CA 1
ATOM 2256 C C . THR B 1 70 ? 67.21607 23.65986 129.31751 1.000 75.55704 66 THR B C 1
ATOM 2257 O O . THR B 1 70 ? 67.09384 24.82743 128.93977 1.000 85.15005 66 THR B O 1
ATOM 2261 N N . HIS B 1 71 ? 67.94926 22.76861 128.66136 1.000 76.39304 67 HIS B N 1
ATOM 2262 C CA . HIS B 1 71 ? 68.64919 23.20564 127.46282 1.000 93.47029 67 HIS B CA 1
ATOM 2263 C C . HIS B 1 71 ? 67.80366 23.01467 126.20863 1.000 97.16981 67 HIS B C 1
ATOM 2264 O O . HIS B 1 71 ? 67.91809 23.80031 125.26127 1.000 105.45487 67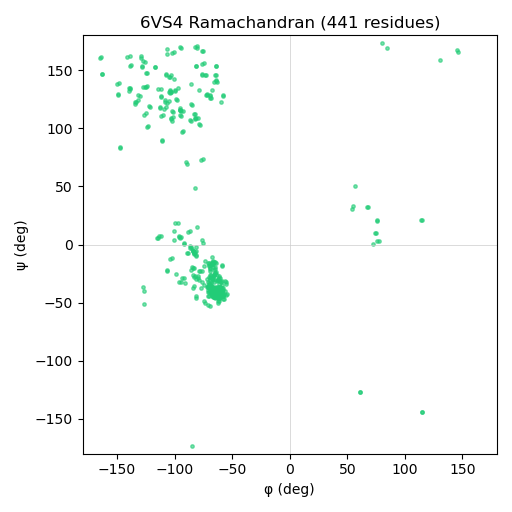 HIS B O 1
ATOM 2266 N N . HIS B 1 72 ? 66.96800 21.98100 126.17542 1.000 86.14259 68 HIS B N 1
ATOM 2267 C CA . HIS B 1 72 ? 66.06265 21.74226 125.06009 1.000 82.74571 68 HIS B CA 1
ATOM 2268 C C . HIS B 1 72 ? 64.76095 22.52984 125.22975 1.000 78.73308 68 HIS B C 1
ATOM 2269 O O . HIS B 1 72 ? 64.22970 22.61491 126.33851 1.000 78.40496 68 HIS B O 1
ATOM 2276 N N . PRO B 1 73 ? 64.24277 23.14117 124.15486 1.000 87.67786 69 PRO B N 1
ATOM 2277 C CA . PRO B 1 73 ? 62.92892 23.80579 124.24933 1.000 67.99642 69 PRO B CA 1
ATOM 2278 C C . PRO B 1 73 ? 61.76867 22.84110 124.44517 1.000 72.47708 69 PRO B C 1
ATOM 2279 O O . PRO B 1 73 ? 60.68613 23.27590 124.85870 1.000 69.36532 69 PRO B O 1
ATOM 2283 N N . SER B 1 74 ? 61.95264 21.55268 124.15408 1.000 73.86839 70 SER B N 1
ATOM 2284 C CA . SER B 1 74 ? 60.89524 20.56067 124.30155 1.000 57.51833 70 SER B CA 1
ATOM 2285 C C . SER B 1 74 ? 60.77939 20.02023 125.72213 1.000 53.77666 70 SER B C 1
ATOM 2286 O O . SER B 1 74 ? 59.85754 19.24402 125.99796 1.000 50.76833 70 SER B O 1
ATOM 2289 N N . THR B 1 75 ? 61.68222 20.39537 126.62437 1.000 50.46178 71 THR B N 1
ATOM 2290 C CA . THR B 1 75 ? 61.71126 19.82601 127.96012 1.000 51.94565 71 THR B CA 1
ATOM 2291 C C . THR B 1 75 ? 61.45052 20.89395 129.01601 1.000 56.78988 71 THR B C 1
ATOM 2292 O O . THR B 1 75 ? 61.73981 22.07858 128.81963 1.000 57.20444 71 THR B O 1
ATOM 2296 N N . SER B 1 76 ? 60.90335 20.44191 130.14301 1.000 56.75260 72 SER B N 1
ATOM 2297 C CA . SER B 1 76 ? 60.65219 21.24702 131.32906 1.000 51.15425 72 SER B CA 1
ATOM 2298 C C . SER B 1 76 ? 61.04125 20.41198 132.53241 1.000 53.51820 72 SER B C 1
ATOM 2299 O O . SER B 1 76 ? 61.01835 19.18093 132.47040 1.000 53.52154 72 SER B O 1
ATOM 2302 N N . TYR B 1 77 ? 61.39109 21.08272 133.62984 1.000 51.25251 73 TYR B N 1
ATOM 2303 C CA . TYR B 1 77 ? 61.76049 20.37471 134.84802 1.000 50.24618 73 TYR B CA 1
ATOM 2304 C C . TYR B 1 77 ? 61.38693 21.19508 136.07310 1.000 56.80393 73 TYR B C 1
ATOM 2305 O O . TYR B 1 77 ? 61.75453 22.36913 136.17343 1.000 60.59932 73 TYR B O 1
ATOM 2314 N N . ILE B 1 78 ? 60.67934 20.57129 137.00986 1.000 51.12821 74 ILE B N 1
ATOM 2315 C CA . ILE B 1 78 ? 60.33532 21.22250 138.26895 1.000 49.92445 74 ILE B CA 1
ATOM 2316 C C . ILE B 1 78 ? 60.23693 20.16546 139.36602 1.000 51.32258 74 ILE B C 1
ATOM 2317 O O . ILE B 1 78 ? 59.68948 19.07699 139.15771 1.000 47.77986 74 ILE B O 1
ATOM 2322 N N . GLU B 1 79 ? 60.77839 20.49234 140.53830 1.000 51.05894 75 GLU B N 1
ATOM 2323 C CA . GLU B 1 79 ? 60.70031 19.63540 141.71594 1.000 55.94764 75 GLU B CA 1
ATOM 2324 C C . GLU B 1 79 ? 59.52382 20.08406 142.56923 1.000 56.57574 75 GLU B C 1
ATOM 2325 O O . GLU B 1 79 ? 59.51253 21.20971 143.07549 1.000 59.15024 75 GLU B O 1
ATOM 2331 N N . ILE B 1 80 ? 58.53270 19.20983 142.70654 1.000 55.48983 76 ILE B N 1
ATOM 2332 C CA . ILE B 1 80 ? 57.34697 19.46993 143.51299 1.000 51.19023 76 ILE B CA 1
ATOM 2333 C C . ILE B 1 80 ? 57.40295 18.54615 144.71990 1.000 53.08212 76 ILE B C 1
ATOM 2334 O O . ILE B 1 80 ? 56.88257 17.42598 144.67644 1.000 49.18017 76 ILE B O 1
ATOM 2339 N N . GLY B 1 81 ? 58.04182 18.99543 145.79614 1.000 60.43166 77 GLY B N 1
ATOM 2340 C CA . GLY B 1 81 ? 58.28817 18.08703 146.90456 1.000 59.70890 77 GLY B CA 1
ATOM 2341 C C . GLY B 1 81 ? 59.15139 16.93270 146.43371 1.000 61.60506 77 GLY B C 1
ATOM 2342 O O . GLY B 1 81 ? 60.21689 17.12917 145.84287 1.000 68.53516 77 GLY B O 1
ATOM 2343 N N . ASN B 1 82 ? 58.68334 15.70744 146.67300 1.000 58.77710 78 ASN B N 1
ATOM 2344 C CA . ASN B 1 82 ? 59.38755 14.51774 146.21031 1.000 59.24874 78 ASN B CA 1
ATOM 2345 C C . ASN B 1 82 ? 59.08311 14.16877 144.75718 1.000 58.61787 78 ASN B C 1
ATOM 2346 O O . ASN B 1 82 ? 59.72153 13.26699 144.19980 1.000 59.19979 78 ASN B O 1
ATOM 2351 N N . LEU B 1 83 ? 58.13798 14.85535 144.13108 1.000 55.59001 79 LEU B N 1
ATOM 2352 C CA . LEU B 1 83 ? 57.81386 14.60459 142.73386 1.000 52.63405 79 LEU B CA 1
ATOM 2353 C C . LEU B 1 83 ? 58.82464 15.35918 141.87788 1.000 54.85304 79 LEU B C 1
ATOM 2354 O O . LEU B 1 83 ? 58.79517 16.59116 141.81813 1.000 61.62580 79 LEU B O 1
ATOM 2359 N N . LYS B 1 84 ? 59.73664 14.62871 141.23842 1.000 51.48545 80 LYS B N 1
ATOM 2360 C CA . LYS B 1 84 ? 60.69313 15.20872 140.29306 1.000 51.53520 80 LYS B CA 1
ATOM 2361 C C . LYS B 1 84 ? 60.07190 15.09427 138.90487 1.000 46.92538 80 LYS B C 1
ATOM 2362 O O . LYS B 1 84 ? 60.08587 14.02640 138.29371 1.000 50.72301 80 LYS B O 1
ATOM 2368 N N . ALA B 1 85 ? 59.46063 16.18115 138.43752 1.000 44.28562 81 ALA B N 1
ATOM 2369 C CA . ALA B 1 85 ? 58.64364 16.15939 137.22850 1.000 44.15073 81 ALA B CA 1
ATOM 2370 C C . ALA B 1 85 ? 59.48392 16.57971 136.02619 1.000 49.85332 81 ALA B C 1
ATOM 2371 O O . ALA B 1 85 ? 59.92059 17.73314 135.93349 1.000 50.67810 81 ALA B O 1
ATOM 2373 N N . GLN B 1 86 ? 59.68810 15.64914 135.09937 1.000 49.14178 82 GLN B N 1
ATOM 2374 C CA . GLN B 1 86 ? 60.37240 15.91022 133.84073 1.000 51.67585 82 GLN B CA 1
ATOM 2375 C C . GLN B 1 86 ? 59.33549 15.89094 132.72529 1.000 45.42229 82 GLN B C 1
ATOM 2376 O O . GLN B 1 86 ? 58.67216 14.87149 132.51039 1.000 50.09150 82 GLN B O 1
ATOM 2382 N N . VAL B 1 87 ? 59.17373 17.02191 132.04430 1.000 43.71615 83 VAL B N 1
ATOM 2383 C CA . VAL B 1 87 ? 58.20150 17.16188 130.96302 1.000 46.90620 83 VAL B CA 1
ATOM 2384 C C . VAL B 1 87 ? 58.94152 17.12631 129.62929 1.000 50.42071 83 VAL B C 1
ATOM 2385 O O . VAL B 1 87 ? 59.95991 17.80688 129.46508 1.000 53.60858 83 VAL B O 1
ATOM 2389 N N . ILE B 1 88 ? 58.44552 16.32974 128.67833 1.000 48.15204 84 ILE B N 1
ATOM 2390 C CA . ILE B 1 88 ? 59.04732 16.23396 127.34469 1.000 47.21773 84 ILE B CA 1
ATOM 2391 C C . ILE B 1 88 ? 57.94941 16.29936 126.29048 1.000 43.16061 84 ILE B C 1
ATOM 2392 O O . ILE B 1 88 ? 57.05929 15.43972 126.26544 1.000 49.28213 84 ILE B O 1
ATOM 2397 N N . ASP B 1 89 ? 58.03651 17.28825 125.39793 1.000 45.07525 85 ASP B N 1
ATOM 2398 C CA . ASP B 1 89 ? 57.15103 17.37997 124.23152 1.000 47.67643 85 ASP B CA 1
ATOM 2399 C C . ASP B 1 89 ? 57.66852 16.46701 123.12036 1.000 52.41113 85 ASP B C 1
ATOM 2400 O O . ASP B 1 89 ? 58.73006 16.71349 122.54116 1.000 63.55688 85 ASP B O 1
ATOM 2405 N N . LEU B 1 90 ? 56.94998 15.37772 122.88091 1.000 60.88014 86 LEU B N 1
ATOM 2406 C CA . LEU B 1 90 ? 57.19623 14.43444 121.79753 1.000 60.79402 86 LEU B CA 1
ATOM 2407 C C . LEU B 1 90 ? 56.50664 14.94593 120.52502 1.000 68.56630 86 LEU B C 1
ATOM 2408 O O . LEU B 1 90 ? 56.03020 16.08349 120.45704 1.000 68.09474 86 LEU B O 1
ATOM 2413 N N . GLY B 1 91 ? 56.50953 14.14944 119.46294 1.000 69.31873 87 GLY B N 1
ATOM 2414 C CA . GLY B 1 91 ? 55.70294 14.53847 118.32182 1.000 71.26205 87 GLY B CA 1
ATOM 2415 C C . GLY B 1 91 ? 56.38573 14.52063 116.97317 1.000 62.65543 87 GLY B C 1
ATOM 2416 O O . GLY B 1 91 ? 57.61647 14.54732 116.88968 1.000 65.20827 87 GLY B O 1
ATOM 2417 N N . GLY B 1 92 ? 55.59857 14.44778 115.90482 1.000 63.25803 88 GLY B N 1
ATOM 2418 C CA . GLY B 1 92 ? 56.15932 14.43202 114.57335 1.000 69.79655 88 GLY B CA 1
ATOM 2419 C C . GLY B 1 92 ? 56.65193 13.04531 114.20986 1.000 77.06579 88 GLY B C 1
ATOM 2420 O O . GLY B 1 92 ? 56.64621 12.10935 115.01093 1.000 93.04326 88 GLY B O 1
ATOM 2421 N N . HIS B 1 93 ? 57.06476 12.90482 112.96301 1.000 77.06171 89 HIS B N 1
ATOM 2422 C CA . HIS B 1 93 ? 57.67671 11.67134 112.49867 1.000 73.25920 89 HIS B CA 1
ATOM 2423 C C . HIS B 1 93 ? 59.18908 11.83395 112.55516 1.000 70.80296 89 HIS B C 1
ATOM 2424 O O . HIS B 1 93 ? 59.72183 12.86815 112.14525 1.000 85.88949 89 HIS B O 1
ATOM 2431 N N . THR B 1 94 ? 59.87933 10.81951 113.07211 1.000 64.03868 90 THR B N 1
ATOM 2432 C CA . THR B 1 94 ? 61.33295 10.88669 113.15288 1.000 62.09137 90 THR B CA 1
ATOM 2433 C C . THR B 1 94 ? 61.92002 9.49645 113.36715 1.000 65.23088 90 THR B C 1
ATOM 2434 O O . THR B 1 94 ? 61.29822 8.62645 113.98138 1.000 70.71255 90 THR B O 1
ATOM 2438 N N . ALA B 1 95 ? 63.11036 9.28823 112.80744 1.000 65.34395 91 ALA B N 1
ATOM 2439 C CA . ALA B 1 95 ? 63.88000 8.07581 113.04300 1.000 63.13303 91 ALA B CA 1
ATOM 2440 C C . ALA B 1 95 ? 64.75848 8.18208 114.28971 1.000 66.19056 91 ALA B C 1
ATOM 2441 O O . ALA B 1 95 ? 65.42345 7.20630 114.65279 1.000 66.96241 91 ALA B O 1
ATOM 2443 N N . ALA B 1 96 ? 64.73945 9.33261 114.96307 1.000 57.16941 92 ALA B N 1
ATOM 2444 C CA . ALA B 1 96 ? 65.50705 9.60969 116.17088 1.000 66.90271 92 ALA B CA 1
ATOM 2445 C C . ALA B 1 96 ? 64.82266 9.06875 117.42250 1.000 61.63916 92 ALA B C 1
ATOM 2446 O O . ALA B 1 96 ? 64.67706 9.79493 118.41008 1.000 55.07955 92 ALA B O 1
ATOM 2448 N N . ARG B 1 97 ? 64.39509 7.80101 117.39225 1.000 68.34297 93 ARG B N 1
ATOM 2449 C CA . ARG B 1 97 ? 63.65513 7.24011 118.51981 1.000 71.45165 93 ARG B CA 1
ATOM 2450 C C . ARG B 1 97 ? 64.47492 7.17450 119.80706 1.000 68.31631 93 ARG B C 1
ATOM 2451 O O . ARG B 1 97 ? 63.89496 7.15993 120.89757 1.000 80.42833 93 ARG B O 1
ATOM 2459 N N . LEU B 1 98 ? 65.79920 7.14945 119.70513 1.000 56.89056 94 LEU B N 1
ATOM 2460 C CA . LEU B 1 98 ? 66.71400 7.12175 120.84029 1.000 60.47902 94 LEU B CA 1
ATOM 2461 C C . LEU B 1 98 ? 67.02594 8.49600 121.42630 1.000 61.30553 94 LEU B C 1
ATOM 2462 O O . LEU B 1 98 ? 67.75699 8.56313 122.41757 1.000 65.51537 94 LEU B O 1
ATOM 2467 N N . ALA B 1 99 ? 66.54932 9.58773 120.82066 1.000 58.13821 95 ALA B N 1
ATOM 2468 C CA . ALA B 1 99 ? 66.96832 10.92239 121.25163 1.000 58.31663 95 ALA B CA 1
ATOM 2469 C C . ALA B 1 99 ? 66.73034 11.20605 122.73356 1.000 58.51896 95 ALA B C 1
ATOM 2470 O O . ALA B 1 99 ? 67.52311 11.91966 123.35612 1.000 60.25361 95 ALA B O 1
ATOM 2472 N N . TRP B 1 100 ? 65.66875 10.66360 123.32189 1.000 58.91551 96 TRP B N 1
ATOM 2473 C CA . TRP B 1 100 ? 65.32220 10.97097 124.70606 1.000 63.76728 96 TRP B CA 1
ATOM 2474 C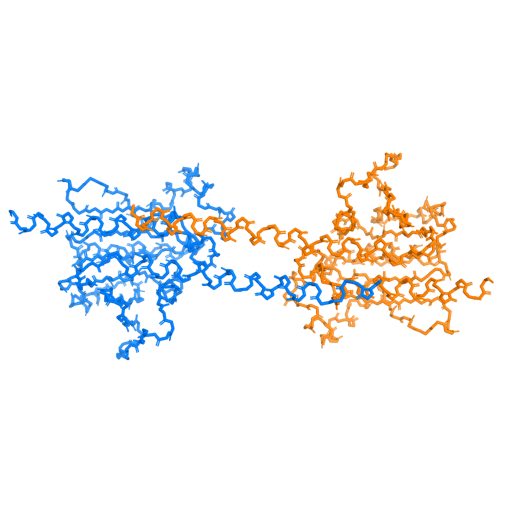 C . TRP B 1 100 ? 65.74202 9.89747 125.71040 1.000 65.79485 96 TRP B C 1
ATOM 2475 O O . TRP B 1 100 ? 65.32076 9.96058 126.87064 1.000 71.81412 96 TRP B O 1
ATOM 2486 N N . ARG B 1 101 ? 66.56338 8.92817 125.30291 1.000 70.26232 97 ARG B N 1
ATOM 2487 C CA . ARG B 1 101 ? 66.81547 7.76432 126.14965 1.000 72.10961 97 ARG B CA 1
ATOM 2488 C C . ARG B 1 101 ? 67.38879 8.14060 127.51526 1.000 69.21823 97 ARG B C 1
ATOM 2489 O O . ARG B 1 101 ? 67.03082 7.52500 128.52511 1.000 69.31505 97 ARG B O 1
ATOM 2497 N N . ASP B 1 102 ? 68.25921 9.15740 127.57371 1.000 70.86852 98 ASP B N 1
ATOM 2498 C CA . ASP B 1 102 ? 68.92232 9.49816 128.83486 1.000 69.77012 98 ASP B CA 1
ATOM 2499 C C . ASP B 1 102 ? 67.94027 9.94102 129.91530 1.000 72.46795 98 ASP B C 1
ATOM 2500 O O . ASP B 1 102 ? 68.19153 9.72587 131.10500 1.000 61.93291 98 ASP B O 1
ATOM 2505 N N . TYR B 1 103 ? 66.83006 10.56491 129.52718 1.000 68.75330 99 TYR B N 1
ATOM 2506 C CA . TYR B 1 103 ? 65.82800 11.03501 130.47486 1.000 62.72131 99 TYR B CA 1
ATOM 2507 C C . TYR B 1 103 ? 65.11087 9.89655 131.18631 1.000 66.96086 99 TYR B C 1
ATOM 2508 O O . TYR B 1 103 ? 64.38748 10.15398 132.15325 1.000 67.01319 99 TYR B O 1
ATOM 2517 N N . PHE B 1 104 ? 65.28669 8.65724 130.73336 1.000 66.85226 100 PHE B N 1
ATOM 2518 C CA . PHE B 1 104 ? 64.63928 7.49578 131.32629 1.000 66.42685 100 PHE B CA 1
ATOM 2519 C C . PHE B 1 104 ? 65.52607 6.77059 132.33110 1.000 76.05178 100 PHE B C 1
ATOM 2520 O O . PHE B 1 104 ? 65.12880 5.72061 132.84988 1.000 79.80159 100 PHE B O 1
ATOM 2528 N N . TYR B 1 105 ? 66.69500 7.32510 132.64516 1.000 77.52386 101 TYR B N 1
ATOM 2529 C CA . TYR B 1 105 ? 67.53233 6.76327 133.69543 1.000 81.91875 101 TYR B CA 1
ATOM 2530 C C . TYR B 1 105 ? 66.87075 6.98511 135.04770 1.000 80.75097 101 TYR B C 1
ATOM 2531 O O . TYR B 1 105 ? 66.50857 8.11242 135.39499 1.000 82.62382 101 TYR B O 1
ATOM 2540 N N . ASP B 1 106 ? 66.72894 5.90376 135.81439 1.000 86.98912 102 ASP B N 1
ATOM 2541 C CA . ASP B 1 106 ? 66.06762 5.93335 137.12116 1.000 91.90198 102 ASP B CA 1
ATOM 2542 C C . ASP B 1 106 ? 64.66228 6.52447 137.02817 1.000 81.78892 102 ASP B C 1
ATOM 2543 O O . ASP B 1 106 ? 64.19049 7.19476 137.94788 1.000 85.02260 102 ASP B O 1
ATOM 2548 N N . CYS B 1 107 ? 63.98677 6.29550 135.90690 1.000 69.55394 103 CYS B N 1
ATOM 2549 C CA . CYS B 1 107 ? 62.59275 6.69395 135.78831 1.000 59.29599 103 CYS B CA 1
ATOM 2550 C C . CYS B 1 107 ? 61.70579 5.78691 136.63557 1.000 61.47434 103 CYS B C 1
ATOM 2551 O O . CYS B 1 107 ? 61.78193 4.55802 136.54077 1.000 68.29056 103 CYS B O 1
ATOM 2554 N N . HIS B 1 108 ? 60.85813 6.39256 137.46472 1.000 56.08948 104 HIS B N 1
ATOM 2555 C CA . HIS B 1 108 ? 59.98723 5.62777 138.35067 1.000 57.67483 104 HIS B CA 1
ATOM 2556 C C . HIS B 1 108 ? 58.59651 5.42161 137.78236 1.000 53.06224 104 HIS B C 1
ATOM 2557 O O . HIS B 1 108 ? 57.98657 4.37825 138.02559 1.000 47.31741 104 HIS B O 1
ATOM 2564 N N . GLY B 1 109 ? 58.09358 6.37874 137.01740 1.000 46.14955 105 GLY B N 1
ATOM 2565 C CA . GLY B 1 109 ? 56.76512 6.26110 136.45448 1.000 47.42135 105 GLY B CA 1
ATOM 2566 C C . GLY B 1 109 ? 56.58994 7.25554 135.33420 1.000 49.48722 105 GLY B C 1
ATOM 2567 O O . GLY B 1 109 ? 57.34069 8.22750 135.21158 1.000 47.99853 105 GLY B O 1
ATOM 2568 N N . ILE B 1 110 ? 55.59031 6.99590 134.50771 1.000 45.71241 106 ILE B N 1
ATOM 2569 C CA . ILE B 1 110 ? 55.30614 7.81731 133.34476 1.000 43.70341 106 ILE B CA 1
ATOM 2570 C C . ILE B 1 110 ? 53.85192 8.25027 133.40904 1.000 42.91708 106 ILE B C 1
ATOM 2571 O O . ILE B 1 110 ? 52.96715 7.44297 133.71711 1.000 47.80936 106 ILE B O 1
ATOM 2576 N N . VAL B 1 111 ? 53.61199 9.52892 133.13169 1.000 42.01439 107 VAL B N 1
ATOM 2577 C CA . VAL B 1 111 ? 52.28254 10.05630 132.85320 1.000 43.68765 107 VAL B CA 1
ATOM 2578 C C . VAL B 1 111 ? 52.26730 10.42104 131.37293 1.000 46.80868 107 VAL B C 1
ATOM 2579 O O . VAL B 1 111 ? 52.96605 11.34613 130.94512 1.000 52.18833 107 VAL B O 1
ATOM 2583 N N . PHE B 1 112 ? 51.50483 9.68140 130.57826 1.000 44.96354 108 PHE B N 1
ATOM 2584 C CA . PHE B 1 112 ? 51.41217 9.91440 129.14088 1.000 44.44253 108 PHE B CA 1
ATOM 2585 C C . PHE B 1 112 ? 50.06019 10.54562 128.83333 1.000 45.93828 108 PHE B C 1
ATOM 2586 O O . PHE B 1 112 ? 49.01581 9.94299 129.10867 1.000 46.98565 108 PHE B O 1
ATOM 2594 N N . ILE B 1 113 ? 50.07615 11.73517 128.23372 1.000 40.79381 109 ILE B N 1
ATOM 2595 C CA . ILE B 1 113 ? 48.86986 12.53922 128.05189 1.000 41.41835 109 ILE B CA 1
ATOM 2596 C C . ILE B 1 113 ? 48.52250 12.60300 126.57142 1.000 48.16012 109 ILE B C 1
ATOM 2597 O O . ILE B 1 113 ? 49.38792 12.87975 125.73344 1.000 51.91181 109 ILE B O 1
ATOM 2602 N N . VAL B 1 114 ? 47.24772 12.38115 126.26029 1.000 47.58761 110 VAL B N 1
ATOM 2603 C CA . VAL B 1 114 ? 46.73259 12.37883 124.89711 1.000 51.48834 110 VAL B CA 1
ATOM 2604 C C . VAL B 1 114 ? 45.58995 13.38207 124.79046 1.000 56.12085 110 VAL B C 1
ATOM 2605 O O . VAL B 1 114 ? 44.72847 13.44923 125.67329 1.000 60.79754 110 VAL B O 1
ATOM 2609 N N . ASP B 1 115 ? 45.58896 14.16586 123.70928 1.000 50.41221 111 ASP B N 1
ATOM 2610 C CA . ASP B 1 115 ? 44.46295 15.03084 123.36593 1.000 49.24099 111 ASP B CA 1
ATOM 2611 C C . ASP B 1 115 ? 43.46402 14.21818 122.54173 1.000 54.13122 111 ASP B C 1
ATOM 2612 O O . ASP B 1 115 ? 43.71438 13.91807 121.37027 1.000 62.56647 111 ASP B O 1
ATOM 2617 N N . VAL B 1 116 ? 42.32477 13.87030 123.14968 1.000 53.25682 112 VAL B N 1
ATOM 2618 C CA . VAL B 1 116 ? 41.33322 13.03041 122.47502 1.000 52.08599 112 VAL B CA 1
ATOM 2619 C C . VAL B 1 116 ? 40.60601 13.76711 121.35456 1.000 55.04222 112 VAL B C 1
ATOM 2620 O O . VAL B 1 116 ? 39.96139 13.12539 120.51677 1.000 62.08827 112 VAL B O 1
ATOM 2624 N N . HIS B 1 117 ? 40.68176 15.09886 121.31012 1.000 57.75904 113 HIS B N 1
ATOM 2625 C CA . HIS B 1 117 ? 40.00007 15.83534 120.24694 1.000 67.77952 113 HIS B CA 1
ATOM 2626 C C . HIS B 1 117 ? 40.82093 15.91454 118.96129 1.000 68.71311 113 HIS B C 1
ATOM 2627 O O . HIS B 1 117 ? 40.25606 15.86269 117.86377 1.000 73.52987 113 HIS B O 1
ATOM 2634 N N . ASP B 1 118 ? 42.14389 16.05572 119.07026 1.000 65.74434 114 ASP B N 1
ATOM 2635 C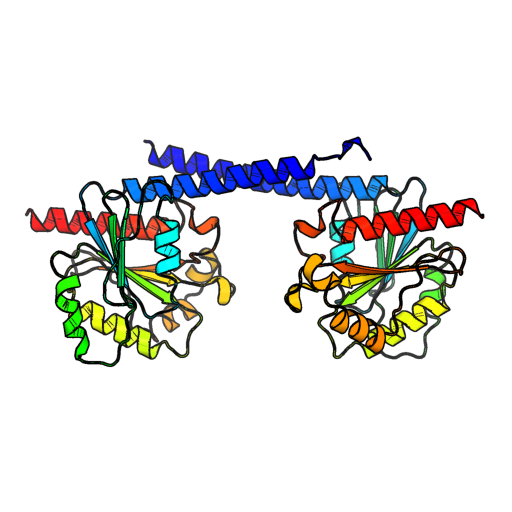 CA . ASP B 1 118 ? 43.01406 16.23695 117.90438 1.000 69.52495 114 ASP B CA 1
ATOM 2636 C C . ASP B 1 118 ? 43.19388 14.90922 117.16968 1.000 69.24111 114 ASP B C 1
ATOM 2637 O O . ASP B 1 118 ? 44.25258 14.28447 117.19120 1.000 68.59445 114 ASP B O 1
ATOM 2642 N N . VAL B 1 119 ? 42.13363 14.49838 116.47460 1.000 67.41121 115 VAL B N 1
ATOM 2643 C CA . VAL B 1 119 ? 42.12971 13.18979 115.82856 1.000 72.94257 115 VAL B CA 1
ATOM 2644 C C . VAL B 1 119 ? 43.15845 13.12791 114.69728 1.000 72.98575 115 VAL B C 1
ATOM 2645 O O . VAL B 1 119 ? 43.73835 12.06588 114.43355 1.000 68.78151 115 VAL B O 1
ATOM 2649 N N . GLU B 1 120 ? 43.42876 14.25883 114.03624 1.000 67.99227 116 GLU B N 1
ATOM 2650 C CA . GLU B 1 120 ? 44.37770 14.26366 112.92465 1.000 71.52989 116 GLU B CA 1
ATOM 2651 C C . GLU B 1 120 ? 45.78838 13.88869 113.36861 1.000 68.42207 116 GLU B C 1
ATOM 2652 O O . GLU B 1 120 ? 46.58035 13.39193 112.55946 1.000 66.66709 116 GLU B O 1
ATOM 2658 N N . ARG B 1 121 ? 46.13592 14.12356 114.63384 1.000 62.72356 117 ARG B N 1
ATOM 2659 C CA . ARG B 1 121 ? 47.48616 13.83809 115.09362 1.000 63.99370 117 ARG B CA 1
ATOM 2660 C C . ARG B 1 121 ? 47.58677 12.51429 115.84331 1.000 64.91538 117 ARG B C 1
ATOM 2661 O O . ARG B 1 121 ? 48.58511 12.27226 116.53175 1.000 62.76783 117 ARG B O 1
ATOM 2669 N N . PHE B 1 122 ? 46.60334 11.62699 115.67126 1.000 68.56925 118 PHE B N 1
ATOM 2670 C CA . PHE B 1 122 ? 46.63465 10.34556 116.37077 1.000 68.44449 118 PHE B CA 1
ATOM 2671 C C . PHE B 1 122 ? 47.78902 9.46717 115.90575 1.000 66.79664 118 PHE B C 1
ATOM 2672 O O . PHE B 1 122 ? 48.24249 8.59827 116.65878 1.000 61.57996 118 PHE B O 1
ATOM 2680 N N . GLN B 1 123 ? 48.26495 9.65572 114.67148 1.000 69.10351 119 GLN B N 1
ATOM 2681 C CA . GLN B 1 123 ? 49.41536 8.88297 114.21519 1.000 67.34025 119 GLN B CA 1
ATOM 2682 C C . GLN B 1 123 ? 50.69337 9.33315 114.91606 1.000 65.81486 119 GLN B C 1
ATOM 2683 O O . GLN B 1 123 ? 51.54533 8.50414 115.25392 1.000 66.66481 119 GLN B O 1
ATOM 2689 N N . GLU B 1 124 ? 50.85076 10.64381 115.13075 1.000 63.79424 120 GLU B N 1
ATOM 2690 C CA . GLU B 1 124 ? 51.95596 11.13201 115.94923 1.000 61.92480 120 GLU B CA 1
ATOM 2691 C C . GLU B 1 124 ? 51.86864 10.57275 117.36218 1.000 59.45074 120 GLU B C 1
ATOM 2692 O O . GLU B 1 124 ? 52.88724 10.20928 117.96286 1.000 53.78519 120 GLU B O 1
ATOM 2698 N N . VAL B 1 125 ? 50.65864 10.51584 117.91769 1.000 56.93291 121 VAL B N 1
ATOM 2699 C CA . VAL B 1 125 ? 50.49254 9.96792 119.25956 1.000 51.49549 121 VAL B CA 1
ATOM 2700 C C . VAL B 1 125 ? 50.91322 8.50945 119.28188 1.000 56.55094 121 VAL B C 1
ATOM 2701 O O . VAL B 1 125 ? 51.61285 8.06278 120.19799 1.000 52.94760 121 VAL B O 1
ATOM 2705 N N . ARG B 1 126 ? 50.50443 7.74456 118.26757 1.000 51.99038 122 ARG B N 1
ATOM 2706 C CA . ARG B 1 126 ? 50.82530 6.32361 118.26327 1.000 62.75218 122 ARG B CA 1
ATOM 2707 C C . ARG B 1 126 ? 52.32922 6.09848 118.17010 1.000 64.92811 122 ARG B C 1
ATOM 2708 O O . ARG B 1 126 ? 52.88087 5.24977 118.88064 1.000 65.30513 122 ARG B O 1
ATOM 2716 N N . GLU B 1 127 ? 53.01631 6.89054 117.34429 1.000 61.33686 123 GLU B N 1
ATOM 2717 C CA . GLU B 1 127 ? 54.46887 6.78797 117.25221 1.000 62.96946 123 GLU B CA 1
ATOM 2718 C C . GLU B 1 127 ? 55.14203 7.22633 118.55033 1.000 63.86145 123 GLU B C 1
ATOM 2719 O O . GLU B 1 127 ? 56.07460 6.56669 119.02585 1.000 57.26694 123 GLU B O 1
ATOM 2725 N N . ALA B 1 128 ? 54.68221 8.33670 119.13513 1.000 49.75803 124 ALA B N 1
ATOM 2726 C CA . ALA B 1 128 ? 55.22461 8.78951 120.41238 1.000 54.30993 124 ALA B CA 1
ATOM 2727 C C . ALA B 1 128 ? 55.08095 7.71949 121.49079 1.000 53.18057 124 ALA B C 1
ATOM 2728 O O . ALA B 1 128 ? 56.02802 7.44946 122.23790 1.000 55.82902 124 ALA B O 1
ATOM 2730 N N . TYR B 1 129 ? 53.91371 7.07939 121.56583 1.000 53.96013 125 TYR B N 1
ATOM 2731 C CA . TYR B 1 129 ? 53.69522 6.04697 122.57256 1.000 53.70323 125 TYR B CA 1
ATOM 2732 C C . TYR B 1 129 ? 54.58818 4.83524 122.33015 1.000 58.50212 125 TYR B C 1
ATOM 2733 O O . TYR B 1 129 ? 55.15367 4.27977 123.27998 1.000 68.56037 125 TYR B O 1
ATOM 2742 N N . GLU B 1 130 ? 54.72566 4.40767 121.06823 1.000 58.11136 126 GLU B N 1
ATOM 2743 C CA . GLU B 1 130 ? 55.62225 3.29687 120.75693 1.000 63.52249 126 GLU B CA 1
ATOM 2744 C C . GLU B 1 130 ? 57.06037 3.63042 121.12240 1.000 62.11851 126 GLU B C 1
ATOM 2745 O O . GLU B 1 130 ? 57.79857 2.76718 121.61042 1.000 62.61385 126 GLU B O 1
ATOM 2751 N N . THR B 1 131 ? 57.48551 4.87003 120.85702 1.000 53.79949 127 THR B N 1
ATOM 2752 C CA . THR B 1 131 ? 58.82452 5.30022 121.24776 1.000 66.84703 127 THR B CA 1
ATOM 2753 C C . THR B 1 131 ? 59.01104 5.20433 122.75835 1.000 64.37209 127 THR B C 1
ATOM 2754 O O . THR B 1 131 ? 60.04971 4.72962 123.23617 1.000 64.49625 127 THR B O 1
ATOM 2758 N N . VAL B 1 132 ? 58.00891 5.64032 123.52458 1.000 59.71132 128 VAL B N 1
ATOM 2759 C CA . VAL B 1 132 ? 58.10969 5.60679 124.98366 1.000 57.71000 128 VAL B CA 1
ATOM 2760 C C . VAL B 1 132 ? 58.25480 4.17366 125.47762 1.000 62.26182 128 VAL B C 1
ATOM 2761 O O . VAL B 1 132 ? 59.15035 3.86024 126.27089 1.000 66.83114 128 VAL B O 1
ATOM 2765 N N . LEU B 1 133 ? 57.37908 3.27845 125.01496 1.000 58.38746 129 LEU B N 1
ATOM 2766 C CA . LEU B 1 133 ? 57.41524 1.91353 125.52317 1.000 60.54537 129 LEU B CA 1
ATOM 2767 C C . LEU B 1 133 ? 58.69723 1.18435 125.14692 1.000 70.20629 129 LEU B C 1
ATOM 2768 O O . LEU B 1 133 ? 59.06571 0.22504 125.83538 1.000 76.27030 129 LEU B O 1
ATOM 2773 N N . SER B 1 134 ? 59.40041 1.62727 124.09538 1.000 67.12559 130 SER B N 1
ATOM 2774 C CA . SER B 1 134 ? 60.64906 0.97052 123.72432 1.000 68.82622 130 SER B CA 1
ATOM 2775 C C . SER B 1 134 ? 61.82665 1.47883 124.54586 1.000 62.01012 130 SER B C 1
ATOM 2776 O O . SER B 1 134 ? 62.83863 0.78028 124.64996 1.000 66.50264 130 SER B O 1
ATOM 2779 N N . LEU B 1 135 ? 61.70150 2.65955 125.15150 1.000 64.53805 131 LEU B N 1
ATOM 2780 C CA . LEU B 1 135 ? 62.73414 3.21416 126.01895 1.000 69.83543 131 LEU B CA 1
ATOM 2781 C C . LEU B 1 135 ? 62.53608 2.84806 127.48736 1.000 69.03812 131 LEU B C 1
ATOM 2782 O O . LEU B 1 135 ? 63.51541 2.77144 128.23819 1.000 74.04035 131 LEU B O 1
ATOM 2787 N N . GLU B 1 136 ? 61.29613 2.63437 127.92141 1.000 65.63469 132 GLU B N 1
ATOM 2788 C CA . GLU B 1 136 ? 61.00220 2.26040 129.30173 1.000 65.29846 132 GLU B CA 1
ATOM 2789 C C . GLU B 1 136 ? 60.15352 0.99784 129.31361 1.000 63.05488 132 GLU B C 1
ATOM 2790 O O . GLU B 1 136 ? 58.96798 1.04265 128.96695 1.000 61.88998 132 GLU B O 1
ATOM 2796 N N . LYS B 1 137 ? 60.73099 -0.10562 129.78606 1.000 59.96802 133 LYS B N 1
ATOM 2797 C CA . LYS B 1 137 ? 60.06075 -1.39664 129.76425 1.000 69.06650 133 LYS B CA 1
ATOM 2798 C C . LYS B 1 137 ? 59.69772 -1.89134 131.15709 1.000 73.68577 133 LYS B C 1
ATOM 2799 O O . LYS B 1 137 ? 59.23391 -3.02726 131.29832 1.000 81.88437 133 LYS B O 1
ATOM 2805 N N . ARG B 1 138 ? 59.88312 -1.07374 132.17418 1.000 59.63039 134 ARG B N 1
ATOM 2806 C CA . ARG B 1 138 ? 59.65435 -1.49368 133.55242 1.000 68.11981 134 ARG B CA 1
ATOM 2807 C C . ARG B 1 138 ? 58.71888 -0.57267 134.32265 1.000 57.96356 134 ARG B C 1
ATOM 2808 O O . ARG B 1 138 ? 57.85568 -1.05984 135.05100 1.000 63.40868 134 ARG B O 1
ATOM 2816 N N . ALA B 1 139 ? 58.82648 0.73784 134.13379 1.000 59.16372 135 ALA B N 1
ATOM 2817 C CA . ALA B 1 139 ? 58.10299 1.67614 134.97388 1.000 59.41176 135 ALA B CA 1
ATOM 2818 C C . ALA B 1 139 ? 56.61136 1.66445 134.64417 1.000 61.56696 135 ALA B C 1
ATOM 2819 O O . ALA B 1 139 ? 56.22315 1.46444 133.49092 1.000 61.95029 135 ALA B O 1
ATOM 2821 N N . PRO B 1 140 ? 55.75578 1.86365 135.64685 1.000 62.50772 136 PRO B N 1
ATOM 2822 C CA . PRO B 1 140 ? 54.31626 1.94159 135.38211 1.000 54.90794 136 PRO B CA 1
ATOM 2823 C C . PRO B 1 140 ? 53.97213 3.15843 134.53898 1.000 51.57507 136 PRO B C 1
ATOM 2824 O O . PRO B 1 140 ? 54.56962 4.22984 134.66446 1.000 46.99286 136 PRO B O 1
ATOM 2828 N N . VAL B 1 141 ? 52.97310 2.98619 133.68336 1.000 54.18146 137 VAL B N 1
ATOM 2829 C CA . VAL B 1 141 ? 52.54632 4.01691 132.74752 1.000 47.19987 137 VAL B CA 1
ATOM 2830 C C . VAL B 1 141 ? 51.08570 4.31261 133.01940 1.000 47.27457 137 VAL B C 1
ATOM 2831 O O . VAL B 1 141 ? 50.23169 3.42993 132.86839 1.000 54.07190 137 VAL B O 1
ATOM 2835 N N . VAL B 1 142 ? 50.79141 5.54765 133.40139 1.000 45.02180 138 VAL B N 1
ATOM 2836 C CA . VAL B 1 142 ? 49.41786 6.00732 133.51704 1.000 46.25696 138 VAL B CA 1
ATOM 2837 C C . VAL B 1 142 ? 49.13251 6.88707 132.30666 1.000 44.61775 138 VAL B C 1
ATOM 2838 O O . VAL B 1 142 ? 49.94871 7.74056 131.93526 1.000 46.11134 138 VAL B O 1
ATOM 2842 N N . VAL B 1 143 ? 48.02028 6.62164 131.63733 1.000 45.83183 139 VAL B N 1
ATOM 2843 C CA . VAL B 1 143 ? 47.65088 7.32778 130.41977 1.000 47.50996 139 VAL B CA 1
ATOM 2844 C C . VAL B 1 143 ? 46.47727 8.23610 130.74442 1.000 45.79229 139 VAL B C 1
ATOM 2845 O O . VAL B 1 143 ? 45.42302 7.76532 131.19372 1.000 44.48547 139 VAL B O 1
ATOM 2849 N N . LEU B 1 144 ? 46.65156 9.53202 130.50299 1.000 37.61135 140 LEU B N 1
ATOM 2850 C CA . LEU B 1 144 ? 45.58071 10.50300 130.67220 1.000 41.84054 140 LEU B CA 1
ATOM 2851 C C . LEU B 1 144 ? 45.02813 10.83866 129.29377 1.000 46.58707 140 LEU B C 1
ATOM 2852 O O . LEU B 1 144 ? 45.67199 11.54940 128.51461 1.000 45.91156 140 LEU B O 1
ATOM 2857 N N . MET B 1 145 ? 43.84175 10.32010 128.99239 1.000 50.96092 141 MET B N 1
ATOM 2858 C CA . MET B 1 145 ? 43.08297 10.77053 127.82973 1.000 46.99263 141 MET B CA 1
ATOM 2859 C C . MET B 1 145 ? 42.43494 12.09046 128.22630 1.000 49.15673 141 MET B C 1
ATOM 2860 O O . MET B 1 145 ? 41.44651 12.11821 128.96679 1.000 47.40687 141 MET B O 1
ATOM 2865 N N . ASN B 1 146 ? 43.00723 13.18783 127.74564 1.000 40.69944 142 ASN B N 1
ATOM 2866 C CA . ASN B 1 146 ? 42.67393 14.53094 128.18993 1.000 40.47821 142 ASN B CA 1
ATOM 2867 C C . ASN B 1 146 ? 41.74028 15.22147 127.19220 1.000 46.65049 142 ASN B C 1
ATOM 2868 O O . ASN B 1 146 ? 41.54684 14.76917 126.06015 1.000 49.75033 142 ASN B O 1
ATOM 2873 N N . LYS B 1 147 ? 41.13785 16.32511 127.65008 1.000 50.03084 143 LYS B N 1
ATOM 2874 C CA . LYS B 1 147 ? 40.26378 17.18641 126.84669 1.000 51.47788 143 LYS B CA 1
ATOM 2875 C C . LYS B 1 147 ? 38.95659 16.49634 126.46309 1.000 56.66194 143 LYS B C 1
ATOM 2876 O O . LYS B 1 147 ? 38.39603 16.76439 125.39732 1.000 53.71562 143 LYS B O 1
ATOM 2882 N N . ILE B 1 148 ? 38.44466 15.61286 127.32496 1.000 54.74462 144 ILE B N 1
ATOM 2883 C CA . ILE B 1 148 ? 37.19449 14.92741 127.01181 1.000 57.92455 144 ILE B CA 1
ATOM 2884 C C . ILE B 1 148 ? 36.01559 15.89221 126.97432 1.000 63.73345 144 ILE B C 1
ATOM 2885 O O . ILE B 1 148 ? 34.97765 15.57564 126.38008 1.000 65.85969 144 ILE B O 1
ATOM 2890 N N . ASP B 1 149 ? 36.15208 17.07206 127.58746 1.000 61.34642 145 ASP B N 1
ATOM 2891 C CA . ASP B 1 149 ? 35.10337 18.08352 127.50130 1.000 57.29522 145 ASP B CA 1
ATOM 2892 C C . ASP B 1 149 ? 34.85094 18.51805 126.06204 1.000 57.75643 145 ASP B C 1
ATOM 2893 O O . ASP B 1 149 ? 33.73170 18.91563 125.72506 1.000 67.26190 145 ASP B O 1
ATOM 2898 N N . LEU B 1 150 ? 35.87165 18.45863 125.20156 1.000 57.14390 146 LEU B N 1
ATOM 2899 C CA . LEU B 1 150 ? 35.68551 18.84577 123.80231 1.000 63.32364 146 LEU B CA 1
ATOM 2900 C C . LEU B 1 150 ? 34.82946 17.85264 123.03077 1.000 64.18515 146 LEU B C 1
ATOM 2901 O O . LEU B 1 150 ? 34.31106 18.20035 121.96243 1.000 66.49785 146 LEU B O 1
ATOM 2906 N N . GLU B 1 151 ? 34.67320 16.63296 123.54239 1.000 59.56063 147 GLU B N 1
ATOM 2907 C CA . GLU B 1 151 ? 33.75998 15.64800 122.98348 1.000 57.86999 147 GLU B CA 1
ATOM 2908 C C . GLU B 1 151 ? 32.40620 15.65512 123.67776 1.000 67.65916 147 GLU B C 1
ATOM 2909 O O . GLU B 1 151 ? 31.55565 14.81445 123.36769 1.000 76.20377 147 GLU B O 1
ATOM 2915 N N . GLY B 1 152 ? 32.18249 16.59557 124.59391 1.000 67.63741 148 GLY B N 1
ATOM 2916 C CA . GLY B 1 152 ? 30.96145 16.62617 125.37152 1.000 61.47987 148 GLY B CA 1
ATOM 2917 C C . GLY B 1 152 ? 30.88705 15.59918 126.47795 1.000 64.29471 148 GLY B C 1
ATOM 2918 O O . GLY B 1 152 ? 29.79037 15.28169 126.94230 1.000 77.92393 148 GLY B O 1
ATOM 2919 N N . HIS B 1 153 ? 32.01872 15.08175 126.93247 1.000 60.73483 149 HIS B N 1
ATOM 2920 C CA . HIS B 1 153 ? 32.05223 14.05340 127.95811 1.000 61.45365 149 HIS B CA 1
ATOM 2921 C C . HIS B 1 153 ? 32.47459 14.64534 129.29630 1.000 59.82116 149 HIS B C 1
ATOM 2922 O O . HIS B 1 153 ? 33.30576 15.55612 129.35241 1.000 65.98067 149 HIS B O 1
ATOM 2929 N N . THR B 1 154 ? 31.89434 14.12765 130.36374 1.000 58.49017 150 THR B N 1
ATOM 2930 C CA . THR B 1 154 ? 32.46281 14.18871 131.70235 1.000 58.20233 150 THR B CA 1
ATOM 2931 C C . THR B 1 154 ? 33.23361 12.90713 131.95645 1.000 62.65245 150 THR B C 1
ATOM 2932 O O . THR B 1 154 ? 33.15308 11.96021 131.16842 1.000 67.23302 150 THR B O 1
ATOM 2936 N N . PRO B 1 155 ? 34.01957 12.83487 133.03669 1.000 63.17049 151 PRO B N 1
ATOM 2937 C CA . PRO B 1 155 ? 34.66958 11.55285 133.35180 1.000 58.51619 151 PRO B CA 1
ATOM 2938 C C . PRO B 1 155 ? 33.69028 10.40187 133.49701 1.000 60.79781 151 PRO B C 1
ATOM 2939 O O . PRO B 1 155 ? 34.03774 9.26089 133.15893 1.000 67.65166 151 PRO B O 1
ATOM 2943 N N . GLU B 1 156 ? 32.46522 10.67467 133.96086 1.000 58.42013 152 GLU B N 1
ATOM 2944 C CA . GLU B 1 156 ? 31.48351 9.61292 134.16090 1.000 63.80470 152 GLU B CA 1
ATOM 2945 C C . GLU B 1 156 ? 30.91791 9.12255 132.83045 1.000 65.02011 152 GLU B C 1
ATOM 2946 O O . GLU B 1 156 ? 30.85940 7.91265 132.57836 1.000 64.95825 152 GLU B O 1
ATOM 2948 N N . THR B 1 157 ? 30.48695 10.04328 131.96348 1.000 66.17642 153 THR B N 1
ATOM 2949 C CA . THR B 1 157 ? 29.96223 9.61236 130.66869 1.000 68.39981 153 THR B CA 1
ATOM 2950 C C . THR B 1 157 ? 31.06980 9.06908 129.76882 1.000 66.96360 153 THR B C 1
ATOM 2951 O O . THR B 1 157 ? 30.80593 8.21299 128.91938 1.000 68.81252 153 THR B O 1
ATOM 2955 N N . ALA B 1 158 ? 32.31199 9.53004 129.94743 1.000 62.24149 154 ALA B N 1
ATOM 2956 C CA . ALA B 1 158 ? 33.41255 8.97371 129.16259 1.000 66.62157 154 ALA B CA 1
ATOM 2957 C C . ALA B 1 158 ? 33.65403 7.50853 129.50473 1.000 73.29789 154 ALA B C 1
ATOM 2958 O O . ALA B 1 158 ? 33.90307 6.69134 128.61124 1.000 72.06134 154 ALA B O 1
ATOM 2960 N N . GLU B 1 159 ? 33.57649 7.15408 130.79070 1.000 73.74218 155 GLU B N 1
ATOM 2961 C CA . GLU B 1 159 ? 33.86975 5.78246 131.18977 1.000 75.53667 155 GLU B CA 1
ATOM 2962 C C . GLU B 1 159 ? 32.84364 4.79495 130.65170 1.000 76.70660 155 GLU B C 1
ATOM 2963 O O . GLU B 1 159 ? 33.17961 3.63002 130.41276 1.000 87.33552 155 GLU B O 1
ATOM 2969 N N . ALA B 1 160 ? 31.60738 5.23385 130.42724 1.000 73.05619 156 ALA B N 1
ATOM 2970 C CA . ALA B 1 160 ? 30.57030 4.34407 129.92101 1.000 74.65631 156 ALA B CA 1
ATOM 2971 C C . ALA B 1 160 ? 30.52111 4.26908 128.39630 1.000 77.61986 156 ALA B C 1
ATOM 2972 O O . ALA B 1 160 ? 29.77761 3.44209 127.85680 1.000 87.21996 156 ALA B O 1
ATOM 2974 N N . ASP B 1 161 ? 31.29103 5.09683 127.69129 1.000 70.10026 157 ASP B N 1
ATOM 2975 C CA . ASP B 1 161 ? 31.26801 5.12486 126.22788 1.000 77.48066 157 ASP B CA 1
ATOM 2976 C C . ASP B 1 161 ? 32.29150 4.12523 125.68631 1.000 79.19342 157 ASP B C 1
ATOM 2977 O O . ASP B 1 161 ? 33.31543 4.48117 125.09940 1.000 79.09837 157 ASP B O 1
ATOM 2982 N N . TYR B 1 162 ? 31.97682 2.84020 125.87799 1.000 83.33208 158 TYR B N 1
ATOM 2983 C CA . TYR B 1 162 ? 32.93940 1.79109 125.55493 1.000 87.02666 158 TYR B CA 1
ATOM 2984 C C . TYR B 1 162 ? 33.31064 1.80120 124.07998 1.000 90.65536 158 TYR B C 1
ATOM 2985 O O . TYR B 1 162 ? 34.45310 1.48743 123.72727 1.000 88.90337 158 TYR B O 1
ATOM 2994 N N . GLN B 1 163 ? 32.37335 2.19622 123.21705 1.000 91.81343 159 GLN B N 1
ATOM 2995 C CA . GLN B 1 163 ? 32.65079 2.30957 121.78866 1.000 92.72025 159 GLN B CA 1
ATOM 2996 C C . GLN B 1 163 ? 33.75673 3.32493 121.52518 1.000 85.81057 159 GLN B C 1
ATOM 2997 O O . GLN B 1 163 ? 34.67225 3.07716 120.73342 1.000 82.27529 159 GLN B O 1
ATOM 3003 N N . TRP B 1 164 ? 33.67006 4.48824 122.16886 1.000 82.22364 160 TRP B N 1
ATOM 3004 C CA . TRP B 1 164 ? 34.67336 5.53240 121.99143 1.000 77.83424 160 TRP B CA 1
ATOM 3005 C C . TRP B 1 164 ? 35.99556 5.14549 122.64310 1.000 81.41781 160 TRP B C 1
ATOM 3006 O O . TRP B 1 164 ? 37.06959 5.46287 122.11989 1.000 83.26238 160 TRP B O 1
ATOM 3017 N N . LYS B 1 165 ? 35.93490 4.46472 123.79041 1.000 77.31458 161 LYS B N 1
ATOM 3018 C CA . LYS B 1 165 ? 37.15141 3.99679 124.44547 1.000 72.94102 161 LYS B CA 1
ATOM 3019 C C . LYS B 1 165 ? 37.89321 2.98025 123.58321 1.000 77.05274 161 LYS B C 1
ATOM 3020 O O . LYS B 1 165 ? 39.12556 3.01170 123.49850 1.000 75.57349 161 LYS B O 1
ATOM 3026 N N . SER B 1 166 ? 37.16308 2.06260 122.94370 1.000 79.12938 162 SER B N 1
ATOM 3027 C CA . SER B 1 166 ? 37.80491 1.10897 122.04090 1.000 77.74252 162 SER B CA 1
ATOM 3028 C C . SER B 1 166 ? 38.40634 1.81122 120.83189 1.000 83.76126 162 SER B C 1
ATOM 3029 O O . SER B 1 166 ? 39.48739 1.43743 120.36165 1.000 84.02693 162 SER B O 1
ATOM 3032 N N . TRP B 1 167 ? 37.70895 2.81574 120.30223 1.000 85.25860 163 TRP B N 1
ATOM 3033 C CA . TRP B 1 167 ? 38.22003 3.53852 119.14458 1.000 79.81297 163 TRP B CA 1
ATOM 3034 C C . TRP B 1 167 ? 39.50330 4.28967 119.47896 1.000 78.74492 163 TRP B C 1
ATOM 3035 O O . TRP B 1 167 ? 40.44426 4.30657 118.67687 1.000 77.03774 163 TRP B O 1
ATOM 3046 N N . LEU B 1 168 ? 39.56980 4.90267 120.66564 1.000 73.97376 164 LEU B N 1
ATOM 3047 C CA . LEU B 1 168 ? 40.79187 5.59480 121.06567 1.000 69.47079 164 LEU B CA 1
ATOM 3048 C C . LEU B 1 168 ? 41.96176 4.62748 121.17582 1.000 71.92612 164 LEU B C 1
ATOM 3049 O O . LEU B 1 168 ? 43.07454 4.93029 120.72615 1.000 73.21388 164 LEU B O 1
ATOM 3054 N N . SER B 1 169 ? 41.72972 3.45777 121.77416 1.000 70.36758 165 SER B N 1
ATOM 3055 C CA . SER B 1 169 ? 42.79036 2.46389 121.88040 1.000 71.41292 165 SER B CA 1
ATOM 3056 C C . SER B 1 169 ? 43.22866 1.98235 120.50654 1.000 73.69935 165 SER B C 1
ATOM 3057 O O . SER B 1 169 ? 44.42446 1.78784 120.26247 1.000 77.38953 165 SER B O 1
ATOM 3060 N N . GLN B 1 170 ? 42.27273 1.79611 119.59319 1.000 78.34887 166 GLN B N 1
ATOM 3061 C CA . GLN B 1 170 ? 42.59522 1.32304 118.24840 1.000 76.10307 166 GLN B CA 1
ATOM 3062 C C . GLN B 1 170 ? 43.44973 2.33187 117.48796 1.000 73.84253 166 GLN B C 1
ATOM 3063 O O . GLN B 1 170 ? 44.38397 1.95032 116.77694 1.000 78.82313 166 GLN B O 1
ATOM 3069 N N . GLU B 1 171 ? 43.15735 3.62602 117.63881 1.000 75.08091 167 GLU B N 1
ATOM 3070 C CA . GLU B 1 171 ? 43.82887 4.64761 116.84092 1.000 73.98362 167 GLU B CA 1
ATOM 3071 C C . GLU B 1 171 ? 45.17784 5.06949 117.41566 1.000 71.83866 167 GLU B C 1
ATOM 3072 O O . GLU B 1 171 ? 46.04160 5.52712 116.66133 1.000 72.61615 167 GLU B O 1
ATOM 3078 N N . THR B 1 172 ? 45.38168 4.94744 118.72993 1.000 69.17165 168 THR B N 1
ATOM 3079 C CA . THR B 1 172 ? 46.64438 5.34203 119.34407 1.000 65.03238 168 THR B CA 1
ATOM 3080 C C . THR B 1 172 ? 47.54097 4.16245 119.70490 1.000 67.22858 168 THR B C 1
ATOM 3081 O O . THR B 1 172 ? 48.72286 4.37202 119.99541 1.000 68.54015 168 THR B O 1
ATOM 3085 N N . GLY B 1 173 ? 47.02430 2.93702 119.67617 1.000 69.32897 169 GLY B N 1
ATOM 3086 C CA . GLY B 1 173 ? 47.77835 1.77944 120.10775 1.000 66.97238 169 GLY B CA 1
ATOM 3087 C C . GLY B 1 173 ? 47.88994 1.61243 121.60725 1.000 67.14526 169 GLY B C 1
ATOM 3088 O O . GLY B 1 173 ? 48.55074 0.67056 122.06134 1.000 76.32374 169 GLY B O 1
ATOM 3089 N N . ILE B 1 174 ? 47.26007 2.48222 122.38709 1.000 62.37934 170 ILE B N 1
ATOM 3090 C CA . ILE B 1 174 ? 47.34736 2.44569 123.84138 1.000 62.34352 170 ILE B CA 1
ATOM 3091 C C . ILE B 1 174 ? 46.30196 1.47475 124.37478 1.000 65.65255 170 ILE B C 1
ATOM 3092 O O . ILE B 1 174 ? 45.10268 1.65171 124.13860 1.000 70.02998 170 ILE B O 1
ATOM 3097 N N . GLU B 1 175 ? 46.75396 0.45177 125.09848 1.000 62.38709 171 GLU B N 1
ATOM 3098 C CA . GLU B 1 175 ? 45.86926 -0.54348 125.68641 1.000 66.39251 171 GLU B CA 1
ATOM 3099 C C . GLU B 1 175 ? 46.16695 -0.69341 127.17148 1.000 67.60502 171 GLU B C 1
ATOM 3100 O O . GLU B 1 175 ? 47.28559 -0.43932 127.62620 1.000 69.81366 171 GLU B O 1
ATOM 3102 N N . ASN B 1 176 ? 45.14969 -1.10687 127.92378 1.000 69.39986 172 ASN B N 1
ATOM 3103 C CA . ASN B 1 176 ? 45.30697 -1.31205 129.35393 1.000 68.89487 172 ASN B CA 1
ATOM 3104 C C . ASN B 1 176 ? 46.04821 -2.61377 129.62667 1.000 69.25576 172 ASN B C 1
ATOM 3105 O O . ASN B 1 176 ? 45.90151 -3.60244 128.90620 1.000 73.81082 172 ASN B O 1
ATOM 3110 N N . GLN B 1 177 ? 46.84416 -2.60486 130.69634 1.000 69.62765 173 GLN B N 1
ATOM 3111 C CA . GLN B 1 177 ? 47.50850 -3.79722 131.21447 1.000 73.64298 173 GLN B CA 1
ATOM 3112 C C . GLN B 1 177 ? 47.57654 -3.60115 132.73190 1.000 76.64176 173 GLN B C 1
ATOM 3113 O O . GLN B 1 177 ? 48.57238 -3.14409 133.29110 1.000 76.70716 173 GLN B O 1
ATOM 3119 N N . GLU B 1 178 ? 46.48427 -3.93736 133.40859 1.000 81.29240 174 GLU B N 1
ATOM 3120 C CA . GLU B 1 178 ? 46.33726 -3.60497 134.81911 1.000 84.65409 174 GLU B CA 1
ATOM 3121 C C . GLU B 1 178 ? 46.82603 -4.69666 135.76144 1.000 87.22890 174 GLU B C 1
ATOM 3122 O O . GLU B 1 178 ? 46.73193 -4.52127 136.97931 1.000 88.88276 174 GLU B O 1
ATOM 3128 N N . ASP B 1 179 ? 47.35340 -5.80665 135.24421 1.000 89.97501 175 ASP B N 1
ATOM 3129 C CA . ASP B 1 179 ? 47.82676 -6.88725 136.10081 1.000 93.78356 175 ASP B CA 1
ATOM 3130 C C . ASP B 1 179 ? 49.31986 -6.72205 136.34992 1.000 94.57628 175 ASP B C 1
ATOM 3131 O O . ASP B 1 179 ? 50.11657 -6.92266 135.41979 1.000 95.86096 175 ASP B O 1
ATOM 3136 N N . PRO B 1 180 ? 49.74885 -6.38040 137.56874 1.000 92.36611 176 PRO B N 1
ATOM 3137 C CA . PRO B 1 180 ? 51.19211 -6.24645 137.82402 1.000 89.66085 176 PRO B CA 1
ATOM 3138 C C . PRO B 1 180 ? 51.93370 -7.56663 137.79990 1.000 99.33397 176 PRO B C 1
ATOM 3139 O O . PRO B 1 180 ? 53.15677 -7.56395 137.61883 1.000 102.02556 176 PRO B O 1
ATOM 3143 N N . GLU B 1 181 ? 51.23964 -8.69329 137.97407 1.000 107.24427 177 GLU B N 1
ATOM 3144 C CA . GLU B 1 181 ? 51.90006 -9.98680 137.84748 1.000 109.85665 177 GLU B CA 1
ATOM 3145 C C . GLU B 1 181 ? 52.30658 -10.26839 136.40617 1.000 110.76147 177 GLU B C 1
ATOM 3146 O O . GLU B 1 181 ? 53.25943 -11.01771 136.16922 1.000 120.47210 177 GLU B O 1
ATOM 3148 N N . ARG B 1 182 ? 51.60505 -9.68368 135.43744 1.000 103.01230 178 ARG B N 1
ATOM 3149 C CA . ARG B 1 182 ? 51.86199 -9.92380 134.02419 1.000 99.16969 178 ARG B CA 1
ATOM 3150 C C . ARG B 1 182 ? 52.91160 -8.98530 133.43129 1.000 96.85411 178 ARG B C 1
ATOM 3151 O O . ARG B 1 182 ? 53.06539 -8.95078 132.20641 1.000 91.91954 178 ARG B O 1
ATOM 3153 N N . GLY B 1 183 ? 53.62781 -8.22287 134.25869 1.000 94.68724 179 GLY B N 1
ATOM 3154 C CA . GLY B 1 183 ? 54.70907 -7.38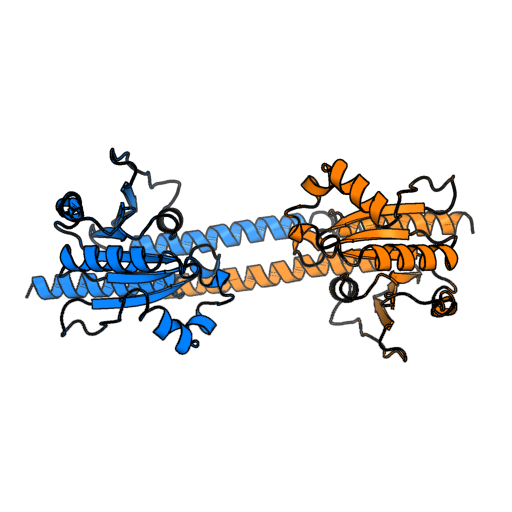255 133.76806 1.000 89.70114 179 GLY B CA 1
ATOM 3155 C C . GLY B 1 183 ? 54.46979 -5.89191 133.91986 1.000 87.00900 179 GLY B C 1
ATOM 3156 O O . GLY B 1 183 ? 53.87182 -5.45405 134.90665 1.000 88.34445 179 GLY B O 1
ATOM 3157 N N . GLN B 1 184 ? 54.92822 -5.10079 132.94909 1.000 81.70534 180 GLN B N 1
ATOM 3158 C CA . GLN B 1 184 ? 54.71445 -3.65921 132.99484 1.000 71.56758 180 GLN B CA 1
ATOM 3159 C C . GLN B 1 184 ? 53.22554 -3.34046 132.94333 1.000 72.28736 180 GLN B C 1
ATOM 3160 O O . GLN B 1 184 ? 52.46630 -3.96876 132.20139 1.000 76.31226 180 GLN B O 1
ATOM 3166 N N . VAL B 1 185 ? 52.80677 -2.35016 133.73174 1.000 65.53432 181 VAL B N 1
ATOM 3167 C CA . VAL B 1 185 ? 51.39350 -2.02404 133.86420 1.000 56.79704 181 VAL B CA 1
ATOM 3168 C C . VAL B 1 185 ? 51.08631 -0.71597 133.15461 1.000 54.30495 181 VAL B C 1
ATOM 3169 O O . VAL B 1 185 ? 51.90349 0.21194 133.11018 1.000 55.39461 181 VAL B O 1
ATOM 3173 N N . VAL B 1 186 ? 49.87574 -0.65190 132.60689 1.000 51.03036 182 VAL B N 1
ATOM 3174 C CA . VAL B 1 186 ? 49.34652 0.52410 131.92753 1.000 54.17809 182 VAL B CA 1
ATOM 3175 C C . VAL B 1 186 ? 47.89349 0.67168 132.34957 1.000 52.05649 182 VAL B C 1
ATOM 3176 O O . VAL B 1 186 ? 47.16114 -0.32105 132.40751 1.000 66.29870 182 VAL B O 1
ATOM 3180 N N . LYS B 1 187 ? 47.48176 1.89223 132.68241 1.000 49.14674 183 LYS B N 1
ATOM 3181 C CA . LYS B 1 187 ? 46.08068 2.16232 132.98487 1.000 50.84699 183 LYS B CA 1
ATOM 3182 C C . LYS B 1 187 ? 45.67328 3.49282 132.37169 1.000 44.23231 183 LYS B C 1
ATOM 3183 O O . LYS B 1 187 ? 46.39853 4.48440 132.49383 1.000 49.11670 183 LYS B O 1
ATOM 3189 N N . ILE B 1 188 ? 44.51302 3.50907 131.72264 1.000 41.84295 184 ILE B N 1
ATOM 3190 C CA . ILE B 1 188 ? 43.99983 4.68762 131.02890 1.000 48.97125 184 ILE B CA 1
ATOM 3191 C C . ILE B 1 188 ? 42.95924 5.37283 131.91191 1.000 52.98515 184 ILE B C 1
ATOM 3192 O O . ILE B 1 188 ? 42.06215 4.71524 132.45120 1.000 51.21243 184 ILE B O 1
ATOM 3197 N N . PHE B 1 189 ? 43.07063 6.69261 132.05078 1.000 49.29954 185 PHE B N 1
ATOM 3198 C CA . PHE B 1 189 ? 42.09671 7.51615 132.75572 1.000 44.50808 185 PHE B CA 1
ATOM 3199 C C . PHE B 1 189 ? 41.60715 8.61302 131.81988 1.000 49.06650 185 PHE B C 1
ATOM 3200 O O . PHE B 1 189 ? 42.35798 9.10808 130.97539 1.000 54.20303 185 PHE B O 1
ATOM 3208 N N . TYR B 1 190 ? 40.34623 8.99804 131.98374 1.000 48.18315 186 TYR B N 1
ATOM 3209 C CA . TYR B 1 190 ? 39.69349 9.98890 131.13548 1.000 47.85350 186 TYR B CA 1
ATOM 3210 C C . TYR B 1 190 ? 39.40029 11.23382 131.96683 1.000 50.51733 186 TYR B C 1
ATOM 3211 O O . TYR B 1 190 ? 38.61729 11.17475 132.92069 1.000 55.86264 186 TYR B O 1
ATOM 3220 N N . VAL B 1 191 ? 40.00672 12.36313 131.58292 1.000 48.51101 187 VAL B N 1
ATOM 3221 C CA . VAL B 1 191 ? 40.06955 13.56290 132.41096 1.000 46.88290 187 VAL B CA 1
ATOM 3222 C C . VAL B 1 191 ? 39.84745 14.80841 131.56053 1.000 48.84479 187 VAL B C 1
ATOM 3223 O O . VAL B 1 191 ? 39.98182 14.79120 130.33588 1.000 53.36794 187 VAL B O 1
ATOM 3227 N N . THR B 1 192 ? 39.51916 15.90621 132.24014 1.000 53.74065 188 THR B N 1
ATOM 3228 C CA . THR B 1 192 ? 39.59938 17.25969 131.68889 1.000 52.94376 188 THR B CA 1
ATOM 3229 C C . THR B 1 192 ? 40.48621 18.05022 132.64617 1.000 48.34865 188 THR B C 1
ATOM 3230 O O . THR B 1 192 ? 40.02316 18.48559 133.70753 1.000 54.86439 188 THR B O 1
ATOM 3234 N N . ILE B 1 193 ? 41.75401 18.23701 132.26635 1.000 43.94528 189 ILE B N 1
ATOM 3235 C CA . ILE B 1 193 ? 42.74755 18.78023 133.18987 1.000 49.05790 189 ILE B CA 1
ATOM 3236 C C . ILE B 1 193 ? 42.46707 20.24029 133.53882 1.000 52.33867 189 ILE B C 1
ATOM 3237 O O . ILE B 1 193 ? 42.78975 20.69175 134.64516 1.000 51.80737 189 ILE B O 1
ATOM 3242 N N . THR B 1 194 ? 41.85410 20.99812 132.62938 1.000 52.72868 190 THR B N 1
ATOM 3243 C CA . THR B 1 194 ? 41.59001 22.40871 132.88932 1.000 54.31680 190 THR B CA 1
ATOM 3244 C C . THR B 1 194 ? 40.34827 22.64710 133.73743 1.000 60.90399 190 THR B C 1
ATOM 3245 O O . THR B 1 194 ? 40.14242 23.77506 134.19120 1.000 63.51727 190 THR B O 1
ATOM 3249 N N . SER B 1 195 ? 39.53106 21.62829 133.97838 1.000 59.07880 191 SER B N 1
ATOM 3250 C CA . SER B 1 195 ? 38.32687 21.83036 134.76649 1.000 65.05910 191 SER B CA 1
ATOM 3251 C C . SER B 1 195 ? 38.67004 21.97935 136.24543 1.000 61.54130 191 SER B C 1
ATOM 3252 O O . SER B 1 195 ? 39.71928 21.53249 136.71955 1.000 61.00076 191 SER B O 1
ATOM 3255 N N . GLY B 1 196 ? 37.77284 22.64417 136.97479 1.000 65.47802 192 GLY B N 1
ATOM 3256 C CA . GLY B 1 196 ? 37.97805 22.80028 138.40179 1.000 60.28601 192 GLY B CA 1
ATOM 3257 C C . GLY B 1 196 ? 37.81575 21.49748 139.15327 1.000 60.71763 192 GLY B C 1
ATOM 3258 O O . GLY B 1 196 ? 38.55354 21.23150 140.10537 1.000 59.37805 192 GLY B O 1
ATOM 3259 N N . SER B 1 197 ? 36.89446 20.64381 138.70106 1.000 62.23895 193 SER B N 1
ATOM 3260 C CA . SER B 1 197 ? 36.69954 19.33911 139.31833 1.000 56.69130 193 SER B CA 1
ATOM 3261 C C . SER B 1 197 ? 37.90988 18.43236 139.14590 1.000 54.63074 193 SER B C 1
ATOM 3262 O O . SER B 1 197 ? 38.00819 17.41302 139.83585 1.000 61.67400 193 SER B O 1
ATOM 3265 N N . ALA B 1 198 ? 38.82664 18.76937 138.23478 1.000 54.04359 194 ALA B N 1
ATOM 3266 C CA . ALA B 1 198 ? 40.07353 18.02465 138.12821 1.000 49.53026 194 ALA B CA 1
ATOM 3267 C C . ALA B 1 198 ? 40.92032 18.16041 139.39027 1.000 47.84122 194 ALA B C 1
ATOM 3268 O O . ALA B 1 198 ? 41.85392 17.37238 139.58852 1.000 41.81654 194 ALA B O 1
ATOM 3270 N N . ASN B 1 199 ? 40.61081 19.14447 140.24395 1.000 44.55017 195 ASN B N 1
ATOM 3271 C CA . ASN B 1 199 ? 41.26051 19.30908 141.53708 1.000 49.26086 195 ASN B CA 1
ATOM 3272 C C . ASN B 1 199 ? 40.68881 18.39768 142.61293 1.000 48.72504 195 ASN B C 1
ATOM 3273 O O . ASN B 1 199 ? 41.23831 18.35735 143.71734 1.000 51.74044 195 ASN B O 1
ATOM 3278 N N . SER B 1 200 ? 39.62938 17.65267 142.31959 1.000 47.76513 196 SER B N 1
ATOM 3279 C CA . SER B 1 200 ? 39.04119 16.77487 143.31981 1.000 47.40441 196 SER B CA 1
ATOM 3280 C C . SER B 1 200 ? 39.97315 15.61144 143.61944 1.000 44.40095 196 SER B C 1
ATOM 3281 O O . SER B 1 200 ? 40.39613 14.89035 142.70906 1.000 49.41327 196 SER B O 1
ATOM 3284 N N . ILE B 1 201 ? 40.29541 15.42280 144.90576 1.000 48.25191 197 ILE B N 1
ATOM 3285 C CA . ILE B 1 201 ? 41.18607 14.33182 145.29622 1.000 45.91582 197 ILE B CA 1
ATOM 3286 C C . ILE B 1 201 ? 40.48894 12.98199 145.27270 1.000 53.00829 197 ILE B C 1
ATOM 3287 O O . ILE B 1 201 ? 41.09964 11.97699 145.65579 1.000 54.04003 197 ILE B O 1
ATOM 3292 N N . THR B 1 202 ? 39.22751 12.92589 144.84512 1.000 56.16444 198 THR B N 1
ATOM 3293 C CA . THR B 1 202 ? 38.56047 11.67191 144.52697 1.000 59.08655 198 THR B CA 1
ATOM 3294 C C . THR B 1 202 ? 38.21192 11.56441 143.04827 1.000 58.70811 198 THR B C 1
ATOM 3295 O O . THR B 1 202 ? 37.54533 10.60565 142.64843 1.000 59.87962 198 THR B O 1
ATOM 3299 N N . GLY B 1 203 ? 38.63258 12.52354 142.23633 1.000 56.51723 199 GLY B N 1
ATOM 3300 C CA . GLY B 1 203 ? 38.38454 12.49623 140.81559 1.000 57.03401 199 GLY B CA 1
ATOM 3301 C C . GLY B 1 203 ? 39.38029 11.63959 140.06764 1.000 55.62128 199 GLY B C 1
ATOM 3302 O O . GLY B 1 203 ? 40.40419 11.18367 140.60266 1.000 51.27825 199 GLY B O 1
ATOM 3303 N N . PRO B 1 204 ? 39.07850 11.40629 138.78654 1.000 57.11215 200 PRO B N 1
ATOM 3304 C CA . PRO B 1 204 ? 39.95995 10.55700 137.96075 1.000 49.80276 200 PRO B CA 1
ATOM 3305 C C . PRO B 1 204 ? 41.40572 11.01853 137.92180 1.000 45.53358 200 PRO B C 1
ATOM 3306 O O . PRO B 1 204 ? 42.31625 10.18462 138.02076 1.000 47.79013 200 PRO B O 1
ATOM 3310 N N . LEU B 1 205 ? 41.65029 12.32091 137.77310 1.000 47.85367 201 LEU B N 1
ATOM 3311 C CA . LEU B 1 205 ? 43.02686 12.80792 137.75771 1.000 42.41722 201 LEU B CA 1
ATOM 3312 C C . LEU B 1 205 ? 43.76049 12.41225 139.03281 1.000 44.65457 201 LEU B C 1
ATOM 3313 O O . LEU B 1 205 ? 44.87731 11.88401 138.98264 1.000 49.88393 201 LEU B O 1
ATOM 3318 N N . ALA B 1 206 ? 43.12890 12.62605 140.19254 1.000 43.92802 202 ALA B N 1
ATOM 3319 C CA . ALA B 1 206 ? 43.77619 12.26399 141.44969 1.000 43.01230 202 ALA B CA 1
ATOM 3320 C C . ALA B 1 206 ? 43.87705 10.75724 141.61136 1.000 42.36025 202 ALA B C 1
ATOM 3321 O O . ALA B 1 206 ? 44.83749 10.26544 142.21419 1.000 49.77800 202 ALA B O 1
ATOM 3323 N N . ARG B 1 207 ? 42.88821 10.00906 141.11254 1.000 38.93459 203 ARG B N 1
ATOM 3324 C CA . ARG B 1 207 ? 42.98276 8.55521 141.17864 1.000 39.69935 203 ARG B CA 1
ATOM 3325 C C . ARG B 1 207 ? 44.08321 8.01498 140.26588 1.000 48.43106 203 ARG B C 1
ATOM 3326 O O . ARG B 1 207 ? 44.65763 6.95882 140.55809 1.000 52.91748 203 ARG B O 1
ATOM 3334 N N . ALA B 1 208 ? 44.39793 8.71654 139.16876 1.000 51.01321 204 ALA B N 1
ATOM 3335 C CA . ALA B 1 208 ? 45.50116 8.27294 138.32036 1.000 51.12316 204 ALA B CA 1
ATOM 3336 C C . ALA B 1 208 ? 46.82679 8.35806 139.06432 1.000 50.43362 204 ALA B C 1
ATOM 3337 O O . ALA B 1 208 ? 47.64757 7.43302 138.99468 1.000 51.19769 204 ALA B O 1
ATOM 3339 N N . PHE B 1 209 ? 47.04130 9.44232 139.81231 1.000 45.98117 205 PHE B N 1
ATOM 3340 C CA . PHE B 1 209 ? 48.28863 9.56526 140.55836 1.000 42.83380 205 PHE B CA 1
ATOM 3341 C C . PHE B 1 209 ? 48.35362 8.57754 141.71857 1.000 50.48326 205 PHE B C 1
ATOM 3342 O O . PHE B 1 209 ? 49.42270 8.02381 142.00388 1.000 50.13239 205 PHE B O 1
ATOM 3350 N N . LYS B 1 210 ? 47.22294 8.32178 142.38449 1.000 55.55843 206 LYS B N 1
ATOM 3351 C CA . LYS B 1 210 ? 47.22506 7.33432 143.46021 1.000 56.63628 206 LYS B CA 1
ATOM 3352 C C . LYS B 1 210 ? 47.50451 5.94039 142.90992 1.000 55.51593 206 LYS B C 1
ATOM 3353 O O . LYS B 1 210 ? 48.19452 5.13806 143.55148 1.000 52.15439 206 LYS B O 1
ATOM 3355 N N . TRP B 1 211 ? 46.97391 5.63339 141.72256 1.000 46.13238 207 TRP B N 1
ATOM 3356 C CA . TRP B 1 211 ? 47.27396 4.35223 141.08828 1.000 50.29531 207 TRP B CA 1
ATOM 3357 C C . TRP B 1 211 ? 48.74947 4.25267 140.71811 1.000 47.39557 207 TRP B C 1
ATOM 3358 O O . TRP B 1 211 ? 49.37318 3.19993 140.89793 1.000 49.88990 207 TRP B O 1
ATOM 3369 N N . LEU B 1 212 ? 49.31625 5.33220 140.17865 1.000 46.99943 208 LEU B N 1
ATOM 3370 C CA . LEU B 1 212 ? 50.72368 5.31733 139.80127 1.000 52.34766 208 LEU B CA 1
ATOM 3371 C C . LEU B 1 212 ? 51.61207 5.12748 141.02152 1.000 57.40903 208 LEU B C 1
ATOM 3372 O O . LEU B 1 212 ? 52.55485 4.32783 140.99625 1.000 68.06898 208 LEU B O 1
ATOM 3377 N N . GLU B 1 213 ? 51.31517 5.83836 142.10722 1.000 56.09098 209 GLU B N 1
ATOM 3378 C CA . GLU B 1 213 ? 52.11179 5.69478 143.32177 1.000 59.39231 209 GLU B CA 1
ATOM 3379 C C . GLU B 1 213 ? 52.01683 4.27928 143.87745 1.000 60.92072 209 GLU B C 1
ATOM 3380 O O . GLU B 1 213 ? 53.00789 3.73384 144.37842 1.000 70.62717 209 GLU B O 1
ATOM 3386 N N . ALA B 1 214 ? 50.82331 3.68097 143.83701 1.000 53.04097 210 ALA B N 1
ATOM 3387 C CA . ALA B 1 214 ? 50.67556 2.30560 144.30882 1.000 59.91522 210 ALA B CA 1
ATOM 3388 C C . ALA B 1 214 ? 51.50373 1.33878 143.46949 1.000 67.88323 210 ALA B C 1
ATOM 3389 O O . ALA B 1 214 ? 52.05451 0.36423 143.99514 1.000 72.96239 210 ALA B O 1
ATOM 3391 N N . MET B 1 215 ? 51.59159 1.58316 142.15865 1.000 64.98676 211 MET B N 1
ATOM 3392 C CA . MET B 1 215 ? 52.40332 0.72233 141.30248 1.000 61.35964 211 MET B CA 1
ATOM 3393 C C . MET B 1 215 ? 53.89286 0.93635 141.54775 1.000 58.26413 211 MET B C 1
ATOM 3394 O O . MET B 1 215 ? 54.67596 -0.01859 141.49737 1.000 58.58491 211 MET B O 1
ATOM 3399 N N . ILE B 1 216 ? 54.30734 2.17933 141.81141 1.000 59.14459 212 ILE B N 1
ATOM 3400 C CA . ILE B 1 216 ? 55.71019 2.42985 142.13679 1.000 60.96786 212 ILE B CA 1
ATOM 3401 C C . ILE B 1 216 ? 56.08472 1.72970 143.43252 1.000 63.30585 212 ILE B C 1
ATOM 3402 O O . ILE B 1 216 ? 57.19511 1.20227 143.57105 1.000 68.88205 212 ILE B O 1
ATOM 3407 N N . THR B 1 217 ? 55.15992 1.70445 144.39755 1.000 67.95115 213 THR B N 1
ATOM 3408 C CA . THR B 1 217 ? 55.40173 1.00744 145.65903 1.000 72.69057 213 THR B CA 1
ATOM 3409 C C . THR B 1 217 ? 55.43413 -0.50713 145.47045 1.000 76.55753 213 THR B C 1
ATOM 3410 O O . THR B 1 217 ? 56.23108 -1.20217 146.11479 1.000 78.64921 213 THR B O 1
ATOM 3414 N N . TYR B 1 218 ? 54.56902 -1.03821 144.60065 1.000 77.10971 214 TYR B N 1
ATOM 3415 C CA . TYR B 1 218 ? 54.60550 -2.46600 144.29845 1.000 81.58452 214 TYR B CA 1
ATOM 3416 C C . TYR B 1 218 ? 55.94595 -2.85981 143.68700 1.000 93.42075 214 TYR B C 1
ATOM 3417 O O . TYR B 1 218 ? 56.54077 -3.87255 144.07624 1.000 100.76578 214 TYR B O 1
ATOM 3426 N N . ASN B 1 219 ? 56.44635 -2.05489 142.74372 1.000 96.70409 215 ASN B N 1
ATOM 3427 C CA . ASN B 1 219 ? 57.73824 -2.33151 142.12127 1.000 100.89585 215 ASN B CA 1
ATOM 3428 C C . ASN B 1 219 ? 58.86242 -2.29376 143.14949 1.000 101.95190 215 ASN B C 1
ATOM 3429 O O . ASN B 1 219 ? 59.72831 -3.17760 143.17596 1.000 108.30077 215 ASN B O 1
ATOM 3434 N N . ASN B 1 220 ? 58.85558 -1.27595 144.01607 1.000 92.69648 216 ASN B N 1
ATOM 3435 C CA . ASN B 1 220 ? 59.92063 -1.12139 145.00153 1.000 91.50324 216 ASN B CA 1
ATOM 3436 C C . ASN B 1 220 ? 59.92715 -2.26138 146.00842 1.000 94.42291 216 ASN B C 1
ATOM 3437 O O . ASN B 1 220 ? 60.97761 -2.56678 146.58306 1.000 97.94355 216 ASN B O 1
ATOM 3442 N N . LYS B 1 221 ? 58.77839 -2.90793 146.22852 1.000 96.45956 217 LYS B N 1
ATOM 3443 C CA . LYS B 1 221 ? 58.74772 -4.04361 147.14330 1.000 99.01750 217 LYS B CA 1
ATOM 3444 C C . LYS B 1 221 ? 59.49567 -5.23967 146.56805 1.000 117.42507 217 LYS B C 1
ATOM 3445 O O . LYS B 1 221 ? 60.06107 -6.03464 147.32775 1.000 123.41099 217 LYS B O 1
ATOM 3447 N N . LYS B 1 222 ? 59.51124 -5.39014 145.23963 1.000 125.42392 218 LYS B N 1
ATOM 3448 C CA . LYS B 1 222 ? 60.28220 -6.47240 144.63488 1.000 135.82019 218 LYS B CA 1
ATOM 3449 C C . LYS B 1 222 ? 61.77517 -6.15626 144.61861 1.000 139.51371 218 LYS B C 1
ATOM 3450 O O . LYS B 1 222 ? 62.60332 -7.05011 144.82927 1.000 147.92409 218 LYS B O 1
ATOM 3452 N N . GLU B 1 223 ? 62.13437 -4.89740 144.37647 1.000 131.17237 219 GLU B N 1
ATOM 3453 C CA . GLU B 1 223 ? 63.53167 -4.47033 144.38652 1.000 125.03335 219 GLU B CA 1
ATOM 3454 C C . GLU B 1 223 ? 64.05898 -4.30687 145.81022 1.000 123.31859 219 GLU B C 1
ATOM 3455 O O . GLU B 1 223 ? 64.22431 -5.28281 146.53949 1.000 127.99952 219 GLU B O 1
#

Solvent-accessible surface area: 21790 Å² total; per-residue (Å²): 80,95,161,30,83,93,76,7,95,151,21,32,86,63,47,52,129,25,51,102,93,44,64,95,6,0,25,65,35,0,55,85,35,6,73,60,81,9,24,0,1,0,0,0,8,67,100,0,12,7,77,58,0,0,66,37,0,28,10,116,103,101,10,101,72,96,118,46,175,90,127,32,11,34,50,0,76,0,44,47,0,68,0,26,4,0,51,15,46,19,83,83,100,67,19,116,67,40,125,95,68,17,76,119,16,48,0,0,0,0,1,1,13,1,87,42,60,155,58,7,101,60,4,92,52,0,10,59,26,0,60,68,42,16,156,69,4,1,0,1,0,0,0,5,44,0,70,90,75,68,34,75,51,76,69,0,98,78,42,164,133,31,49,77,95,0,31,124,64,1,36,0,65,78,54,83,77,34,80,72,43,44,8,9,58,14,13,12,1,14,1,102,38,51,76,9,2,21,13,72,9,23,0,0,119,1,2,41,31,0,41,57,24,10,71,83,52,81,54,116,92,90,198,96,99,42,77,98,39,45,94,56,3,62,145,15,32,99,36,80,66,97,27,49,67,89,43,67,90,14,0,21,86,29,0,59,73,36,6,74,61,88,8,20,0,0,0,0,0,7,63,100,0,14,7,78,56,0,0,67,38,0,33,20,116,102,96,6,103,76,87,137,50,111,85,129,31,9,33,40,0,70,0,45,46,1,73,0,23,4,0,51,21,35,34,169,73,111,57,115,85,69,37,140,121,74,15,190,88,1,42,0,0,1,0,1,0,12,3,92,44,66,152,53,6,119,46,5,72,35,5,8,102,25,1,52,34,27,9,151,126,0,1,0,1,0,0,0,6,43,0,69,93,76,69,31,74,50,78,70,0,96,79,46,166,139,27,48,76,95,0,32,120,62,0,38,0,65,78,54,84,76,46,90,72,44,46,6,10,52,13,16,11,1,16,1,103,35,51,78,9,5,19,32,88,9,24,2,0,121,1,1,42,34,0,39,57,22,9,74,120,48,86,88,94,122

Sequence (446 aa):
GSMLDNIQEYLGVVKAKLTEFYEKVFQNFVKSLFGKPSSILFLGIDNAGKTTLVNKLKSDSTDVYMPTHHPSTSYIEIGNLKAQVIDLGGHTAARLAWRDYFYDCHGIVFIVDVHDVERFQEVREAYETVLSLEKRAPVVVLMNKIDLEGHTPETAEADYQWKSWLSSQETGIENQEDPERGQVVKIFYVTITSGSANSITGPLARAFKWLEAMITYNNKKESLGPGSMLDNIQEYLGVVKAKLTEFYEKVFQNFVKSLFGKPSSILFLGIDNAGKTTLVNKLKSDSTDVYMPTHHPSTSYIEIGNLKAQVIDLGGHTAARLAWRDYFYDCHGIVFIVDVHDVERFQEVREAYETVLSLEKRAPVVVLMNKIDLEGHTPETAEADYQWKSWLSQETGIENQEDPERGQVVKIFYVTITSGSANSITGPLARAFKWLEAMITYNNKKE

InterPro domains:
  IPR005225 Small GTP-binding domain [TIGR00231] (36-152)
  IPR006687 Small GTPase superfamily, SAR1-type [PTHR45684] (24-154)
  IPR006689 Small GTPase superfamily, ARF/SAR type [PF00025] (27-153)
  IPR006689 Small GTPase superfamily, ARF/SAR type [PR00328] (37-60)
  IPR006689 Small GTPase superfamily, ARF/SAR type [PR00328] (65-89)
  IPR006689 Small GTPase superfamily, ARF/SAR type [PR00328] (92-117)
  IPR006689 Small GTPase superfamily, ARF/SAR type [SM00178] (22-212)
  IPR027417 P-loop containing nucleoside triphosphate hydrolase [G3DSA:3.40.50.300] (12-213)
  IPR027417 P-loop containing nucleoside triphosphate hydrolase [SSF52540] (36-158)

B-factor: mean 66.57, std 19.07, range [30.11, 147.92]

Organism: Encephalitozoon cuniculi (strain GB-M1) (NCBI:txid284813)